Protein AF-0000000070183672 (afdb_homodimer)

Foldseek 3Di:
DAEFEEAEADQVDDLLPRLLLCLVLVGAAYAYECDHCNPLVNDDLVVSLVSNVVSNHAYHYEYDAPQACLDPDPVSNVVSLVSRLSVLLSCLSSPHAEYEYELAHPPDPVVDDLVSSNVSSLVSVQSSLVSNVVSNHAYAYEAAPPGSAHPVNVVVNVVRHVHAHAYEPLRVVLVPQAQQNLQVSCLVCLVRHAHYADAADADSDDQRAAAPPHDHDVLSNCLNHDHHYYHRYHPDNDSVSVSVSRVVVVVSVVVSVDD/DAEFEEAEADQVDDLLPRLLLCLVLVGAAYAYECDHCNPLVNDDLVVSLVSNVVSNHAYHYEYDAPQACLDPDPVSNVVSLVSRLSVLLSCLSSPHAEYEYELAHPPDPVVDDLVSSNVSSLVSVQSSLVSNVVSNHAYAYEAAPPGSAHPVNVVVNVVRHVHAHAYEPLRVVLVPQAQQNLQVSCLVCLVRHAHYADAADAHSDDQRAAAPPHDHDCLSNCLNHDHHYYHRYHPDNDSVSVSVSRVVNVVSVVVSVDD

Sequence (518 aa):
MGLDLGFVTQTPMHYTDAFPAAAAMELDYVELLADGHHERDRLDTDAVRSAAREAGIDLAVHLPFALDIGAPYEHVREGAIRELSDALETAAAFDAEKAVVHASSDAWRPAWDRETIADAILDSLGELQVVAEEVDVELCVENVPDEWFGLDDFDRVFDETDASMTFDTGHAYIEGYDAADQREFLEEHSDRVTHVHVNDTRKQADEHVPVGSGVLDFGRILEPLDDATLSVEVFTPSYEYVGLSANTLRRTVDGLEEPMGLDLGFVTQTPMHYTDAFPAAAAMELDYVELLADGHHERDRLDTDAVRSAAREAGIDLAVHLPFALDIGAPYEHVREGAIRELSDALETAAAFDAEKAVVHASSDAWRPAWDRETIADAILDSLGELQVVAEEVDVELCVENVPDEWFGLDDFDRVFDETDASMTFDTGHAYIEGYDAADQREFLEEHSDRVTHVHVNDTRKQADEHVPVGSGVLDFGRILEPLDDATLSVEVFTPSYEYVGLSANTLRRTVDGLEEP

pLDDT: mean 96.24, std 5.65, range [52.0, 98.94]

Solvent-accessible surface area (backbone atoms only — not comparable to full-atom values): 25993 Å² total; per-residue (Å²): 126,64,61,42,42,30,33,47,50,45,77,87,54,48,69,85,57,47,38,53,50,34,40,75,62,68,32,48,28,41,26,42,42,34,42,46,74,44,20,66,91,64,51,58,41,66,60,52,31,50,51,27,58,75,42,64,36,47,37,29,32,34,46,63,62,76,46,31,37,12,31,86,47,64,42,33,19,50,11,25,48,52,43,52,47,52,44,49,51,47,39,34,66,37,57,18,51,36,35,35,38,60,54,35,49,58,60,59,68,86,43,48,58,60,65,64,34,43,52,34,30,52,53,42,50,43,55,49,42,55,51,24,58,74,56,66,25,46,44,20,43,35,44,40,62,97,40,77,39,35,72,88,47,45,66,57,47,55,73,72,32,90,53,32,25,22,47,29,51,36,34,40,34,50,69,69,36,49,48,69,51,42,20,51,53,38,51,74,37,40,92,43,41,47,31,30,40,48,27,14,26,83,56,76,49,96,56,25,38,44,50,84,74,38,68,69,47,59,56,59,30,50,59,58,60,58,56,31,39,40,25,39,36,47,80,55,87,49,64,66,53,52,45,50,22,49,51,48,48,50,55,38,54,52,55,67,67,57,132,126,64,61,41,42,29,32,47,51,45,73,86,54,47,70,86,56,47,38,55,49,33,42,75,63,69,34,50,27,42,26,42,41,34,43,46,75,44,20,64,92,64,51,58,40,67,57,53,30,50,50,27,59,74,41,64,36,47,36,29,32,34,46,63,62,76,46,31,39,13,31,86,46,66,42,34,19,50,12,26,50,50,44,52,47,53,44,49,52,46,39,34,64,38,56,20,50,36,34,34,40,62,54,34,50,57,61,58,67,87,44,49,57,62,66,63,35,44,52,34,30,52,54,42,50,42,55,48,43,54,52,25,59,74,57,65,24,46,43,20,43,35,45,40,62,97,40,80,40,36,71,88,46,45,65,56,48,56,74,71,32,90,53,32,26,22,48,29,51,36,35,40,35,49,69,68,37,49,47,67,54,42,19,50,52,39,52,75,38,42,93,42,40,48,30,31,40,47,28,14,24,85,56,76,47,97,57,27,37,45,48,85,74,37,70,70,48,59,55,60,30,50,59,58,62,57,55,31,39,38,26,41,37,46,80,56,86,49,64,65,53,50,43,52,20,49,52,48,48,50,54,39,55,52,56,66,66,56,132

Radius of gyration: 25.93 Å; Cα contacts (8 Å, |Δi|>4): 1117; chains: 2; bounding box: 43×80×60 Å

Secondary structure (DSSP, 8-state):
---EEEEEPPTT--HHHHHHHHHHTT-SEEEEE-SGGG-GGG--HHHHHHHHHHHT-EEEEE---S--TT-SSHHHHHHHHHHHHHHHHHHHHTTEEEEEEE------GGGS-HHHHHHHHHHHHHHHHHHHHHTT-EEEEEP-TTSSS-GGGHHHHHHH---EEEEEHHHHHHTT--HHHHHHHHHHTTTTEEEEEE-B-SSSS---BPTTSSS--HHHHHTT-SS-EEEE--SSS-HHHHHHHHHHHHHHHHHHH--/---EEEEEPPTT--HHHHHHHHHHTT-SEEEEE-SGGG-GGG--HHHHHHHHHHHT-EEEEE---S--TT-SSHHHHHHHHHHHHHHHHHHHHTTEEEEEEE------GGGS-HHHHHHHHHHHHHHHHHHHHHTT-EEEEEP-TTSSS-GGGHHHHHHH---EEEEEHHHHHHTT--HHHHHHHHHHTTTTEEEEEE-B-SSSS---BPTTSSS--HHHHHTT-SS-EEEE--SSS-HHHHHHHHHHHHHHHHHHH--

InterPro domains:
  IPR013022 Xylose isomerase-like, TIM barrel domain [PF01261] (20-238)
  IPR036237 Xylose isomerase-like superfamily [SSF51658] (5-253)
  IPR050312 IolE/XylA/MocC-like [PTHR12110] (12-256)

Organism: NCBI:txid2841257

Structure (mmCIF, N/CA/C/O backbone):
data_AF-0000000070183672-model_v1
#
loop_
_entity.id
_entity.type
_entity.pdbx_description
1 polymer 'Sugar phosphate isomerase/epimerase'
#
loop_
_atom_site.group_PDB
_atom_site.id
_atom_site.type_symbol
_atom_site.label_atom_id
_atom_site.label_alt_id
_atom_site.label_comp_id
_atom_site.label_asym_id
_atom_site.label_entity_id
_atom_site.label_seq_id
_atom_site.pdbx_PDB_ins_code
_atom_site.Cartn_x
_atom_site.Cartn_y
_atom_site.Cartn_z
_atom_site.occupancy
_atom_site.B_iso_or_equiv
_atom_site.auth_seq_id
_atom_site.auth_comp_id
_atom_site.auth_asym_id
_atom_site.auth_atom_id
_atom_site.pdbx_PDB_model_num
ATOM 1 N N . MET A 1 1 ? 6.742 -34.219 -21.906 1 55.88 1 MET A N 1
ATOM 2 C CA . MET A 1 1 ? 6.871 -32.906 -21.266 1 55.88 1 MET A CA 1
ATOM 3 C C . MET A 1 1 ? 6.043 -32.812 -19.984 1 55.88 1 MET A C 1
ATOM 5 O O . MET A 1 1 ? 4.918 -33.344 -19.953 1 55.88 1 MET A O 1
ATOM 9 N N . GLY A 1 2 ? 6.809 -32.594 -18.703 1 76.5 2 GLY A N 1
ATOM 10 C CA . GLY A 1 2 ? 6.395 -32.656 -17.312 1 76.5 2 GLY A CA 1
ATOM 11 C C . GLY A 1 2 ? 5.688 -31.375 -16.859 1 76.5 2 GLY A C 1
ATOM 12 O O . GLY A 1 2 ? 5.902 -30.906 -15.742 1 76.5 2 GLY A O 1
ATOM 13 N N . LEU A 1 3 ? 4.906 -30.766 -17.875 1 86.5 3 LEU A N 1
ATOM 14 C CA . LEU A 1 3 ? 4.191 -29.531 -17.547 1 86.5 3 LEU A CA 1
ATOM 15 C C . LEU A 1 3 ? 2.828 -29.844 -16.938 1 86.5 3 LEU A C 1
ATOM 17 O O . LEU A 1 3 ? 2.018 -30.547 -17.547 1 86.5 3 LEU A O 1
ATOM 21 N N . ASP A 1 4 ? 2.639 -29.484 -15.703 1 95.75 4 ASP A N 1
ATOM 22 C CA . ASP A 1 4 ? 1.356 -29.609 -15.016 1 95.75 4 ASP A CA 1
ATOM 23 C C . ASP A 1 4 ? 0.499 -28.359 -15.211 1 95.75 4 ASP A C 1
ATOM 25 O O . ASP A 1 4 ? 1.011 -27.25 -15.18 1 95.75 4 ASP A O 1
ATOM 29 N N . LEU A 1 5 ? -0.76 -28.594 -15.461 1 97.69 5 LEU A N 1
ATOM 30 C CA . LEU A 1 5 ? -1.665 -27.484 -15.773 1 97.69 5 LEU A CA 1
ATOM 31 C C . LEU A 1 5 ? -2.646 -27.25 -14.625 1 97.69 5 LEU A C 1
ATOM 33 O O . LEU A 1 5 ? -3.172 -28.203 -14.047 1 97.69 5 LEU A O 1
ATOM 37 N N . GLY A 1 6 ? -2.83 -26.078 -14.195 1 98.56 6 GLY A N 1
ATOM 38 C CA . GLY A 1 6 ? -3.807 -25.625 -13.219 1 98.56 6 GLY A CA 1
ATOM 39 C C . GLY A 1 6 ? -4.316 -24.219 -13.492 1 98.56 6 GLY A C 1
ATOM 40 O O . GLY A 1 6 ? -4.16 -23.703 -14.594 1 98.56 6 GLY A O 1
ATOM 41 N N . PHE A 1 7 ? -5.055 -23.641 -12.57 1 98.69 7 PHE A N 1
ATOM 42 C CA . PHE A 1 7 ? -5.52 -22.266 -12.711 1 98.69 7 PHE A CA 1
ATOM 43 C C . PHE A 1 7 ? -5.5 -21.562 -11.359 1 98.69 7 PHE A C 1
ATOM 45 O O . PHE A 1 7 ? -5.469 -22.203 -10.312 1 98.69 7 PHE A O 1
ATOM 52 N N . VAL A 1 8 ? -5.426 -20.203 -11.359 1 98.44 8 VAL A N 1
ATOM 53 C CA . VAL A 1 8 ? -5.508 -19.359 -10.172 1 98.44 8 VAL A CA 1
ATOM 54 C C . VAL A 1 8 ? -6.965 -19 -9.891 1 98.44 8 VAL A C 1
ATOM 56 O O . VAL A 1 8 ? -7.688 -18.562 -10.781 1 98.44 8 VAL A O 1
ATOM 59 N N . THR A 1 9 ? -7.387 -19.219 -8.703 1 98.06 9 THR A N 1
ATOM 60 C CA . THR A 1 9 ? -8.75 -18.812 -8.359 1 98.06 9 THR A CA 1
ATOM 61 C C . THR A 1 9 ? -8.875 -17.297 -8.352 1 98.06 9 THR A C 1
ATOM 63 O O . THR A 1 9 ? -7.914 -16.578 -8.031 1 98.06 9 THR A O 1
ATOM 66 N N . GLN A 1 10 ? -10.047 -16.828 -8.75 1 95.94 10 GLN A N 1
ATOM 67 C CA . GLN A 1 10 ? -10.438 -15.43 -8.586 1 95.94 10 GLN A CA 1
ATOM 68 C C . GLN A 1 10 ? -11.227 -15.227 -7.289 1 95.94 10 GLN A C 1
ATOM 70 O O . GLN A 1 10 ? -11.648 -16.203 -6.66 1 95.94 10 GLN A O 1
ATOM 75 N N . THR A 1 11 ? -11.477 -14.008 -6.918 1 93.56 11 THR A N 1
ATOM 76 C CA . THR A 1 11 ? -12.023 -13.672 -5.609 1 93.56 11 THR A CA 1
ATOM 77 C C . THR A 1 11 ? -13.398 -14.297 -5.418 1 93.56 11 THR A C 1
ATOM 79 O O . THR A 1 11 ? -13.742 -14.727 -4.312 1 93.56 11 THR A O 1
ATOM 82 N N . PRO A 1 12 ? -14.219 -14.469 -6.457 1 94.31 12 PRO A N 1
ATOM 83 C CA . PRO A 1 12 ? -15.539 -15.062 -6.215 1 94.31 12 PRO A CA 1
ATOM 84 C C . PRO A 1 12 ? -15.492 -16.594 -6.184 1 94.31 12 PRO A C 1
ATOM 86 O O . PRO A 1 12 ? -16.5 -17.234 -5.848 1 94.31 12 PRO A O 1
ATOM 89 N N . MET A 1 13 ? -14.375 -17.156 -6.535 1 96.62 13 MET A N 1
ATOM 90 C CA . MET A 1 13 ? -14.266 -18.609 -6.609 1 96.62 13 MET A CA 1
ATOM 91 C C . MET A 1 13 ? -13.883 -19.203 -5.254 1 96.62 13 MET A C 1
ATOM 93 O O . MET A 1 13 ? -12.789 -18.938 -4.75 1 96.62 13 MET A O 1
ATOM 97 N N . HIS A 1 14 ? -14.734 -20.016 -4.684 1 97.81 14 HIS A N 1
ATOM 98 C CA . HIS A 1 14 ? -14.453 -20.734 -3.451 1 97.81 14 HIS A CA 1
ATOM 99 C C . HIS A 1 14 ? -13.883 -22.125 -3.742 1 97.81 14 HIS A C 1
ATOM 101 O O . HIS A 1 14 ? -14.234 -22.734 -4.75 1 97.81 14 HIS A O 1
ATOM 107 N N . TYR A 1 15 ? -13.008 -22.641 -2.828 1 98.5 15 TYR A N 1
ATOM 108 C CA . TYR A 1 15 ? -12.328 -23.891 -3.107 1 98.5 15 TYR A CA 1
ATOM 109 C C . TYR A 1 15 ? -13.32 -25.031 -3.281 1 98.5 15 TYR A C 1
ATOM 111 O O . TYR A 1 15 ? -13.07 -25.969 -4.031 1 98.5 15 TYR A O 1
ATOM 119 N N . THR A 1 16 ? -14.492 -24.953 -2.678 1 98.38 16 THR A N 1
ATOM 120 C CA . THR A 1 16 ? -15.484 -26.031 -2.719 1 98.38 16 THR A CA 1
ATOM 121 C C . THR A 1 16 ? -16.016 -26.219 -4.137 1 98.38 16 THR A C 1
ATOM 123 O O . THR A 1 16 ? -16.422 -27.312 -4.508 1 98.38 16 THR A O 1
ATOM 126 N N . ASP A 1 17 ? -15.961 -25.156 -4.938 1 98.19 17 ASP A N 1
ATOM 127 C CA . ASP A 1 17 ? -16.406 -25.25 -6.324 1 98.19 17 ASP A CA 1
ATOM 128 C C . ASP A 1 17 ? -15.211 -25.375 -7.27 1 98.19 17 ASP A C 1
ATOM 130 O O . ASP A 1 17 ? -15.312 -26.016 -8.32 1 98.19 17 ASP A O 1
ATOM 134 N N . ALA A 1 18 ? -14.164 -24.766 -6.879 1 98.62 18 ALA A N 1
ATOM 135 C CA . ALA A 1 18 ? -12.984 -24.719 -7.746 1 98.62 18 ALA A CA 1
ATOM 136 C C . ALA A 1 18 ? -12.367 -26.094 -7.93 1 98.62 18 ALA A C 1
ATOM 138 O O . ALA A 1 18 ? -11.93 -26.453 -9.031 1 98.62 18 ALA A O 1
ATOM 139 N N . PHE A 1 19 ? -12.344 -26.906 -6.887 1 98.81 19 PHE A N 1
ATOM 140 C CA . PHE A 1 19 ? -11.664 -28.203 -6.941 1 98.81 19 PHE A CA 1
ATOM 141 C C . PHE A 1 19 ? -12.422 -29.172 -7.844 1 98.81 19 PHE A C 1
ATOM 143 O O . PHE A 1 19 ? -11.836 -29.75 -8.766 1 98.81 19 PHE A O 1
ATOM 150 N N . PRO A 1 20 ? -13.742 -29.266 -7.652 1 98.62 20 PRO A N 1
ATOM 151 C CA . PRO A 1 20 ? -14.469 -30.125 -8.602 1 98.62 20 PRO A CA 1
ATOM 152 C C . PRO A 1 20 ? -14.398 -29.594 -10.039 1 98.62 20 PRO A C 1
ATOM 154 O O . PRO A 1 20 ? -14.344 -30.391 -10.984 1 98.62 20 PRO A O 1
ATOM 157 N N . ALA A 1 21 ? -14.406 -28.328 -10.203 1 98.62 21 ALA A N 1
ATOM 158 C CA . ALA A 1 21 ? -14.289 -27.734 -11.539 1 98.62 21 ALA A CA 1
ATOM 159 C C . ALA A 1 21 ? -12.953 -28.109 -12.188 1 98.62 21 ALA A C 1
ATOM 161 O O . ALA A 1 21 ? -12.906 -28.469 -13.367 1 98.62 21 ALA A O 1
ATOM 162 N N . ALA A 1 22 ? -11.914 -28.031 -11.422 1 98.75 22 ALA A N 1
ATOM 163 C CA . ALA A 1 22 ? -10.594 -28.391 -11.922 1 98.75 22 ALA A CA 1
ATOM 164 C C . ALA A 1 22 ? -10.547 -29.859 -12.344 1 98.75 22 ALA A C 1
ATOM 166 O O . ALA A 1 22 ? -10 -30.188 -13.398 1 98.75 22 ALA A O 1
ATOM 167 N N . ALA A 1 23 ? -11.117 -30.719 -11.547 1 98.5 23 ALA A N 1
ATOM 168 C CA . ALA A 1 23 ? -11.172 -32.125 -11.859 1 98.5 23 ALA A CA 1
ATOM 169 C C . ALA A 1 23 ? -11.938 -32.375 -13.164 1 98.5 23 ALA A C 1
ATOM 171 O O . ALA A 1 23 ? -11.5 -33.156 -14.008 1 98.5 23 ALA A O 1
ATOM 172 N N . ALA A 1 24 ? -13.023 -31.641 -13.297 1 98.25 24 ALA A N 1
ATOM 173 C CA . ALA A 1 24 ? -13.852 -31.797 -14.492 1 98.25 24 ALA A CA 1
ATOM 174 C C . ALA A 1 24 ? -13.102 -31.344 -15.734 1 98.25 24 ALA A C 1
ATOM 176 O O . ALA A 1 24 ? -13.312 -31.891 -16.828 1 98.25 24 ALA A O 1
ATOM 177 N N . MET A 1 25 ? -12.219 -30.438 -15.555 1 97.81 25 MET A N 1
ATOM 178 C CA . MET A 1 25 ? -11.422 -29.906 -16.656 1 97.81 25 MET A CA 1
ATOM 179 C C . MET A 1 25 ? -10.133 -30.703 -16.828 1 97.81 25 MET A C 1
ATOM 181 O O . MET A 1 25 ? -9.305 -30.375 -17.672 1 97.81 25 MET A O 1
ATOM 185 N N . GLU A 1 26 ? -9.938 -31.703 -16.016 1 97.5 26 GLU A N 1
ATOM 186 C CA . GLU A 1 26 ? -8.773 -32.594 -16.047 1 97.5 26 GLU A CA 1
ATOM 187 C C . GLU A 1 26 ? -7.484 -31.797 -15.82 1 97.5 26 GLU A C 1
ATOM 189 O O . GLU A 1 26 ? -6.5 -32 -16.531 1 97.5 26 GLU A O 1
ATOM 194 N N . LEU A 1 27 ? -7.586 -30.891 -14.898 1 98.31 27 LEU A N 1
ATOM 195 C CA . LEU A 1 27 ? -6.402 -30.141 -14.5 1 98.31 27 LEU A CA 1
ATOM 196 C C . LEU A 1 27 ? -5.668 -30.859 -13.367 1 98.31 27 LEU A C 1
ATOM 198 O O . LEU A 1 27 ? -6.25 -31.688 -12.672 1 98.31 27 LEU A O 1
ATOM 202 N N . ASP A 1 28 ? -4.418 -30.516 -13.25 1 98.19 28 ASP A N 1
ATOM 203 C CA . ASP A 1 28 ? -3.553 -31.203 -12.297 1 98.19 28 ASP A CA 1
ATOM 204 C C . ASP A 1 28 ? -3.641 -30.547 -10.914 1 98.19 28 ASP A C 1
ATOM 206 O O . ASP A 1 28 ? -3.469 -31.219 -9.898 1 98.19 28 ASP A O 1
ATOM 210 N N . TYR A 1 29 ? -3.895 -29.25 -10.82 1 98.75 29 TYR A N 1
ATOM 211 C CA . TYR A 1 29 ? -3.877 -28.547 -9.539 1 98.75 29 TYR A CA 1
ATOM 212 C C . TYR A 1 29 ? -4.699 -27.266 -9.609 1 98.75 29 TYR A C 1
ATOM 214 O O . TYR A 1 29 ? -5.133 -26.859 -10.688 1 98.75 29 TYR A O 1
ATOM 222 N N . VAL A 1 30 ? -4.984 -26.703 -8.43 1 98.88 30 VAL A N 1
ATOM 223 C CA . VAL A 1 30 ? -5.555 -25.375 -8.273 1 98.88 30 VAL A CA 1
ATOM 224 C C . VAL A 1 30 ? -4.613 -24.5 -7.457 1 98.88 30 VAL A C 1
ATOM 226 O O . VAL A 1 30 ? -4.059 -24.938 -6.449 1 98.88 30 VAL A O 1
ATOM 229 N N . GLU A 1 31 ? -4.344 -23.344 -7.961 1 98.88 31 GLU A N 1
ATOM 230 C CA . GLU A 1 31 ? -3.666 -22.312 -7.195 1 98.88 31 GLU A CA 1
ATOM 231 C C . GLU A 1 31 ? -4.668 -21.406 -6.473 1 98.88 31 GLU A C 1
ATOM 233 O O . GLU A 1 31 ? -5.316 -20.562 -7.094 1 98.88 31 GLU A O 1
ATOM 238 N N . LEU A 1 32 ? -4.727 -21.562 -5.168 1 98.62 32 LEU A N 1
ATOM 239 C CA . LEU A 1 32 ? -5.691 -20.812 -4.375 1 98.62 32 LEU A CA 1
ATOM 240 C C . LEU A 1 32 ? -5.168 -19.406 -4.066 1 98.62 32 LEU A C 1
ATOM 242 O O . LEU A 1 32 ? -4.055 -19.266 -3.559 1 98.62 32 LEU A O 1
ATOM 246 N N . LEU A 1 33 ? -5.93 -18.453 -4.477 1 98.06 33 LEU A N 1
ATOM 247 C CA . LEU A 1 33 ? -5.633 -17.094 -4.027 1 98.06 33 LEU A CA 1
ATOM 248 C C . LEU A 1 33 ? -5.898 -16.953 -2.531 1 98.06 33 LEU A C 1
ATOM 250 O O . LEU A 1 33 ? -7.051 -17 -2.092 1 98.06 33 LEU A O 1
ATOM 254 N N . ALA A 1 34 ? -4.879 -16.75 -1.742 1 97.19 34 ALA A N 1
ATOM 255 C CA . ALA A 1 34 ? -4.973 -16.75 -0.285 1 97.19 34 ALA A CA 1
ATOM 256 C C . ALA A 1 34 ? -5.391 -15.367 0.233 1 97.19 34 ALA A C 1
ATOM 258 O O . ALA A 1 34 ? -4.738 -14.812 1.118 1 97.19 34 ALA A O 1
ATOM 259 N N . ASP A 1 35 ? -6.457 -14.828 -0.262 1 96.44 35 ASP A N 1
ATOM 260 C CA . ASP A 1 35 ? -7.066 -13.562 0.123 1 96.44 35 ASP A CA 1
ATOM 261 C C . ASP A 1 35 ? -8.594 -13.656 0.118 1 96.44 35 ASP A C 1
ATOM 263 O O . ASP A 1 35 ? -9.148 -14.68 -0.284 1 96.44 35 ASP A O 1
ATOM 267 N N . GLY A 1 36 ? -9.297 -12.695 0.705 1 94.19 36 GLY A N 1
ATOM 268 C CA . GLY A 1 36 ? -10.75 -12.75 0.757 1 94.19 36 GLY A CA 1
ATOM 269 C C . GLY A 1 36 ? -11.273 -13.961 1.498 1 94.19 36 GLY A C 1
ATOM 270 O O . GLY A 1 36 ? -10.867 -14.227 2.631 1 94.19 36 GLY A O 1
ATOM 271 N N . HIS A 1 37 ? -12.023 -14.766 0.798 1 93.06 37 HIS A N 1
ATOM 272 C CA . HIS A 1 37 ? -12.625 -15.914 1.463 1 93.06 37 HIS A CA 1
ATOM 273 C C . HIS A 1 37 ? -11.586 -16.984 1.75 1 93.06 37 HIS A C 1
ATOM 275 O O . HIS A 1 37 ? -11.836 -17.906 2.531 1 93.06 37 HIS A O 1
ATOM 281 N N . HIS A 1 38 ? -10.398 -16.875 1.082 1 96.75 38 HIS A N 1
ATOM 282 C CA . HIS A 1 38 ? -9.352 -17.875 1.317 1 96.75 38 HIS A CA 1
ATOM 283 C C . HIS A 1 38 ? -8.219 -17.297 2.15 1 96.75 38 HIS A C 1
ATOM 285 O O . HIS A 1 38 ? -7.113 -17.859 2.174 1 96.75 38 HIS A O 1
ATOM 291 N N . GLU A 1 39 ? -8.477 -16.141 2.811 1 96.75 39 GLU A N 1
ATOM 292 C CA . GLU A 1 39 ? -7.527 -15.625 3.795 1 96.75 39 GLU A CA 1
ATOM 293 C C . GLU A 1 39 ? -7.293 -16.625 4.918 1 96.75 39 GLU A C 1
ATOM 295 O O . GLU A 1 39 ? -8.219 -17.328 5.332 1 96.75 39 GLU A O 1
ATOM 300 N N . ARG A 1 40 ? -6.07 -16.703 5.426 1 96.62 40 ARG A N 1
ATOM 301 C CA . ARG A 1 40 ? -5.582 -17.797 6.246 1 96.62 40 ARG A CA 1
ATOM 302 C C . ARG A 1 40 ? -6.477 -18.016 7.461 1 96.62 40 ARG A C 1
ATOM 304 O O . ARG A 1 40 ? -6.699 -19.156 7.875 1 96.62 40 ARG A O 1
ATOM 311 N N . ASP A 1 41 ? -7.02 -16.938 8.055 1 95.69 41 ASP A N 1
ATOM 312 C CA . ASP A 1 41 ? -7.812 -17.062 9.281 1 95.69 41 ASP A CA 1
ATOM 313 C C . ASP A 1 41 ? -9.242 -17.5 8.969 1 95.69 41 ASP A C 1
ATOM 315 O O . ASP A 1 41 ? -10.016 -17.797 9.875 1 95.69 41 ASP A O 1
ATOM 319 N N . ARG A 1 42 ? -9.578 -17.609 7.695 1 94.69 42 ARG A N 1
ATOM 320 C CA . ARG A 1 42 ? -10.938 -17.953 7.281 1 94.69 42 ARG A CA 1
ATOM 321 C C . ARG A 1 42 ? -11 -19.375 6.734 1 94.69 42 ARG A C 1
ATOM 323 O O . ARG A 1 42 ? -12.07 -19.859 6.34 1 94.69 42 ARG A O 1
ATOM 330 N N . LEU A 1 43 ? -9.883 -20.047 6.762 1 96.5 43 LEU A N 1
ATOM 331 C CA . LEU A 1 43 ? -9.805 -21.375 6.16 1 96.5 43 LEU A CA 1
ATOM 332 C C . LEU A 1 43 ? -9.758 -22.453 7.23 1 96.5 43 LEU A C 1
ATOM 334 O O . LEU A 1 43 ? -9.07 -22.297 8.242 1 96.5 43 LEU A O 1
ATOM 338 N N . ASP A 1 44 ? -10.539 -23.469 7.035 1 97.94 44 ASP A N 1
ATOM 339 C CA . ASP A 1 44 ? -10.305 -24.75 7.684 1 97.94 44 ASP A CA 1
ATOM 340 C C . ASP A 1 44 ? -9.375 -25.625 6.852 1 97.94 44 ASP A C 1
ATOM 342 O O . ASP A 1 44 ? -9.797 -26.25 5.875 1 97.94 44 ASP A O 1
ATOM 346 N N . THR A 1 45 ? -8.133 -25.672 7.266 1 98.38 45 THR A N 1
ATOM 347 C CA . THR A 1 45 ? -7.102 -26.297 6.445 1 98.38 45 THR A CA 1
ATOM 348 C C . THR A 1 45 ? -7.387 -27.781 6.246 1 98.38 45 THR A C 1
ATOM 350 O O . THR A 1 45 ? -7.074 -28.344 5.195 1 98.38 45 THR A O 1
ATOM 353 N N . ASP A 1 46 ? -7.957 -28.422 7.238 1 98.56 46 ASP A N 1
ATOM 354 C CA . ASP A 1 46 ? -8.328 -29.828 7.094 1 98.56 46 ASP A CA 1
ATOM 355 C C . ASP A 1 46 ? -9.406 -30 6.023 1 98.56 46 ASP A C 1
ATOM 357 O O . ASP A 1 46 ? -9.359 -30.953 5.238 1 98.56 46 ASP A O 1
ATOM 361 N N . ALA A 1 47 ? -10.336 -29.094 6.059 1 98.62 47 ALA A N 1
ATOM 362 C CA . ALA A 1 47 ? -11.406 -29.141 5.066 1 98.62 47 ALA A CA 1
ATOM 363 C C . ALA A 1 47 ? -10.859 -28.938 3.656 1 98.62 47 ALA A C 1
ATOM 365 O O . ALA A 1 47 ? -11.266 -29.625 2.719 1 98.62 47 ALA A O 1
ATOM 366 N N . VAL A 1 48 ? -9.977 -28.016 3.504 1 98.75 48 VAL A N 1
ATOM 367 C CA . VAL A 1 48 ? -9.367 -27.719 2.209 1 98.75 48 VAL A CA 1
ATOM 368 C C . VAL A 1 48 ? -8.594 -28.953 1.721 1 98.75 48 VAL A C 1
ATOM 370 O O . VAL A 1 48 ? -8.766 -29.375 0.576 1 98.75 48 VAL A O 1
ATOM 373 N N . ARG A 1 49 ? -7.809 -29.5 2.578 1 98.44 49 ARG A N 1
ATOM 374 C CA . ARG A 1 49 ? -6.992 -30.656 2.258 1 98.44 49 ARG A CA 1
ATOM 375 C C . ARG A 1 49 ? -7.863 -31.844 1.838 1 98.44 49 ARG A C 1
ATOM 377 O O . ARG A 1 49 ? -7.586 -32.5 0.834 1 98.44 49 ARG A O 1
ATOM 384 N N . SER A 1 50 ? -8.875 -32.062 2.594 1 98.62 50 SER A N 1
ATOM 385 C CA . SER A 1 50 ? -9.773 -33.188 2.314 1 98.62 50 SER A CA 1
ATOM 386 C C . SER A 1 50 ? -10.484 -33 0.978 1 98.62 50 SER A C 1
ATOM 388 O O . SER A 1 50 ? -10.617 -33.969 0.202 1 98.62 50 SER A O 1
ATOM 390 N N . ALA A 1 51 ? -10.953 -31.812 0.759 1 98.75 51 ALA A N 1
ATOM 391 C CA . ALA A 1 51 ? -11.641 -31.5 -0.492 1 98.75 51 ALA A CA 1
ATOM 392 C C . ALA A 1 51 ? -10.719 -31.719 -1.69 1 98.75 51 ALA A C 1
ATOM 394 O O . ALA A 1 51 ? -11.141 -32.219 -2.729 1 98.75 51 ALA A O 1
ATOM 395 N N . ALA A 1 52 ? -9.484 -31.297 -1.575 1 98.81 52 ALA A N 1
ATOM 396 C CA . ALA A 1 52 ? -8.516 -31.469 -2.652 1 98.81 52 ALA A CA 1
ATOM 397 C C . ALA A 1 52 ? -8.242 -32.938 -2.928 1 98.81 52 ALA A C 1
ATOM 399 O O . ALA A 1 52 ? -8.211 -33.375 -4.086 1 98.81 52 ALA A O 1
ATOM 400 N N . ARG A 1 53 ? -8.117 -33.719 -1.906 1 98.31 53 ARG A N 1
ATOM 401 C CA . ARG A 1 53 ? -7.895 -35.156 -2.031 1 98.31 53 ARG A CA 1
ATOM 402 C C . ARG A 1 53 ? -9.078 -35.844 -2.709 1 98.31 53 ARG A C 1
ATOM 404 O O . ARG A 1 53 ? -8.891 -36.688 -3.578 1 98.31 53 ARG A O 1
ATOM 411 N N . GLU A 1 54 ? -10.172 -35.469 -2.248 1 98.38 54 GLU A N 1
ATOM 412 C CA . GLU A 1 54 ? -11.383 -36.062 -2.812 1 98.38 54 GLU A CA 1
ATOM 413 C C . GLU A 1 54 ? -11.492 -35.75 -4.305 1 98.38 54 GLU A C 1
ATOM 415 O O . GLU A 1 54 ? -11.93 -36.625 -5.078 1 98.38 54 GLU A O 1
ATOM 420 N N . ALA A 1 55 ? -11.117 -34.562 -4.715 1 98.5 55 ALA A N 1
ATOM 421 C CA . ALA A 1 55 ? -11.203 -34.156 -6.113 1 98.5 55 ALA A CA 1
ATOM 422 C C . ALA A 1 55 ? -10.023 -34.688 -6.914 1 98.5 55 ALA A C 1
ATOM 424 O O . ALA A 1 55 ? -10.039 -34.688 -8.148 1 98.5 55 ALA A O 1
ATOM 425 N N . GLY A 1 56 ? -8.984 -35.125 -6.223 1 98.31 56 GLY A N 1
ATOM 426 C CA . GLY A 1 56 ? -7.781 -35.594 -6.887 1 98.31 56 GLY A CA 1
ATOM 427 C C . GLY A 1 56 ? -6.941 -34.5 -7.492 1 98.31 56 GLY A C 1
ATOM 428 O O . GLY A 1 56 ? -6.391 -34.656 -8.586 1 98.31 56 GLY A O 1
ATOM 429 N N . ILE A 1 57 ? -6.883 -33.344 -6.844 1 98 57 ILE A N 1
ATOM 430 C CA . ILE A 1 57 ? -6.133 -32.219 -7.379 1 98 57 ILE A CA 1
ATOM 431 C C . ILE A 1 57 ? -5.02 -31.844 -6.41 1 98 57 ILE A C 1
ATOM 433 O O . ILE A 1 57 ? -5.188 -31.938 -5.191 1 98 57 ILE A O 1
ATOM 437 N N . ASP A 1 58 ? -3.875 -31.438 -6.887 1 98.69 58 ASP A N 1
ATOM 438 C CA . ASP A 1 58 ? -2.807 -30.844 -6.094 1 98.69 58 ASP A CA 1
ATOM 439 C C . ASP A 1 58 ? -3.066 -29.359 -5.852 1 98.69 58 ASP A C 1
ATOM 441 O O . ASP A 1 58 ? -4.008 -28.781 -6.41 1 98.69 58 ASP A O 1
ATOM 445 N N . LEU A 1 59 ? -2.275 -28.781 -4.91 1 98.88 59 LEU A N 1
ATOM 446 C CA . LEU A 1 59 ? -2.566 -27.391 -4.559 1 98.88 59 LEU A CA 1
ATOM 447 C C . LEU A 1 59 ? -1.31 -26.531 -4.648 1 98.88 59 LEU A C 1
ATOM 449 O O . LEU A 1 59 ? -0.214 -26.984 -4.316 1 98.88 59 LEU A O 1
ATOM 453 N N . ALA A 1 60 ? -1.403 -25.344 -5.137 1 98.88 60 ALA A N 1
ATOM 454 C CA . ALA A 1 60 ? -0.521 -24.188 -4.949 1 98.88 60 ALA A CA 1
ATOM 455 C C . ALA A 1 60 ? -1.272 -23.016 -4.32 1 98.88 60 ALA A C 1
ATOM 457 O O . ALA A 1 60 ? -2.5 -23.047 -4.211 1 98.88 60 ALA A O 1
ATOM 458 N N . VAL A 1 61 ? -0.54 -22.047 -3.832 1 98.88 61 VAL A N 1
ATOM 459 C CA . VAL A 1 61 ? -1.2 -20.875 -3.25 1 98.88 61 VAL A CA 1
ATOM 460 C C . VAL A 1 61 ? -0.58 -19.594 -3.809 1 98.88 61 VAL A C 1
ATOM 462 O O . VAL A 1 61 ? 0.638 -19.516 -3.982 1 98.88 61 VAL A O 1
ATOM 465 N N . HIS A 1 62 ? -1.412 -18.703 -4.238 1 98.81 62 HIS A N 1
ATOM 466 C CA . HIS A 1 62 ? -0.983 -17.328 -4.379 1 98.81 62 HIS A CA 1
ATOM 467 C C . HIS A 1 62 ? -1.111 -16.562 -3.061 1 98.81 62 HIS A C 1
ATOM 469 O O . HIS A 1 62 ? -2.223 -16.281 -2.613 1 98.81 62 HIS A O 1
ATOM 475 N N . LEU A 1 63 ? -0.013 -16.234 -2.479 1 98.62 63 LEU A N 1
ATOM 476 C CA . LEU A 1 63 ? -0.034 -15.562 -1.189 1 98.62 63 LEU A CA 1
ATOM 477 C C . LEU A 1 63 ? -0.663 -14.18 -1.316 1 98.62 63 LEU A C 1
ATOM 479 O O . LEU A 1 63 ? -0.751 -13.633 -2.418 1 98.62 63 LEU A O 1
ATOM 483 N N . PRO A 1 64 ? -1.131 -13.664 -0.156 1 96.38 64 PRO A N 1
ATOM 484 C CA . PRO A 1 64 ? -1.601 -12.281 -0.246 1 96.38 64 PRO A CA 1
ATOM 485 C C . PRO A 1 64 ? -0.548 -11.336 -0.824 1 96.38 64 PRO A C 1
ATOM 487 O O . PRO A 1 64 ? 0.641 -11.477 -0.526 1 96.38 64 PRO A O 1
ATOM 490 N N . PHE A 1 65 ? -0.999 -10.383 -1.72 1 92.38 65 PHE A N 1
ATOM 491 C CA . PHE A 1 65 ? 0.046 -9.68 -2.459 1 92.38 65 PHE A CA 1
ATOM 492 C C . PHE A 1 65 ? 0.003 -8.188 -2.172 1 92.38 65 PHE A C 1
ATOM 494 O O . PHE A 1 65 ? 0.873 -7.438 -2.623 1 92.38 65 PHE A O 1
ATOM 501 N N . ALA A 1 66 ? -0.907 -7.668 -1.423 1 88.94 66 ALA A N 1
ATOM 502 C CA . ALA A 1 66 ? -0.899 -6.258 -1.047 1 88.94 66 ALA A CA 1
ATOM 503 C C . ALA A 1 66 ? -0.112 -6.035 0.242 1 88.94 66 ALA A C 1
ATOM 505 O O . ALA A 1 66 ? -0.544 -5.285 1.119 1 88.94 66 ALA A O 1
ATOM 506 N N . LEU A 1 67 ? 0.946 -6.805 0.415 1 95 67 LEU A N 1
ATOM 507 C CA . LEU A 1 67 ? 1.8 -6.68 1.591 1 95 67 LEU A CA 1
ATOM 508 C C . LEU A 1 67 ? 3.158 -6.098 1.218 1 95 67 LEU A C 1
ATOM 510 O O . LEU A 1 67 ? 3.723 -6.441 0.176 1 95 67 LEU A O 1
ATOM 514 N N . ASP A 1 68 ? 3.693 -5.281 2.053 1 96.94 68 ASP A N 1
ATOM 515 C CA . ASP A 1 68 ? 4.863 -4.469 1.733 1 96.94 68 ASP A CA 1
ATOM 516 C C . ASP A 1 68 ? 6.137 -5.098 2.291 1 96.94 68 ASP A C 1
ATOM 518 O O . ASP A 1 68 ? 6.652 -4.66 3.32 1 96.94 68 ASP A O 1
ATOM 522 N N . ILE A 1 69 ? 6.754 -5.969 1.505 1 97.81 69 ILE A N 1
ATOM 523 C CA . ILE A 1 69 ? 7.941 -6.656 1.995 1 97.81 69 ILE A CA 1
ATOM 524 C C . ILE A 1 69 ? 9.18 -5.801 1.725 1 97.81 69 ILE A C 1
ATOM 526 O O . ILE A 1 69 ? 10.281 -6.133 2.172 1 97.81 69 ILE A O 1
ATOM 530 N N . GLY A 1 70 ? 9.047 -4.738 0.987 1 97.44 70 GLY A N 1
ATOM 531 C CA . GLY A 1 70 ? 10.156 -3.83 0.729 1 97.44 70 GLY A CA 1
ATOM 532 C C . GLY A 1 70 ? 10.078 -2.551 1.54 1 97.44 70 GLY A C 1
ATOM 533 O O . GLY A 1 70 ? 10.844 -1.616 1.312 1 97.44 70 GLY A O 1
ATOM 534 N N . ALA A 1 71 ? 9.109 -2.457 2.477 1 97.31 71 ALA A N 1
ATOM 535 C CA . ALA A 1 71 ? 8.922 -1.23 3.244 1 97.31 71 ALA A CA 1
ATOM 536 C C . ALA A 1 71 ? 10.227 -0.774 3.885 1 97.31 71 ALA A C 1
ATOM 538 O O . ALA A 1 71 ? 10.953 -1.58 4.469 1 97.31 71 ALA A O 1
ATOM 539 N N . PRO A 1 72 ? 10.523 0.511 3.748 1 96.62 72 PRO A N 1
ATOM 540 C CA . PRO A 1 72 ? 11.719 1.013 4.438 1 96.62 72 PRO A CA 1
ATOM 541 C C . PRO A 1 72 ? 11.508 1.157 5.945 1 96.62 72 PRO A C 1
ATOM 543 O O . PRO A 1 72 ? 12.469 1.401 6.684 1 96.62 72 PRO A O 1
ATOM 546 N N . TYR A 1 73 ? 10.32 0.997 6.391 1 96.81 73 TYR A N 1
ATOM 547 C CA . TYR A 1 73 ? 9.961 1.018 7.805 1 96.81 73 TYR A CA 1
ATOM 548 C C . TYR A 1 73 ? 10.016 -0.383 8.406 1 96.81 73 TYR A C 1
ATOM 550 O O . TYR A 1 73 ? 9.203 -1.246 8.062 1 96.81 73 TYR A O 1
ATOM 558 N N . GLU A 1 74 ? 10.867 -0.573 9.344 1 95.5 74 GLU A N 1
ATOM 559 C CA . GLU A 1 74 ? 11.211 -1.903 9.844 1 95.5 74 GLU A CA 1
ATOM 560 C C . GLU A 1 74 ? 9.977 -2.621 10.383 1 95.5 74 GLU A C 1
ATOM 562 O O . GLU A 1 74 ? 9.773 -3.807 10.117 1 95.5 74 GLU A O 1
ATOM 567 N N . HIS A 1 75 ? 9.148 -1.914 11.156 1 98 75 HIS A N 1
ATOM 568 C CA . HIS A 1 75 ? 7.988 -2.549 11.773 1 98 75 HIS A CA 1
ATOM 569 C C . HIS A 1 75 ? 6.98 -2.994 10.719 1 98 75 HIS A C 1
ATOM 571 O O . HIS A 1 75 ? 6.34 -4.039 10.867 1 98 75 HIS A O 1
ATOM 577 N N . VAL A 1 76 ? 6.836 -2.211 9.688 1 98.06 76 VAL A N 1
ATOM 578 C CA . VAL A 1 76 ? 5.922 -2.533 8.594 1 98.06 76 VAL A CA 1
ATOM 579 C C . VAL A 1 76 ? 6.422 -3.771 7.855 1 98.06 76 VAL A C 1
ATOM 581 O O . VAL A 1 76 ? 5.656 -4.707 7.609 1 98.06 76 VAL A O 1
ATOM 584 N N . ARG A 1 77 ? 7.688 -3.756 7.566 1 98.06 77 ARG A N 1
ATOM 585 C CA . ARG A 1 77 ? 8.289 -4.887 6.871 1 98.06 77 ARG A CA 1
ATOM 586 C C . ARG A 1 77 ? 8.195 -6.16 7.707 1 98.06 77 ARG A C 1
ATOM 588 O O . ARG A 1 77 ? 7.863 -7.227 7.184 1 98.06 77 ARG A O 1
ATOM 595 N N . GLU A 1 78 ? 8.461 -6.035 9 1 98.25 78 GLU A N 1
ATOM 596 C CA . GLU A 1 78 ? 8.359 -7.172 9.914 1 98.25 78 GLU A CA 1
ATOM 597 C C . GLU A 1 78 ? 6.938 -7.73 9.938 1 98.25 78 GLU A C 1
ATOM 599 O O . GLU A 1 78 ? 6.742 -8.945 9.953 1 98.25 78 GLU A O 1
ATOM 604 N N . GLY A 1 79 ? 5.953 -6.82 9.961 1 98.44 79 GLY A N 1
ATOM 605 C CA . GLY A 1 79 ? 4.566 -7.25 9.93 1 98.44 79 GLY A CA 1
ATOM 606 C C . GLY A 1 79 ? 4.203 -8.008 8.672 1 98.44 79 GLY A C 1
ATOM 607 O O . GLY A 1 79 ? 3.492 -9.016 8.727 1 98.44 79 GLY A O 1
ATOM 608 N N . ALA A 1 80 ? 4.703 -7.527 7.547 1 98.5 80 ALA A N 1
ATOM 609 C CA . ALA A 1 80 ? 4.449 -8.188 6.27 1 98.5 80 ALA A CA 1
ATOM 610 C C . ALA A 1 80 ? 5.062 -9.578 6.238 1 98.5 80 ALA A C 1
ATOM 612 O O . ALA A 1 80 ? 4.41 -10.547 5.832 1 98.5 80 ALA A O 1
ATOM 613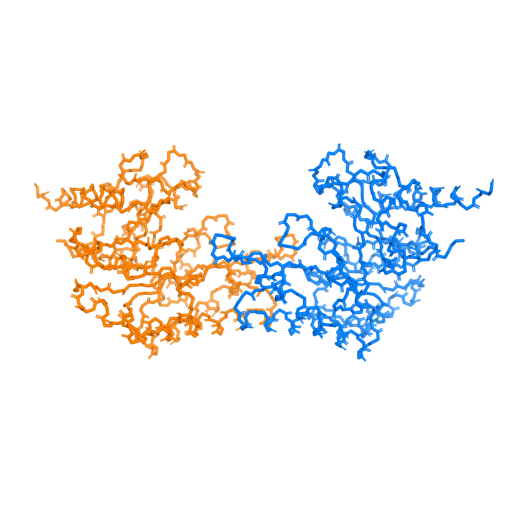 N N . ILE A 1 81 ? 6.324 -9.703 6.754 1 98.69 81 ILE A N 1
ATOM 614 C CA . ILE A 1 81 ? 7.035 -10.977 6.758 1 98.69 81 ILE A CA 1
ATOM 615 C C . ILE A 1 81 ? 6.324 -11.969 7.68 1 98.69 81 ILE A C 1
ATOM 617 O O . ILE A 1 81 ? 6.133 -13.133 7.32 1 98.69 81 ILE A O 1
ATOM 621 N N . ARG A 1 82 ? 5.918 -11.484 8.805 1 98.69 82 ARG A N 1
ATOM 622 C CA . ARG A 1 82 ? 5.219 -12.352 9.742 1 98.69 82 ARG A CA 1
ATOM 623 C C . ARG A 1 82 ? 3.914 -12.867 9.141 1 98.69 82 ARG A C 1
ATOM 625 O O . ARG A 1 82 ? 3.586 -14.047 9.281 1 98.69 82 ARG A O 1
ATOM 632 N N . GLU A 1 83 ? 3.168 -12 8.516 1 98.62 83 GLU A N 1
ATOM 633 C CA . GLU A 1 83 ? 1.898 -12.391 7.91 1 98.62 83 GLU A CA 1
ATOM 634 C C . GLU A 1 83 ? 2.107 -13.414 6.805 1 98.62 83 GLU A C 1
ATOM 636 O O . GLU A 1 83 ? 1.393 -14.422 6.734 1 98.62 83 GLU A O 1
ATOM 641 N N . LEU A 1 84 ? 3.064 -13.164 5.988 1 98.81 84 LEU A N 1
ATOM 642 C CA . LEU A 1 84 ? 3.344 -14.078 4.887 1 98.81 84 LEU A CA 1
ATOM 643 C C . LEU A 1 84 ? 3.879 -15.406 5.406 1 98.81 84 LEU A C 1
ATOM 645 O O . LEU A 1 84 ? 3.609 -16.453 4.82 1 98.81 84 LEU A O 1
ATOM 649 N N . SER A 1 85 ? 4.648 -15.359 6.5 1 98.88 85 SER A N 1
ATOM 650 C CA . SER A 1 85 ? 5.121 -16.594 7.133 1 98.88 85 SER A CA 1
ATOM 651 C C . SER A 1 85 ? 3.957 -17.438 7.621 1 98.88 85 SER A C 1
ATOM 653 O O . SER A 1 85 ? 3.908 -18.641 7.359 1 98.88 85 SER A O 1
ATOM 655 N N . ASP A 1 86 ? 3.025 -16.797 8.281 1 98.75 86 ASP A N 1
ATOM 656 C CA . ASP A 1 86 ? 1.844 -17.516 8.742 1 98.75 86 ASP A CA 1
ATOM 657 C C . ASP A 1 86 ? 1.04 -18.062 7.566 1 98.75 86 ASP A C 1
ATOM 659 O O . ASP A 1 86 ? 0.485 -19.156 7.648 1 98.75 86 ASP A O 1
ATOM 663 N N . ALA A 1 87 ? 0.943 -17.297 6.496 1 98.69 87 ALA A N 1
ATOM 664 C CA . ALA A 1 87 ? 0.238 -17.766 5.301 1 98.69 87 ALA A CA 1
ATOM 665 C C . ALA A 1 87 ? 0.936 -18.969 4.684 1 98.69 87 ALA A C 1
ATOM 667 O O . ALA A 1 87 ? 0.277 -19.891 4.195 1 98.69 87 ALA A O 1
ATOM 668 N N . LEU A 1 88 ? 2.275 -18.969 4.707 1 98.75 88 LEU A N 1
ATOM 669 C CA . LEU A 1 88 ? 3.055 -20.109 4.234 1 98.75 88 LEU A CA 1
ATOM 670 C C . LEU A 1 88 ? 2.77 -21.344 5.074 1 98.75 88 LEU A C 1
ATOM 672 O O . LEU A 1 88 ? 2.58 -22.438 4.535 1 98.75 88 LEU A O 1
ATOM 676 N N . GLU A 1 89 ? 2.736 -21.156 6.34 1 98.81 89 GLU A N 1
ATOM 677 C CA . GLU A 1 89 ? 2.432 -22.266 7.238 1 98.81 89 GLU A CA 1
ATOM 678 C C . GLU A 1 89 ? 1.03 -22.812 6.984 1 98.81 89 GLU A C 1
ATOM 680 O O . GLU A 1 89 ? 0.819 -24.031 7.004 1 98.81 89 GLU A O 1
ATOM 685 N N . THR A 1 90 ? 0.113 -21.891 6.734 1 98.75 90 THR A N 1
ATOM 686 C CA . THR A 1 90 ? -1.25 -22.281 6.406 1 98.75 90 THR A CA 1
ATOM 687 C C . THR A 1 90 ? -1.281 -23.078 5.098 1 98.75 90 THR A C 1
ATOM 689 O O . THR A 1 90 ? -1.96 -24.094 5 1 98.75 90 THR A O 1
ATOM 692 N N . ALA A 1 91 ? -0.571 -22.594 4.105 1 98.75 91 ALA A N 1
ATOM 693 C CA . ALA A 1 91 ? -0.474 -23.297 2.822 1 98.75 91 ALA A CA 1
ATOM 694 C C . ALA A 1 91 ? 0.069 -24.703 3 1 98.75 91 ALA A C 1
ATOM 696 O O . ALA A 1 91 ? -0.461 -25.656 2.424 1 98.75 91 ALA A O 1
ATOM 697 N N . ALA A 1 92 ? 1.102 -24.859 3.807 1 98.81 92 ALA A N 1
ATOM 698 C CA . ALA A 1 92 ? 1.693 -26.156 4.098 1 98.81 92 ALA A CA 1
ATOM 699 C C . ALA A 1 92 ? 0.678 -27.078 4.758 1 98.81 92 ALA A C 1
ATOM 701 O O . ALA A 1 92 ? 0.646 -28.281 4.473 1 98.81 92 ALA A O 1
ATOM 702 N N . ALA A 1 93 ? -0.124 -26.516 5.598 1 98.69 93 ALA A N 1
ATOM 703 C CA . ALA A 1 93 ? -1.085 -27.297 6.379 1 98.69 93 ALA A CA 1
ATOM 704 C C . ALA A 1 93 ? -2.115 -27.969 5.473 1 98.69 93 ALA A C 1
ATOM 706 O O . ALA A 1 93 ? -2.674 -29 5.824 1 98.69 93 ALA A O 1
ATOM 707 N N . PHE A 1 94 ? -2.406 -27.391 4.281 1 98 94 PHE A N 1
ATOM 708 C CA . PHE A 1 94 ? -3.338 -28.062 3.385 1 98 94 PHE A CA 1
ATOM 709 C C . PHE A 1 94 ? -2.607 -28.641 2.172 1 98 94 PHE A C 1
ATOM 711 O O . PHE A 1 94 ? -3.213 -28.844 1.119 1 98 94 PHE A O 1
ATOM 718 N N . ASP A 1 95 ? -1.279 -28.766 2.279 1 98.56 95 ASP A N 1
ATOM 719 C CA . ASP A 1 95 ? -0.418 -29.562 1.4 1 98.56 95 ASP A CA 1
ATOM 720 C C . ASP A 1 95 ? -0.19 -28.844 0.072 1 98.56 95 ASP A C 1
ATOM 722 O O . ASP A 1 95 ? -0.101 -29.484 -0.979 1 98.56 95 ASP A O 1
ATOM 726 N N . ALA A 1 96 ? -0.205 -27.516 0.104 1 98.81 96 ALA A N 1
ATOM 727 C CA . ALA A 1 96 ? 0.228 -26.781 -1.09 1 98.81 96 ALA A CA 1
ATOM 728 C C . ALA A 1 96 ? 1.707 -27.031 -1.373 1 98.81 96 ALA A C 1
ATOM 730 O O . ALA A 1 96 ? 2.523 -27.078 -0.45 1 98.81 96 ALA A O 1
ATOM 731 N N . GLU A 1 97 ? 2.023 -27.156 -2.621 1 98.69 97 GLU A N 1
ATOM 732 C CA . GLU A 1 97 ? 3.395 -27.484 -3.01 1 98.69 97 GLU A CA 1
ATOM 733 C C . GLU A 1 97 ? 4.184 -26.203 -3.328 1 98.69 97 GLU A C 1
ATOM 735 O O . GLU A 1 97 ? 5.402 -26.172 -3.141 1 98.69 97 GLU A O 1
ATOM 740 N N . LYS A 1 98 ? 3.535 -25.188 -3.809 1 98.88 98 LYS A N 1
ATOM 741 C CA . LYS A 1 98 ? 4.145 -23.922 -4.211 1 98.88 98 LYS A CA 1
ATOM 742 C C . LYS A 1 98 ? 3.379 -22.734 -3.637 1 98.88 98 LYS A C 1
ATOM 744 O O . LYS A 1 98 ? 2.162 -22.797 -3.457 1 98.88 98 LYS A O 1
ATOM 749 N N . ALA A 1 99 ? 4.086 -21.734 -3.309 1 98.94 99 ALA A N 1
ATOM 750 C CA . ALA A 1 99 ? 3.506 -20.469 -2.877 1 98.94 99 ALA A CA 1
ATOM 751 C C . ALA A 1 99 ? 4.098 -19.297 -3.66 1 98.94 99 ALA A C 1
ATOM 753 O O . ALA A 1 99 ? 5.32 -19.141 -3.727 1 98.94 99 ALA A O 1
ATOM 754 N N . VAL A 1 100 ? 3.217 -18.516 -4.25 1 98.94 100 VAL A N 1
ATOM 755 C CA . VAL A 1 100 ? 3.621 -17.375 -5.066 1 98.94 100 VAL A CA 1
ATOM 756 C C . VAL A 1 100 ? 3.645 -16.109 -4.207 1 98.94 100 VAL A C 1
ATOM 758 O O . VAL A 1 100 ? 2.707 -15.852 -3.451 1 98.94 100 VAL A O 1
ATOM 761 N N . VAL A 1 101 ? 4.711 -15.383 -4.332 1 98.69 101 VAL A N 1
ATOM 762 C CA . VAL A 1 101 ? 4.844 -14.148 -3.564 1 98.69 101 VAL A CA 1
ATOM 763 C C . VAL A 1 101 ? 5.227 -13 -4.496 1 98.69 101 VAL A C 1
ATOM 765 O O . VAL A 1 101 ? 6.004 -13.188 -5.434 1 98.69 101 VAL A O 1
ATOM 768 N N . HIS A 1 102 ? 4.684 -11.781 -4.238 1 97.81 102 HIS A N 1
ATOM 769 C CA . HIS A 1 102 ? 5.07 -10.578 -4.965 1 97.81 102 HIS A CA 1
ATOM 770 C C . HIS A 1 102 ? 6.273 -9.906 -4.312 1 97.81 102 HIS A C 1
ATOM 772 O O . HIS A 1 102 ? 6.324 -9.758 -3.092 1 97.81 102 HIS A O 1
ATOM 778 N N . ALA A 1 103 ? 7.199 -9.516 -5.105 1 94.62 103 ALA A N 1
ATOM 779 C CA . ALA A 1 103 ? 8.312 -8.672 -4.672 1 94.62 103 ALA A CA 1
ATOM 780 C C . ALA A 1 103 ? 7.973 -7.191 -4.824 1 94.62 103 ALA A C 1
ATOM 782 O O . ALA A 1 103 ? 8.391 -6.547 -5.793 1 94.62 103 ALA A O 1
ATOM 783 N N . SER A 1 104 ? 7.227 -6.66 -3.848 1 93.62 104 SER A N 1
ATOM 784 C CA . SER A 1 104 ? 6.652 -5.332 -4.043 1 93.62 104 SER A CA 1
ATOM 785 C C . SER A 1 104 ? 6.836 -4.465 -2.801 1 93.62 104 SER A C 1
ATOM 787 O O . SER A 1 104 ? 7.195 -4.965 -1.733 1 93.62 104 SER A O 1
ATOM 789 N N . SER A 1 105 ? 6.668 -3.16 -3.051 1 96.44 105 SER A N 1
ATOM 790 C CA . SER A 1 105 ? 6.695 -2.189 -1.963 1 96.44 105 SER A CA 1
ATOM 791 C C . SER A 1 105 ? 5.785 -1.002 -2.258 1 96.44 105 SER A C 1
ATOM 793 O O . SER A 1 105 ? 5.656 -0.584 -3.41 1 96.44 105 SER A O 1
ATOM 795 N N . ASP A 1 106 ? 5.223 -0.529 -1.167 1 94.25 106 ASP A N 1
ATOM 796 C CA . ASP A 1 106 ? 4.379 0.657 -1.27 1 94.25 106 ASP A CA 1
ATOM 797 C C . ASP A 1 106 ? 5.156 1.919 -0.904 1 94.25 106 ASP A C 1
ATOM 799 O O . ASP A 1 106 ? 4.57 2.994 -0.755 1 94.25 106 ASP A O 1
ATOM 803 N N . ALA A 1 107 ? 6.441 1.776 -0.738 1 95.19 107 ALA A N 1
ATOM 804 C CA . ALA A 1 107 ? 7.266 2.934 -0.394 1 95.19 107 ALA A CA 1
ATOM 805 C C . ALA A 1 107 ? 7.039 4.078 -1.375 1 95.19 107 ALA A C 1
ATOM 807 O O . ALA A 1 107 ? 6.914 3.857 -2.582 1 95.19 107 ALA A O 1
ATOM 808 N N . TRP A 1 108 ? 6.965 5.312 -0.798 1 94.62 108 TRP A N 1
ATOM 809 C CA . TRP A 1 108 ? 6.727 6.508 -1.602 1 94.62 108 TRP A CA 1
ATOM 810 C C . TRP A 1 108 ? 7.938 6.832 -2.469 1 94.62 108 TRP A C 1
ATOM 812 O O . TRP A 1 108 ? 9 7.18 -1.953 1 94.62 108 TRP A O 1
ATOM 822 N N . ARG A 1 109 ? 7.812 6.781 -3.785 1 93.94 109 ARG A N 1
ATOM 823 C CA . ARG A 1 109 ? 8.93 6.805 -4.727 1 93.94 109 ARG A CA 1
ATOM 824 C C . ARG A 1 109 ? 9.734 8.094 -4.586 1 93.94 109 ARG A C 1
ATOM 826 O O . ARG A 1 109 ? 10.969 8.07 -4.672 1 93.94 109 ARG A O 1
ATOM 833 N N . PRO A 1 110 ? 9.094 9.266 -4.297 1 93.62 110 PRO A N 1
ATOM 834 C CA . PRO A 1 110 ? 9.898 10.477 -4.164 1 93.62 110 PRO A CA 1
ATOM 835 C C . PRO A 1 110 ? 10.758 10.484 -2.902 1 93.62 110 PRO A C 1
ATOM 837 O O . PRO A 1 110 ? 11.727 11.242 -2.816 1 93.62 110 PRO A O 1
ATOM 840 N N . ALA A 1 111 ? 10.438 9.602 -1.985 1 95.5 111 ALA A N 1
ATOM 841 C CA . ALA A 1 111 ? 11.094 9.672 -0.682 1 95.5 111 ALA A CA 1
ATOM 842 C C . ALA A 1 111 ? 12.211 8.648 -0.573 1 95.5 111 ALA A C 1
ATOM 844 O O . ALA A 1 111 ? 13.055 8.727 0.323 1 95.5 111 ALA A O 1
ATOM 845 N N . TRP A 1 112 ? 12.227 7.688 -1.459 1 95.88 112 TRP A N 1
ATOM 846 C CA . TRP A 1 112 ? 13.164 6.582 -1.312 1 95.88 112 TRP A CA 1
ATOM 847 C C . TRP A 1 112 ? 13.797 6.227 -2.65 1 95.88 112 TRP A C 1
ATOM 849 O O . TRP A 1 112 ? 13.18 6.387 -3.703 1 95.88 112 TRP A O 1
ATOM 859 N N . ASP A 1 113 ? 15.008 5.699 -2.531 1 95.31 113 ASP A N 1
ATOM 860 C CA . ASP A 1 113 ? 15.688 5.285 -3.756 1 95.31 113 ASP A CA 1
ATOM 861 C C . ASP A 1 113 ? 15.461 3.803 -4.039 1 95.31 113 ASP A C 1
ATOM 863 O O . ASP A 1 113 ? 15.227 3.02 -3.115 1 95.31 113 ASP A O 1
ATOM 867 N N . ARG A 1 114 ? 15.625 3.455 -5.27 1 94.88 114 ARG A N 1
ATOM 868 C CA . ARG A 1 114 ? 15.328 2.117 -5.77 1 94.88 114 ARG A CA 1
ATOM 869 C C . ARG A 1 114 ? 16.203 1.069 -5.094 1 94.88 114 ARG A C 1
ATOM 871 O O . ARG A 1 114 ? 15.727 -0.009 -4.73 1 94.88 114 ARG A O 1
ATOM 878 N N . GLU A 1 115 ? 17.438 1.313 -4.918 1 95.25 115 GLU A N 1
ATOM 879 C CA . GLU A 1 115 ? 18.375 0.336 -4.375 1 95.25 115 GLU A CA 1
ATOM 880 C C . GLU A 1 115 ? 18.031 -0.01 -2.928 1 95.25 115 GLU A C 1
ATOM 882 O O . GLU A 1 115 ? 18.078 -1.179 -2.537 1 95.25 115 GLU A O 1
ATOM 887 N N . THR A 1 116 ? 17.625 1.014 -2.15 1 96 116 THR A N 1
ATOM 888 C CA . THR A 1 116 ? 17.234 0.794 -0.76 1 96 116 THR A CA 1
ATOM 889 C C . THR A 1 116 ? 16.031 -0.147 -0.672 1 96 116 THR A C 1
ATOM 891 O O . THR A 1 116 ? 16.047 -1.097 0.114 1 96 116 THR A O 1
ATOM 894 N N . ILE A 1 117 ? 15.094 0.079 -1.516 1 97.12 117 ILE A N 1
ATOM 895 C CA . ILE A 1 117 ? 13.859 -0.705 -1.488 1 97.12 117 ILE A CA 1
ATOM 896 C C . ILE A 1 117 ? 14.125 -2.105 -2.037 1 97.12 117 ILE A C 1
ATOM 898 O O . ILE A 1 117 ? 13.641 -3.096 -1.485 1 97.12 117 ILE A O 1
ATOM 902 N N . ALA A 1 118 ? 14.969 -2.207 -3.07 1 96.06 118 ALA A N 1
ATOM 903 C CA . ALA A 1 118 ? 15.32 -3.502 -3.648 1 96.06 118 ALA A CA 1
ATOM 904 C C . ALA A 1 118 ? 16.062 -4.375 -2.633 1 96.06 118 ALA A C 1
ATOM 906 O O . ALA A 1 118 ? 15.773 -5.566 -2.512 1 96.06 118 ALA A O 1
ATOM 907 N N . ASP A 1 119 ? 16.969 -3.768 -1.913 1 96.62 119 ASP A N 1
ATOM 908 C CA . ASP A 1 119 ? 17.703 -4.504 -0.891 1 96.62 119 ASP A CA 1
ATOM 909 C C . ASP A 1 119 ? 16.766 -5.027 0.195 1 96.62 119 ASP A C 1
ATOM 911 O O . ASP A 1 119 ? 16.922 -6.16 0.657 1 96.62 119 ASP A O 1
ATOM 915 N N . ALA A 1 120 ? 15.805 -4.191 0.567 1 97.69 120 ALA A N 1
ATOM 916 C CA . ALA A 1 120 ? 14.82 -4.602 1.569 1 97.69 120 ALA A CA 1
ATOM 917 C C . ALA A 1 120 ? 13.977 -5.766 1.063 1 97.69 120 ALA A C 1
ATOM 919 O O . ALA A 1 120 ? 13.695 -6.707 1.81 1 97.69 120 ALA A O 1
ATOM 920 N N . ILE A 1 121 ? 13.602 -5.711 -0.194 1 97.69 121 ILE A N 1
ATOM 921 C CA . ILE A 1 121 ? 12.82 -6.781 -0.804 1 97.69 121 ILE A CA 1
ATOM 922 C C . ILE A 1 121 ? 13.617 -8.086 -0.767 1 97.69 121 ILE A C 1
ATOM 924 O O . ILE A 1 121 ? 13.094 -9.125 -0.352 1 97.69 121 ILE A O 1
ATOM 928 N N . LEU A 1 122 ? 14.898 -8.016 -1.136 1 97.94 122 LEU A N 1
ATOM 929 C CA . LEU A 1 122 ? 15.734 -9.211 -1.19 1 97.94 122 LEU A CA 1
ATOM 930 C C . LEU A 1 122 ? 15.945 -9.797 0.203 1 97.94 122 LEU A C 1
ATOM 932 O O . LEU A 1 122 ? 15.898 -11.016 0.383 1 97.94 122 LEU A O 1
ATOM 936 N N . ASP A 1 123 ? 16.125 -8.914 1.185 1 98.06 123 ASP A N 1
ATOM 937 C CA . ASP A 1 123 ? 16.25 -9.375 2.566 1 98.06 123 ASP A CA 1
ATOM 938 C C . ASP A 1 123 ? 14.984 -10.102 3.018 1 98.06 123 ASP A C 1
ATOM 940 O O . ASP A 1 123 ? 15.062 -11.172 3.623 1 98.06 123 ASP A O 1
ATOM 944 N N . SER A 1 124 ? 13.852 -9.547 2.713 1 98.62 124 SER A N 1
ATOM 945 C CA . SER A 1 124 ? 12.57 -10.141 3.086 1 98.62 124 SER A CA 1
ATOM 946 C C . SER A 1 124 ? 12.352 -11.477 2.387 1 98.62 124 SER A C 1
ATOM 948 O O . SER A 1 124 ? 11.852 -12.422 2.996 1 98.62 124 SER A O 1
ATOM 950 N N . LEU A 1 125 ? 12.727 -11.539 1.104 1 98.38 125 LEU A N 1
ATOM 951 C CA . LEU A 1 125 ? 12.602 -12.797 0.371 1 98.38 125 LEU A CA 1
ATOM 952 C C . LEU A 1 125 ? 13.492 -13.875 0.989 1 98.38 125 LEU A C 1
ATOM 954 O O . LEU A 1 125 ? 13.102 -15.039 1.055 1 98.38 125 LEU A O 1
ATOM 958 N N . GLY A 1 126 ? 14.68 -13.461 1.401 1 98.19 126 GLY A N 1
ATOM 959 C CA . GLY A 1 126 ? 15.547 -14.398 2.096 1 98.19 126 GLY A CA 1
ATOM 960 C C . GLY A 1 126 ? 14.914 -14.977 3.348 1 98.19 126 GLY A C 1
ATOM 961 O O . GLY A 1 126 ? 14.969 -16.188 3.576 1 98.19 126 GLY A O 1
ATOM 962 N N . GLU A 1 127 ? 14.273 -14.117 4.117 1 98.38 127 GLU A N 1
ATOM 963 C CA . GLU A 1 127 ? 13.602 -14.562 5.336 1 98.38 127 GLU A CA 1
ATOM 964 C C . GLU A 1 127 ? 12.438 -15.492 5.02 1 98.38 127 GLU A C 1
ATOM 966 O O . GLU A 1 127 ? 12.25 -16.516 5.68 1 98.38 127 GLU A O 1
ATOM 971 N N . LEU A 1 128 ? 11.664 -15.148 4.031 1 98.75 128 LEU A N 1
ATOM 972 C CA . LEU A 1 128 ? 10.508 -15.961 3.654 1 98.75 128 LEU A CA 1
ATOM 973 C C . LEU A 1 128 ? 10.953 -17.312 3.09 1 98.75 128 LEU A C 1
ATOM 975 O O . LEU A 1 128 ? 10.266 -18.312 3.279 1 98.75 128 LEU A O 1
ATOM 979 N N . GLN A 1 129 ? 12.078 -17.266 2.395 1 98.25 129 GLN A N 1
ATOM 980 C CA . GLN A 1 129 ? 12.617 -18.516 1.854 1 98.25 129 GLN A CA 1
ATOM 981 C C . GLN A 1 129 ? 12.961 -19.5 2.971 1 98.25 129 GLN A C 1
ATOM 983 O O . GLN A 1 129 ? 12.727 -20.703 2.834 1 98.25 129 GLN A O 1
ATOM 988 N N . VAL A 1 130 ? 13.523 -19.016 4.059 1 98.38 130 VAL A N 1
ATOM 989 C CA . VAL A 1 130 ? 13.852 -19.859 5.207 1 98.38 130 VAL A CA 1
ATOM 990 C C . VAL A 1 130 ? 12.578 -20.5 5.75 1 98.38 130 VAL A C 1
ATOM 992 O O . VAL A 1 130 ? 12.539 -21.703 6 1 98.38 130 VAL A O 1
ATOM 995 N N . VAL A 1 131 ? 11.516 -19.75 5.891 1 98.69 131 VAL A N 1
ATOM 996 C CA . VAL A 1 131 ? 10.234 -20.25 6.379 1 98.69 131 VAL A CA 1
ATOM 997 C C . VAL A 1 131 ? 9.68 -21.281 5.406 1 98.69 131 VAL A C 1
ATOM 999 O O . VAL A 1 131 ? 9.227 -22.359 5.824 1 98.69 131 VAL A O 1
ATOM 1002 N N . ALA A 1 132 ? 9.695 -20.953 4.137 1 98.81 132 ALA A N 1
ATOM 1003 C CA . ALA A 1 132 ? 9.18 -21.844 3.105 1 98.81 132 ALA A CA 1
ATOM 1004 C C . ALA A 1 132 ? 9.891 -23.203 3.148 1 98.81 132 ALA A C 1
ATOM 1006 O O . ALA A 1 132 ? 9.25 -24.25 3.037 1 98.81 132 ALA A O 1
ATOM 1007 N N . GLU A 1 133 ? 11.203 -23.203 3.326 1 98.31 133 GLU A N 1
ATOM 1008 C CA . GLU A 1 133 ? 11.992 -24.422 3.424 1 98.31 133 GLU A CA 1
ATOM 1009 C C . GLU A 1 133 ? 11.602 -25.234 4.656 1 98.31 133 GLU A C 1
ATOM 1011 O O . GLU A 1 133 ? 11.484 -26.453 4.586 1 98.31 133 GLU A O 1
ATOM 1016 N N . GLU A 1 134 ? 11.414 -24.562 5.707 1 98.56 134 GLU A N 1
ATOM 1017 C CA . GLU A 1 134 ? 11.07 -25.219 6.961 1 98.56 134 GLU A CA 1
ATOM 1018 C C . GLU A 1 134 ? 9.742 -25.969 6.844 1 98.56 134 GLU A C 1
ATOM 1020 O O . GLU A 1 134 ? 9.57 -27.031 7.441 1 98.56 134 GLU A O 1
ATOM 1025 N N . VAL A 1 135 ? 8.82 -25.438 6.051 1 98.62 135 VAL A N 1
ATOM 1026 C CA . VAL A 1 135 ? 7.496 -26.047 5.992 1 98.62 135 VAL A CA 1
ATOM 1027 C C . VAL A 1 135 ? 7.34 -26.812 4.684 1 98.62 135 VAL A C 1
ATOM 1029 O O . VAL A 1 135 ? 6.246 -27.281 4.352 1 98.62 135 VAL A O 1
ATOM 1032 N N . ASP A 1 136 ? 8.367 -26.891 3.9 1 98.5 136 ASP A N 1
ATOM 1033 C CA . ASP A 1 136 ? 8.453 -27.688 2.68 1 98.5 136 ASP A CA 1
ATOM 1034 C C . ASP A 1 136 ? 7.469 -27.188 1.626 1 98.5 136 ASP A C 1
ATOM 1036 O O . ASP A 1 136 ? 6.699 -27.984 1.068 1 98.5 136 ASP A O 1
ATOM 1040 N N . VAL A 1 137 ? 7.355 -25.922 1.432 1 98.81 137 VAL A N 1
ATOM 1041 C CA . VAL A 1 137 ? 6.633 -25.266 0.345 1 98.81 137 VAL A CA 1
ATOM 1042 C C . VAL A 1 137 ? 7.613 -24.5 -0.545 1 98.81 137 VAL A C 1
ATOM 1044 O O . VAL A 1 137 ? 8.492 -23.797 -0.047 1 98.81 137 VAL A O 1
ATOM 1047 N N . GLU A 1 138 ? 7.586 -24.688 -1.826 1 98.81 138 GLU A N 1
ATOM 1048 C CA . GLU A 1 138 ? 8.461 -23.969 -2.738 1 98.81 138 GLU A CA 1
ATOM 1049 C C . GLU A 1 138 ? 8.016 -22.516 -2.9 1 98.81 138 GLU A C 1
ATOM 1051 O O . GLU A 1 138 ? 6.883 -22.25 -3.311 1 98.81 138 GLU A O 1
ATOM 1056 N N . LEU A 1 139 ? 8.875 -21.609 -2.531 1 98.88 139 LEU A N 1
ATOM 1057 C CA . LEU A 1 139 ? 8.578 -20.188 -2.697 1 98.88 139 LEU A CA 1
ATOM 1058 C C . LEU A 1 139 ? 8.891 -19.734 -4.117 1 98.88 139 LEU A C 1
ATOM 1060 O O . LEU A 1 139 ? 10.008 -19.938 -4.609 1 98.88 139 LEU A O 1
ATOM 1064 N N . CYS A 1 140 ? 7.926 -19.125 -4.805 1 98.88 140 CYS A N 1
ATOM 1065 C CA . CYS A 1 140 ? 8.07 -18.656 -6.18 1 98.88 140 CYS A CA 1
ATOM 1066 C C . CYS A 1 140 ? 7.812 -17.156 -6.273 1 98.88 140 CYS A C 1
ATOM 1068 O O . CYS A 1 140 ? 6.688 -16.703 -6.055 1 98.88 140 CYS A O 1
ATOM 1070 N N . VAL A 1 141 ? 8.82 -16.391 -6.648 1 98.69 141 VAL A N 1
ATOM 1071 C CA . VAL A 1 141 ? 8.711 -14.938 -6.727 1 98.69 141 VAL A CA 1
ATOM 1072 C C . VAL A 1 141 ? 8.18 -14.531 -8.094 1 98.69 141 VAL A C 1
ATOM 1074 O O . VAL A 1 141 ? 8.734 -14.922 -9.125 1 98.69 141 VAL A O 1
ATOM 1077 N N . GLU A 1 142 ? 7.184 -13.703 -8.094 1 98.62 142 GLU A N 1
ATOM 1078 C CA . GLU A 1 142 ? 6.52 -13.32 -9.336 1 98.62 142 GLU A CA 1
ATOM 1079 C C . GLU A 1 142 ? 7.043 -11.984 -9.852 1 98.62 142 GLU A C 1
ATOM 1081 O O . GLU A 1 142 ? 7.238 -11.047 -9.078 1 98.62 142 GLU A O 1
ATOM 1086 N N . ASN A 1 143 ? 7.238 -11.898 -11.18 1 97.75 143 ASN A N 1
ATOM 1087 C CA . ASN A 1 143 ? 7.496 -10.594 -11.781 1 97.75 143 ASN A CA 1
ATOM 1088 C C . ASN A 1 143 ? 6.227 -9.75 -11.867 1 97.75 143 ASN A C 1
ATOM 1090 O O . ASN A 1 143 ? 5.23 -10.188 -12.445 1 97.75 143 ASN A O 1
ATOM 1094 N N . VAL A 1 144 ? 6.25 -8.602 -11.273 1 96.31 144 VAL A N 1
ATOM 1095 C CA . VAL A 1 144 ? 5.113 -7.688 -11.234 1 96.31 144 VAL A CA 1
ATOM 1096 C C . VAL A 1 144 ? 5.496 -6.355 -11.875 1 96.31 144 VAL A C 1
ATOM 1098 O O . VAL A 1 144 ? 6.477 -5.727 -11.477 1 96.31 144 VAL A O 1
ATOM 1101 N N . PRO A 1 145 ? 4.734 -5.93 -12.875 1 94.62 145 PRO A N 1
ATOM 1102 C CA . PRO A 1 145 ? 5.086 -4.68 -13.555 1 94.62 145 PRO A CA 1
ATOM 1103 C C . PRO A 1 145 ? 4.895 -3.455 -12.656 1 94.62 145 PRO A C 1
ATOM 1105 O O . PRO A 1 145 ? 4.137 -3.508 -11.688 1 94.62 145 PRO A O 1
ATOM 1108 N N . ASP A 1 146 ? 5.598 -2.365 -12.945 1 89.25 146 ASP A N 1
ATOM 1109 C CA . ASP A 1 146 ? 5.484 -1.048 -12.328 1 89.25 146 ASP A CA 1
ATOM 1110 C C . ASP A 1 146 ? 5.824 -1.107 -10.844 1 89.25 146 ASP A C 1
ATOM 1112 O O . ASP A 1 146 ? 5.316 -0.31 -10.047 1 89.25 146 ASP A O 1
ATOM 1116 N N . GLU A 1 147 ? 6.57 -2.062 -10.461 1 89 147 GLU A N 1
ATOM 1117 C CA . GLU A 1 147 ? 7.047 -2.207 -9.086 1 89 147 GLU A CA 1
ATOM 1118 C C . GLU A 1 147 ? 8.5 -1.756 -8.961 1 89 147 GLU A C 1
ATOM 1120 O O . GLU A 1 147 ? 9.156 -1.468 -9.961 1 89 147 GLU A O 1
ATOM 1125 N N . TRP A 1 148 ? 8.914 -1.583 -7.703 1 91.69 148 TRP A N 1
ATOM 1126 C CA . TRP A 1 148 ? 10.305 -1.254 -7.41 1 91.69 148 TRP A CA 1
ATOM 1127 C C . TRP A 1 148 ? 11.242 -2.338 -7.93 1 91.69 148 TRP A C 1
ATOM 1129 O O . TRP A 1 148 ? 12.406 -2.068 -8.227 1 91.69 148 TRP A O 1
ATOM 1139 N N . PHE A 1 149 ? 10.727 -3.486 -8.078 1 88.31 149 PHE A N 1
ATOM 1140 C CA . PHE A 1 149 ? 11.445 -4.711 -8.438 1 88.31 149 PHE A CA 1
ATOM 1141 C C . PHE A 1 149 ? 10.75 -5.422 -9.586 1 88.31 149 PHE A C 1
ATOM 1143 O O . PHE A 1 149 ? 9.727 -6.078 -9.398 1 88.31 149 PHE A O 1
ATOM 1150 N N . GLY A 1 150 ? 11.328 -5.242 -10.875 1 90.56 150 GLY A N 1
ATOM 1151 C CA . GLY A 1 150 ? 10.719 -5.828 -12.062 1 90.56 150 GLY A CA 1
ATOM 1152 C C . GLY A 1 150 ? 11.516 -6.992 -12.625 1 90.56 150 GLY A C 1
ATOM 1153 O O . GLY A 1 150 ? 12.367 -7.555 -11.938 1 90.56 150 GLY A O 1
ATOM 1154 N N . LEU A 1 151 ? 11.164 -7.387 -13.844 1 95.62 151 LEU A N 1
ATOM 1155 C CA . LEU A 1 151 ? 11.75 -8.562 -14.484 1 95.62 151 LEU A CA 1
ATOM 1156 C C . LEU A 1 151 ? 13.266 -8.398 -14.633 1 95.62 151 LEU A C 1
ATOM 1158 O O . LEU A 1 151 ? 14.016 -9.352 -14.445 1 95.62 151 LEU A O 1
ATOM 1162 N N . ASP A 1 152 ? 13.719 -7.215 -14.781 1 93.69 152 ASP A N 1
ATOM 1163 C CA . ASP A 1 152 ? 15.141 -6.926 -14.984 1 93.69 152 ASP A CA 1
ATOM 1164 C C . ASP A 1 152 ? 15.938 -7.164 -13.703 1 93.69 152 ASP A C 1
ATOM 1166 O O . ASP A 1 152 ? 17.156 -7.258 -13.734 1 93.69 152 ASP A O 1
ATOM 1170 N N . ASP A 1 153 ? 15.234 -7.254 -12.609 1 94.75 153 ASP A N 1
ATOM 1171 C CA . ASP A 1 153 ? 15.914 -7.367 -11.328 1 94.75 153 ASP A CA 1
ATOM 1172 C C . ASP A 1 153 ? 16.016 -8.828 -10.883 1 94.75 153 ASP A C 1
ATOM 1174 O O . ASP A 1 153 ? 16.625 -9.125 -9.859 1 94.75 153 ASP A O 1
ATOM 1178 N N . PHE A 1 154 ? 15.539 -9.781 -11.648 1 96.62 154 PHE A N 1
ATOM 1179 C CA . PHE A 1 154 ? 15.375 -11.148 -11.172 1 96.62 154 PHE A CA 1
ATOM 1180 C C . PHE A 1 154 ? 16.719 -11.859 -11.086 1 96.62 154 PHE A C 1
ATOM 1182 O O . PHE A 1 154 ? 16.875 -12.828 -10.344 1 96.62 154 PHE A O 1
ATOM 1189 N N . ASP A 1 155 ? 17.766 -11.391 -11.82 1 96.25 155 ASP A N 1
ATOM 1190 C CA . ASP A 1 155 ? 19.094 -11.938 -11.625 1 96.25 155 ASP A CA 1
ATOM 1191 C C . ASP A 1 155 ? 19.547 -11.789 -10.172 1 96.25 155 ASP A C 1
ATOM 1193 O O . ASP A 1 155 ? 20.219 -12.664 -9.625 1 96.25 155 ASP A O 1
ATOM 1197 N N . ARG A 1 156 ? 19.156 -10.672 -9.547 1 96 156 ARG A N 1
ATOM 1198 C CA . ARG A 1 156 ? 19.516 -10.453 -8.148 1 96 156 ARG A CA 1
ATOM 1199 C C . ARG A 1 156 ? 18.781 -11.438 -7.238 1 96 156 ARG A C 1
ATOM 1201 O O . ARG A 1 156 ? 19.328 -11.906 -6.242 1 96 156 ARG A O 1
ATOM 1208 N N . VAL A 1 157 ? 17.516 -11.727 -7.566 1 95.5 157 VAL A N 1
ATOM 1209 C CA . VAL A 1 157 ? 16.75 -12.703 -6.805 1 95.5 157 VAL A CA 1
ATOM 1210 C C . VAL A 1 157 ? 17.469 -14.055 -6.844 1 95.5 157 VAL A C 1
ATOM 1212 O O . VAL A 1 157 ? 17.688 -14.68 -5.805 1 95.5 157 VAL A O 1
ATOM 1215 N N . PHE A 1 158 ? 17.906 -14.461 -8.086 1 97 158 PHE A N 1
ATOM 1216 C CA . PHE A 1 158 ? 18.516 -15.773 -8.289 1 97 158 PHE A CA 1
ATOM 1217 C C . PHE A 1 158 ? 19.875 -15.844 -7.609 1 97 158 PHE A C 1
ATOM 1219 O O . PHE A 1 158 ? 20.25 -16.891 -7.078 1 97 158 PHE A O 1
ATOM 1226 N N . ASP A 1 159 ? 20.594 -14.703 -7.559 1 96.62 159 ASP A N 1
ATOM 1227 C CA . ASP A 1 159 ? 21.922 -14.664 -6.977 1 96.62 159 ASP A CA 1
ATOM 1228 C C . ASP A 1 159 ? 21.859 -14.648 -5.449 1 96.62 159 ASP A C 1
ATOM 1230 O O . ASP A 1 159 ? 22.719 -15.227 -4.781 1 96.62 159 ASP A O 1
ATOM 1234 N N . GLU A 1 160 ? 20.812 -14.023 -4.941 1 95.88 160 GLU A N 1
ATOM 1235 C CA . GLU A 1 160 ? 20.844 -13.703 -3.518 1 95.88 160 GLU A CA 1
ATOM 1236 C C . GLU A 1 160 ? 19.891 -14.602 -2.73 1 95.88 160 GLU A C 1
ATOM 1238 O O . GLU A 1 160 ? 19.922 -14.609 -1.499 1 95.88 160 GLU A O 1
ATOM 1243 N N . THR A 1 161 ? 19.031 -15.328 -3.443 1 95.25 161 THR A N 1
ATOM 1244 C CA . THR A 1 161 ? 18.109 -16.234 -2.773 1 95.25 161 THR A CA 1
ATOM 1245 C C . THR A 1 161 ? 18.031 -17.562 -3.504 1 95.25 161 THR A C 1
ATOM 1247 O O . THR A 1 161 ? 18.484 -17.688 -4.641 1 95.25 161 THR A O 1
ATOM 1250 N N . ASP A 1 162 ? 17.453 -18.547 -2.852 1 95.69 162 ASP A N 1
ATOM 1251 C CA . ASP A 1 162 ? 17.219 -19.844 -3.475 1 95.69 162 ASP A CA 1
ATOM 1252 C C . ASP A 1 162 ? 15.773 -19.953 -3.967 1 95.69 162 ASP A C 1
ATOM 1254 O O . ASP A 1 162 ? 15.32 -21.031 -4.34 1 95.69 162 ASP A O 1
ATOM 1258 N N . ALA A 1 163 ? 15.047 -18.828 -3.928 1 97.25 163 ALA A N 1
ATOM 1259 C CA . ALA A 1 163 ? 13.648 -18.844 -4.344 1 97.25 163 ALA A CA 1
ATOM 1260 C C . ALA A 1 163 ? 13.523 -19.109 -5.844 1 97.25 163 ALA A C 1
ATOM 1262 O O . ALA A 1 163 ? 14.367 -18.656 -6.629 1 97.25 163 ALA A O 1
ATOM 1263 N N . SER A 1 164 ? 12.523 -19.844 -6.195 1 98.31 164 SER A N 1
ATOM 1264 C CA . SER A 1 164 ? 12.172 -20 -7.602 1 98.31 164 SER A CA 1
ATOM 1265 C C . SER A 1 164 ? 11.375 -18.812 -8.109 1 98.31 164 SER A C 1
ATOM 1267 O O . SER A 1 164 ? 11.125 -17.859 -7.355 1 98.31 164 SER A O 1
ATOM 1269 N N . MET A 1 165 ? 11.117 -18.859 -9.383 1 98.44 165 MET A N 1
ATOM 1270 C CA . MET A 1 165 ? 10.367 -17.766 -9.992 1 98.44 165 MET A CA 1
ATOM 1271 C C . MET A 1 165 ? 9.008 -18.25 -10.484 1 98.44 165 MET A C 1
ATOM 1273 O O . MET A 1 165 ? 8.883 -19.359 -11.008 1 98.44 165 MET A O 1
ATOM 1277 N N . THR A 1 166 ? 7.996 -17.453 -10.188 1 98.75 166 THR A N 1
ATOM 1278 C CA . THR A 1 166 ? 6.793 -17.438 -11.016 1 98.75 166 THR A CA 1
ATOM 1279 C C . THR A 1 166 ? 6.922 -16.422 -12.148 1 98.75 166 THR A C 1
ATOM 1281 O O . THR A 1 166 ? 6.934 -15.219 -11.906 1 98.75 166 THR A O 1
ATOM 1284 N N . PHE A 1 167 ? 7.059 -16.953 -13.328 1 98.75 167 PHE A N 1
ATOM 1285 C CA . PHE A 1 167 ? 7.094 -16.062 -14.492 1 98.75 167 PHE A CA 1
ATOM 1286 C C . PHE A 1 167 ? 5.68 -15.773 -14.984 1 98.75 167 PHE A C 1
ATOM 1288 O O . PHE A 1 167 ? 4.93 -16.688 -15.328 1 98.75 167 PHE A O 1
ATOM 1295 N N . ASP A 1 168 ? 5.293 -14.547 -14.977 1 98.75 168 ASP A N 1
ATOM 1296 C CA . ASP A 1 168 ? 3.988 -14.117 -15.477 1 98.75 168 ASP A CA 1
ATOM 1297 C C . ASP A 1 168 ? 4.102 -13.539 -16.875 1 98.75 168 ASP A C 1
ATOM 1299 O O . ASP A 1 168 ? 4.707 -12.484 -17.078 1 98.75 168 ASP A O 1
ATOM 1303 N N . THR A 1 169 ? 3.457 -14.094 -17.812 1 98.69 169 THR A N 1
ATOM 1304 C CA . THR A 1 169 ? 3.625 -13.766 -19.219 1 98.69 169 THR A CA 1
ATOM 1305 C C . THR A 1 169 ? 3.045 -12.391 -19.531 1 98.69 169 THR A C 1
ATOM 1307 O O . THR A 1 169 ? 3.648 -11.609 -20.266 1 98.69 169 THR A O 1
ATOM 1310 N N . GLY A 1 170 ? 1.874 -12.125 -19.016 1 98.25 170 GLY A N 1
ATOM 1311 C CA . GLY A 1 170 ? 1.28 -10.812 -19.25 1 98.25 170 GLY A CA 1
ATOM 1312 C C . GLY A 1 170 ? 2.072 -9.688 -18.609 1 98.25 170 GLY A C 1
ATOM 1313 O O . GLY A 1 170 ? 2.248 -8.625 -19.219 1 98.25 170 GLY A O 1
ATOM 1314 N N . HIS A 1 171 ? 2.523 -9.938 -17.406 1 98.25 171 HIS A N 1
ATOM 1315 C CA . HIS A 1 171 ? 3.336 -8.945 -16.719 1 98.25 171 HIS A CA 1
ATOM 1316 C C . HIS A 1 171 ? 4.625 -8.656 -17.484 1 98.25 171 HIS A C 1
ATOM 1318 O O . HIS A 1 171 ? 5.035 -7.5 -17.609 1 98.25 171 HIS A O 1
ATOM 1324 N N . ALA A 1 172 ? 5.23 -9.672 -17.984 1 98.5 172 ALA A N 1
ATOM 1325 C CA . ALA A 1 172 ? 6.438 -9.492 -18.781 1 98.5 172 ALA A CA 1
ATOM 1326 C C . ALA A 1 172 ? 6.156 -8.641 -20.016 1 98.5 172 ALA A C 1
ATOM 1328 O O . ALA A 1 172 ? 6.953 -7.77 -20.359 1 98.5 172 ALA A O 1
ATOM 1329 N N . TYR A 1 173 ? 5.012 -8.859 -20.625 1 98.5 173 TYR A N 1
ATOM 1330 C CA . TYR A 1 173 ? 4.641 -8.094 -21.812 1 98.5 173 TYR A CA 1
ATOM 1331 C C . TYR A 1 173 ? 4.441 -6.625 -21.469 1 98.5 173 TYR A C 1
ATOM 1333 O O . TYR A 1 173 ? 4.855 -5.746 -22.234 1 98.5 173 TYR A O 1
ATOM 1341 N N . ILE A 1 174 ? 3.869 -6.355 -20.359 1 97.69 174 ILE A N 1
ATOM 1342 C CA . ILE A 1 174 ? 3.682 -4.988 -19.891 1 97.69 174 ILE A CA 1
ATOM 1343 C C . ILE A 1 174 ? 5.039 -4.309 -19.734 1 97.69 174 ILE A C 1
ATOM 1345 O O . ILE A 1 174 ? 5.184 -3.115 -20.016 1 97.69 174 ILE A O 1
ATOM 1349 N N . GLU A 1 175 ? 6.035 -5.082 -19.359 1 97.19 175 GLU A N 1
ATOM 1350 C CA . GLU A 1 175 ? 7.363 -4.535 -19.109 1 97.19 175 GLU A CA 1
ATOM 1351 C C . GLU A 1 175 ? 8.18 -4.441 -20.391 1 97.19 175 GLU A C 1
ATOM 1353 O O . GLU A 1 175 ? 9.352 -4.078 -20.359 1 97.19 175 GLU A O 1
ATOM 1358 N N . GLY A 1 176 ? 7.609 -4.824 -21.5 1 97.25 176 GLY A N 1
ATOM 1359 C CA . GLY A 1 176 ? 8.227 -4.59 -22.797 1 97.25 176 GLY A CA 1
ATOM 1360 C C . GLY A 1 176 ? 8.859 -5.832 -23.391 1 97.25 176 GLY A C 1
ATOM 1361 O O . GLY A 1 176 ? 9.539 -5.762 -24.422 1 97.25 176 GLY A O 1
ATOM 1362 N N . TYR A 1 177 ? 8.656 -6.98 -22.797 1 98.19 177 TYR A N 1
ATOM 1363 C CA . TYR A 1 177 ? 9.203 -8.234 -23.312 1 98.19 177 TYR A CA 1
ATOM 1364 C C . TYR A 1 177 ? 8.234 -8.883 -24.297 1 98.19 177 TYR A C 1
ATOM 1366 O O . TYR A 1 177 ? 7.176 -9.375 -23.906 1 98.19 177 TYR A O 1
ATOM 1374 N N . ASP A 1 178 ? 8.594 -8.922 -25.516 1 97.75 178 ASP A N 1
ATOM 1375 C CA . ASP A 1 178 ? 7.77 -9.633 -26.484 1 97.75 178 ASP A CA 1
ATOM 1376 C C . ASP A 1 178 ? 8.023 -11.141 -26.422 1 97.75 178 ASP A C 1
ATOM 1378 O O . ASP A 1 178 ? 8.734 -11.617 -25.547 1 97.75 178 ASP A O 1
ATOM 1382 N N . ALA A 1 179 ? 7.414 -11.898 -27.359 1 97.62 179 ALA A N 1
ATOM 1383 C CA . ALA A 1 179 ? 7.477 -13.352 -27.281 1 97.62 179 ALA A CA 1
ATOM 1384 C C . ALA A 1 179 ? 8.914 -13.852 -27.375 1 97.62 179 ALA A C 1
ATOM 1386 O O . ALA A 1 179 ? 9.305 -14.773 -26.656 1 97.62 179 ALA A O 1
ATOM 1387 N N . ALA A 1 180 ? 9.664 -13.25 -28.234 1 98.19 180 ALA A N 1
ATOM 1388 C CA . ALA A 1 180 ? 11.062 -13.648 -28.391 1 98.19 180 ALA A CA 1
ATOM 1389 C C . ALA A 1 180 ? 11.859 -13.344 -27.125 1 98.19 180 ALA A C 1
ATOM 1391 O O . ALA A 1 180 ? 12.688 -14.156 -26.703 1 98.19 180 ALA A O 1
ATOM 1392 N N . ASP A 1 181 ? 11.641 -12.148 -26.531 1 98.62 181 ASP A N 1
ATOM 1393 C CA . ASP A 1 181 ? 12.312 -11.758 -25.312 1 98.62 181 ASP A CA 1
ATOM 1394 C C . ASP A 1 181 ? 11.961 -12.711 -24.156 1 98.62 181 ASP A C 1
ATOM 1396 O O . ASP A 1 181 ? 12.836 -13.109 -23.391 1 98.62 181 ASP A O 1
ATOM 1400 N N . GLN A 1 182 ? 10.703 -13.047 -24.062 1 98.69 182 GLN A N 1
ATOM 1401 C CA . GLN A 1 182 ? 10.25 -13.938 -23 1 98.69 182 GLN A CA 1
ATOM 1402 C C . GLN A 1 182 ? 10.852 -15.336 -23.156 1 98.69 182 GLN A C 1
ATOM 1404 O O . GLN A 1 182 ? 11.297 -15.945 -22.188 1 98.69 182 GLN A O 1
ATOM 1409 N N . ARG A 1 183 ? 10.852 -15.797 -24.422 1 98.44 183 ARG A N 1
ATOM 1410 C CA . ARG A 1 183 ? 11.469 -17.094 -24.703 1 98.44 183 ARG A CA 1
ATOM 1411 C C . ARG A 1 183 ? 12.93 -17.109 -24.25 1 98.44 183 ARG A C 1
ATOM 1413 O O . ARG A 1 183 ? 13.383 -18.047 -23.609 1 98.44 183 ARG A O 1
ATOM 1420 N N . GLU A 1 184 ? 13.633 -16.094 -24.625 1 98.56 184 GLU A N 1
ATOM 1421 C CA . GLU A 1 184 ? 15.055 -15.992 -24.281 1 98.56 184 GLU A CA 1
ATOM 1422 C C . GLU A 1 184 ? 15.25 -15.969 -22.766 1 98.56 184 GLU A C 1
ATOM 1424 O O . GLU A 1 184 ? 16.141 -16.641 -22.234 1 98.56 184 GLU A O 1
ATOM 1429 N N . PHE A 1 185 ? 14.484 -15.211 -22.031 1 98.56 185 PHE A N 1
ATOM 1430 C CA . PHE A 1 185 ? 14.562 -15.148 -20.578 1 98.56 185 PHE A CA 1
ATOM 1431 C C . PHE A 1 185 ? 14.352 -16.531 -19.969 1 98.56 185 PHE A C 1
ATOM 1433 O O . PHE A 1 185 ? 15.125 -16.953 -19.109 1 98.56 185 PHE A O 1
ATOM 1440 N N . LEU A 1 186 ? 13.266 -17.219 -20.469 1 98.25 186 LEU A N 1
ATOM 1441 C CA . LEU A 1 186 ? 12.945 -18.547 -19.953 1 98.25 186 LEU A CA 1
ATOM 1442 C C . LEU A 1 186 ? 14.047 -19.547 -20.297 1 98.25 186 LEU A C 1
ATOM 1444 O O . LEU A 1 186 ? 14.352 -20.438 -19.5 1 98.25 186 LEU A O 1
ATOM 1448 N N . GLU A 1 187 ? 14.586 -19.406 -21.5 1 97.88 187 GLU A N 1
ATOM 1449 C CA . GLU A 1 187 ? 15.695 -20.281 -21.875 1 97.88 187 GLU A CA 1
ATOM 1450 C C . GLU A 1 187 ? 16.891 -20.094 -20.938 1 97.88 187 GLU A C 1
ATOM 1452 O O . GLU A 1 187 ? 17.484 -21.078 -20.484 1 97.88 187 GLU A O 1
ATOM 1457 N N . GLU A 1 188 ? 17.188 -18.906 -20.609 1 97.56 188 GLU A N 1
ATOM 1458 C CA . GLU A 1 188 ? 18.359 -18.562 -19.797 1 97.56 188 GLU A CA 1
ATOM 1459 C C . GLU A 1 188 ? 18.141 -19 -18.344 1 97.56 188 GLU A C 1
ATOM 1461 O O . GLU A 1 188 ? 19.109 -19.297 -17.641 1 97.56 188 GLU A O 1
ATOM 1466 N N . HIS A 1 189 ? 16.891 -19.047 -17.875 1 97.38 189 HIS A N 1
ATOM 1467 C CA . HIS A 1 189 ? 16.641 -19.234 -16.453 1 97.38 189 HIS A CA 1
ATOM 1468 C C . HIS A 1 189 ? 15.727 -20.438 -16.219 1 97.38 189 HIS A C 1
ATOM 1470 O O . HIS A 1 189 ? 15.031 -20.5 -15.195 1 97.38 189 HIS A O 1
ATOM 1476 N N . SER A 1 190 ? 15.703 -21.359 -17.125 1 96.19 190 SER A N 1
ATOM 1477 C CA . SER A 1 190 ? 14.766 -22.469 -17.094 1 96.19 190 SER A CA 1
ATOM 1478 C C . SER A 1 190 ? 14.922 -23.281 -15.797 1 96.19 190 SER A C 1
ATOM 1480 O O . SER A 1 190 ? 13.953 -23.859 -15.305 1 96.19 190 SER A O 1
ATOM 1482 N N . ASP A 1 191 ? 16.078 -23.266 -15.203 1 96 191 ASP A N 1
ATOM 1483 C CA . ASP A 1 191 ? 16.359 -24.047 -14 1 96 191 ASP A CA 1
ATOM 1484 C C . ASP A 1 191 ? 15.742 -23.375 -12.766 1 96 191 ASP A C 1
ATOM 1486 O O . ASP A 1 191 ? 15.57 -24.016 -11.727 1 96 191 ASP A O 1
ATOM 1490 N N . ARG A 1 192 ? 15.375 -22.062 -12.883 1 97.75 192 ARG A N 1
ATOM 1491 C CA . ARG A 1 192 ? 14.859 -21.312 -11.742 1 97.75 192 ARG A CA 1
ATOM 1492 C C . ARG A 1 192 ? 13.391 -20.953 -11.945 1 97.75 192 ARG A C 1
ATOM 1494 O O . ARG A 1 192 ? 12.695 -20.594 -10.984 1 97.75 192 ARG A O 1
ATOM 1501 N N . VAL A 1 193 ? 12.906 -21.062 -13.141 1 98.25 193 VAL A N 1
ATOM 1502 C CA . VAL A 1 193 ? 11.5 -20.812 -13.414 1 98.25 193 VAL A CA 1
ATOM 1503 C C . VAL A 1 193 ? 10.711 -22.125 -13.305 1 98.25 193 VAL A C 1
ATOM 1505 O O . VAL A 1 193 ? 10.703 -22.938 -14.234 1 98.25 193 VAL A O 1
ATOM 1508 N N . THR A 1 194 ? 10.055 -22.312 -12.18 1 98.31 194 THR A N 1
ATOM 1509 C CA . THR A 1 194 ? 9.383 -23.578 -11.93 1 98.31 194 THR A CA 1
ATOM 1510 C C . THR A 1 194 ? 7.867 -23.406 -11.992 1 98.31 194 THR A C 1
ATOM 1512 O O . THR A 1 194 ? 7.125 -24.391 -11.953 1 98.31 194 THR A O 1
ATOM 1515 N N . HIS A 1 195 ? 7.383 -22.188 -12.07 1 98.81 195 HIS A N 1
ATOM 1516 C CA . HIS A 1 195 ? 5.965 -21.844 -12.117 1 98.81 195 HIS A CA 1
ATOM 1517 C C . HIS A 1 195 ? 5.707 -20.703 -13.102 1 98.81 195 HIS A C 1
ATOM 1519 O O . HIS A 1 195 ? 6.504 -19.766 -13.203 1 98.81 195 HIS A O 1
ATOM 1525 N N . VAL A 1 196 ? 4.625 -20.797 -13.883 1 98.81 196 VAL A N 1
ATOM 1526 C CA . VAL A 1 196 ? 4.293 -19.75 -14.844 1 98.81 196 VAL A CA 1
ATOM 1527 C C . VAL A 1 196 ? 2.826 -19.359 -14.688 1 98.81 196 VAL A C 1
ATOM 1529 O O . VAL A 1 196 ? 1.944 -20.219 -14.648 1 98.81 196 VAL A O 1
ATOM 1532 N N . HIS A 1 197 ? 2.586 -18.094 -14.438 1 98.88 197 HIS A N 1
ATOM 1533 C CA . HIS A 1 197 ? 1.253 -17.547 -14.648 1 98.88 197 HIS A CA 1
ATOM 1534 C C . HIS A 1 197 ? 1.009 -17.219 -16.125 1 98.88 197 HIS A C 1
ATOM 1536 O O . HIS A 1 197 ? 1.588 -16.281 -16.656 1 98.88 197 HIS A O 1
ATOM 1542 N N . VAL A 1 198 ? 0.123 -18.016 -16.719 1 98.56 198 VAL A N 1
ATOM 1543 C CA . VAL A 1 198 ? -0.167 -17.844 -18.141 1 98.56 198 VAL A CA 1
ATOM 1544 C C . VAL A 1 198 ? -1.426 -17 -18.312 1 98.56 198 VAL A C 1
ATOM 1546 O O . VAL A 1 198 ? -2.535 -17.453 -18.031 1 98.56 198 VAL A O 1
ATOM 1549 N N . ASN A 1 199 ? -1.219 -15.797 -18.672 1 97.25 199 ASN A N 1
ATOM 1550 C CA . ASN A 1 199 ? -2.328 -14.938 -19.062 1 97.25 199 ASN A CA 1
ATOM 1551 C C . ASN A 1 199 ? -2.02 -14.164 -20.328 1 97.25 199 ASN A C 1
ATOM 1553 O O . ASN A 1 199 ? -0.853 -13.93 -20.656 1 97.25 199 ASN A O 1
ATOM 1557 N N . ASP A 1 200 ? -3.066 -13.906 -21.141 1 97.94 200 ASP A N 1
ATOM 1558 C CA . ASP A 1 200 ? -2.959 -13.219 -22.422 1 97.94 200 ASP A CA 1
ATOM 1559 C C . ASP A 1 200 ? -3.412 -11.766 -22.312 1 97.94 200 ASP A C 1
ATOM 1561 O O . ASP A 1 200 ? -4.004 -11.375 -21.312 1 97.94 200 ASP A O 1
ATOM 1565 N N . THR A 1 201 ? -2.936 -11.016 -23.141 1 98.12 201 THR A N 1
ATOM 1566 C CA . THR A 1 201 ? -3.289 -9.602 -23.172 1 98.12 201 THR A CA 1
ATOM 1567 C C . THR A 1 201 ? -3.307 -9.078 -24.594 1 98.12 201 THR A C 1
ATOM 1569 O O . THR A 1 201 ? -2.641 -9.633 -25.469 1 98.12 201 THR A O 1
ATOM 1572 N N . ARG A 1 202 ? -4.121 -8.031 -24.953 1 96.12 202 ARG A N 1
ATOM 1573 C CA . ARG A 1 202 ? -4.25 -7.445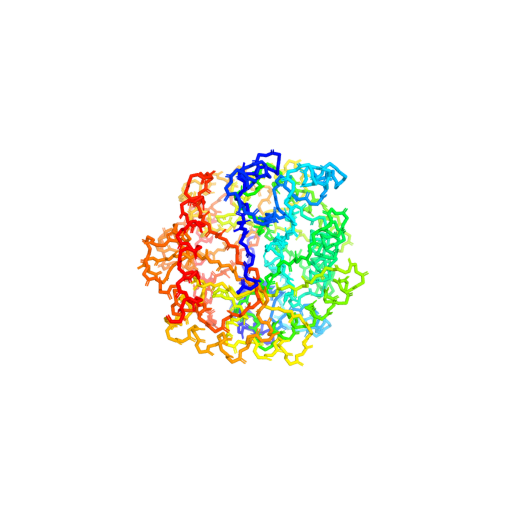 -26.281 1 96.12 202 ARG A CA 1
ATOM 1574 C C . ARG A 1 202 ? -3.395 -6.191 -26.406 1 96.12 202 ARG A C 1
ATOM 1576 O O . ARG A 1 202 ? -3.129 -5.727 -27.516 1 96.12 202 ARG A O 1
ATOM 1583 N N . LYS A 1 203 ? -2.994 -5.637 -25.344 1 96.56 203 LYS A N 1
ATOM 1584 C CA . LYS A 1 203 ? -2.129 -4.465 -25.234 1 96.56 203 LYS A CA 1
ATOM 1585 C C . LYS A 1 203 ? -1.252 -4.535 -23.984 1 96.56 203 LYS A C 1
ATOM 1587 O O . LYS A 1 203 ? -1.356 -5.48 -23.203 1 96.56 203 LYS A O 1
ATOM 1592 N N . GLN A 1 204 ? -0.307 -3.635 -23.844 1 95.69 204 GLN A N 1
ATOM 1593 C CA . GLN A 1 204 ? 0.557 -3.588 -22.672 1 95.69 204 GLN A CA 1
ATOM 1594 C C . GLN A 1 204 ? -0.205 -3.084 -21.438 1 95.69 204 GLN A C 1
ATOM 1596 O O . GLN A 1 204 ? 0.095 -2.01 -20.922 1 95.69 204 GLN A O 1
ATOM 1601 N N . ALA A 1 205 ? -1.142 -3.91 -21.062 1 96.44 205 ALA A N 1
ATOM 1602 C CA . ALA A 1 205 ? -2.002 -3.66 -19.906 1 96.44 205 ALA A CA 1
ATOM 1603 C C . ALA A 1 205 ? -2.359 -4.965 -19.188 1 96.44 205 ALA A C 1
ATOM 1605 O O . ALA A 1 205 ? -2.283 -6.043 -19.781 1 96.44 205 ALA A O 1
ATOM 1606 N N . ASP A 1 206 ? -2.736 -4.836 -17.969 1 96.69 206 ASP A N 1
ATOM 1607 C CA . ASP A 1 206 ? -3.018 -5.996 -17.125 1 96.69 206 ASP A CA 1
ATOM 1608 C C . ASP A 1 206 ? -4.43 -6.527 -17.375 1 96.69 206 ASP A C 1
ATOM 1610 O O . ASP A 1 206 ? -5.281 -6.48 -16.484 1 96.69 206 ASP A O 1
ATOM 1614 N N . GLU A 1 207 ? -4.629 -7.227 -18.484 1 96.94 207 GLU A N 1
ATOM 1615 C CA . GLU A 1 207 ? -5.973 -7.578 -18.938 1 96.94 207 GLU A CA 1
ATOM 1616 C C . GLU A 1 207 ? -6.336 -9 -18.516 1 96.94 207 GLU A C 1
ATOM 1618 O O . GLU A 1 207 ? -7.508 -9.312 -18.297 1 96.94 207 GLU A O 1
ATOM 1623 N N . HIS A 1 208 ? -5.441 -9.891 -18.469 1 98.12 208 HIS A N 1
ATOM 1624 C CA . HIS A 1 208 ? -5.656 -11.289 -18.141 1 98.12 208 HIS A CA 1
ATOM 1625 C C . HIS A 1 208 ? -6.832 -11.867 -18.922 1 98.12 208 HIS A C 1
ATOM 1627 O O . HIS A 1 208 ? -7.688 -12.547 -18.359 1 98.12 208 HIS A O 1
ATOM 1633 N N . VAL A 1 209 ? -6.863 -11.617 -20.281 1 97.62 209 VAL A N 1
ATOM 1634 C CA . VAL A 1 209 ? -7.898 -12.203 -21.125 1 97.62 209 VAL A CA 1
ATOM 1635 C C . VAL A 1 209 ? -7.621 -13.695 -21.312 1 97.62 209 VAL A C 1
ATOM 1637 O O . VAL A 1 209 ? -6.516 -14.164 -21.047 1 97.62 209 VAL A O 1
ATOM 1640 N N . PRO A 1 210 ? -8.602 -14.469 -21.703 1 97.44 210 PRO A N 1
ATOM 1641 C CA . PRO A 1 210 ? -8.406 -15.906 -21.906 1 97.44 210 PRO A CA 1
ATOM 1642 C C . PRO A 1 210 ? -7.27 -16.219 -22.875 1 97.44 210 PRO A C 1
ATOM 1644 O O . PRO A 1 210 ? -7.09 -15.5 -23.859 1 97.44 210 PRO A O 1
ATOM 1647 N N . VAL A 1 211 ? -6.555 -17.312 -22.594 1 97.25 211 VAL A N 1
ATOM 1648 C CA . VAL A 1 211 ? -5.426 -17.75 -23.406 1 97.25 211 VAL A CA 1
ATOM 1649 C C . VAL A 1 211 ? -5.887 -17.969 -24.844 1 97.25 211 VAL A C 1
ATOM 1651 O O . VAL A 1 211 ? -6.879 -18.656 -25.094 1 97.25 211 VAL A O 1
ATOM 1654 N N . GLY A 1 212 ? -5.227 -17.344 -25.766 1 95.81 212 GLY A N 1
ATOM 1655 C CA . GLY A 1 212 ? -5.562 -17.484 -27.188 1 95.81 212 GLY A CA 1
ATOM 1656 C C . GLY A 1 212 ? -6.383 -16.312 -27.703 1 95.81 212 GLY A C 1
ATOM 1657 O O . GLY A 1 212 ? -6.578 -16.188 -28.922 1 95.81 212 GLY A O 1
ATOM 1658 N N . SER A 1 213 ? -6.82 -15.453 -26.812 1 96.75 213 SER A N 1
ATOM 1659 C CA . SER A 1 213 ? -7.676 -14.344 -27.219 1 96.75 213 SER A CA 1
ATOM 1660 C C . SER A 1 213 ? -6.895 -13.031 -27.281 1 96.75 213 SER A C 1
ATOM 1662 O O . SER A 1 213 ? -7.473 -11.969 -27.5 1 96.75 213 SER A O 1
ATOM 1664 N N . GLY A 1 214 ? -5.617 -13.07 -26.953 1 97.44 214 GLY A N 1
ATOM 1665 C CA . GLY A 1 214 ? -4.754 -11.906 -27.016 1 97.44 214 GLY A CA 1
ATOM 1666 C C . GLY A 1 214 ? -3.65 -12.039 -28.047 1 97.44 214 GLY A C 1
ATOM 1667 O O . GLY A 1 214 ? -3.867 -12.586 -29.141 1 97.44 214 GLY A O 1
ATOM 1668 N N . VAL A 1 215 ? -2.477 -11.461 -27.828 1 97.56 215 VAL A N 1
ATOM 1669 C CA . VAL A 1 215 ? -1.466 -11.336 -28.859 1 97.56 215 VAL A CA 1
ATOM 1670 C C . VAL A 1 215 ? -0.248 -12.188 -28.516 1 97.56 215 VAL A C 1
ATOM 1672 O O . VAL A 1 215 ? 0.69 -12.305 -29.297 1 97.56 215 VAL A O 1
ATOM 1675 N N . LEU A 1 216 ? -0.196 -12.82 -27.359 1 97.81 216 LEU A N 1
ATOM 1676 C CA . LEU A 1 216 ? 1.008 -13.516 -26.922 1 97.81 216 LEU A CA 1
ATOM 1677 C C . LEU A 1 216 ? 1.135 -14.875 -27.594 1 97.81 216 LEU A C 1
ATOM 1679 O O . LEU A 1 216 ? 0.154 -15.609 -27.703 1 97.81 216 LEU A O 1
ATOM 1683 N N . ASP A 1 217 ? 2.328 -15.203 -28.078 1 97.12 217 ASP A N 1
ATOM 1684 C CA . ASP A 1 217 ? 2.652 -16.484 -28.688 1 97.12 217 ASP A CA 1
ATOM 1685 C C . ASP A 1 217 ? 3.176 -17.469 -27.656 1 97.12 217 ASP A C 1
ATOM 1687 O O . ASP A 1 217 ? 4.387 -17.656 -27.516 1 97.12 217 ASP A O 1
ATOM 1691 N N . PHE A 1 218 ? 2.266 -18.188 -27.031 1 97.69 218 PHE A N 1
ATOM 1692 C CA . PHE A 1 218 ? 2.609 -19.047 -25.906 1 97.69 218 PHE A CA 1
ATOM 1693 C C . PHE A 1 218 ? 3.445 -20.234 -26.391 1 97.69 218 PHE A C 1
ATOM 1695 O O . PHE A 1 218 ? 4.254 -20.781 -25.625 1 97.69 218 PHE A O 1
ATOM 1702 N N . GLY A 1 219 ? 3.207 -20.75 -27.625 1 96 219 GLY A N 1
ATOM 1703 C CA . GLY A 1 219 ? 4.059 -21.797 -28.156 1 96 219 GLY A CA 1
ATOM 1704 C C . GLY A 1 219 ? 5.527 -21.422 -28.172 1 96 219 GLY A C 1
ATOM 1705 O O . GLY A 1 219 ? 6.383 -22.219 -27.766 1 96 219 GLY A O 1
ATOM 1706 N N . ARG A 1 220 ? 5.77 -20.234 -28.594 1 96.5 220 ARG A N 1
ATOM 1707 C CA . ARG A 1 220 ? 7.141 -19.734 -28.625 1 96.5 220 ARG A CA 1
ATOM 1708 C C . ARG A 1 220 ? 7.66 -19.453 -27.219 1 96.5 220 ARG A C 1
ATOM 1710 O O . ARG A 1 220 ? 8.781 -19.828 -26.891 1 96.5 220 ARG A O 1
ATOM 1717 N N . ILE A 1 221 ? 6.91 -18.797 -26.375 1 98.12 221 ILE A N 1
ATOM 1718 C CA . ILE A 1 221 ? 7.316 -18.359 -25.047 1 98.12 221 ILE A CA 1
ATOM 1719 C C . ILE A 1 221 ? 7.684 -19.562 -24.188 1 98.12 221 ILE A C 1
ATOM 1721 O O . ILE A 1 221 ? 8.711 -19.547 -23.5 1 98.12 221 ILE A O 1
ATOM 1725 N N . LEU A 1 222 ? 6.906 -20.625 -24.266 1 97.38 222 LEU A N 1
ATOM 1726 C CA . LEU A 1 222 ? 7.02 -21.703 -23.297 1 97.38 222 LEU A CA 1
ATOM 1727 C C . LEU A 1 222 ? 7.93 -22.812 -23.828 1 97.38 222 LEU A C 1
ATOM 1729 O O . LEU A 1 222 ? 8.227 -23.766 -23.125 1 97.38 222 LEU A O 1
ATOM 1733 N N . GLU A 1 223 ? 8.422 -22.656 -25.031 1 95.62 223 GLU A N 1
ATOM 1734 C CA . GLU A 1 223 ? 9.195 -23.688 -25.734 1 95.62 223 GLU A CA 1
ATOM 1735 C C . GLU A 1 223 ? 10.383 -24.156 -24.906 1 95.62 223 GLU A C 1
ATOM 1737 O O . GLU A 1 223 ? 10.695 -25.344 -24.875 1 95.62 223 GLU A O 1
ATOM 1742 N N . PRO A 1 224 ? 11.016 -23.25 -24.172 1 95.81 224 PRO A N 1
ATOM 1743 C CA . PRO A 1 224 ? 12.234 -23.672 -23.469 1 95.81 224 PRO A CA 1
ATOM 1744 C C . PRO A 1 224 ? 11.945 -24.438 -22.188 1 95.81 224 PRO A C 1
ATOM 1746 O O . PRO A 1 224 ? 12.867 -24.984 -21.578 1 95.81 224 PRO A O 1
ATOM 1749 N N . LEU A 1 225 ? 10.734 -24.5 -21.75 1 95 225 LEU A N 1
ATOM 1750 C CA . LEU A 1 225 ? 10.414 -25.094 -20.453 1 95 225 LEU A CA 1
ATOM 1751 C C . LEU A 1 225 ? 10.133 -26.594 -20.594 1 95 225 LEU A C 1
ATOM 1753 O O . LEU A 1 225 ? 9.359 -27 -21.453 1 95 225 LEU A O 1
ATOM 1757 N N . ASP A 1 226 ? 10.797 -27.406 -19.734 1 90.06 226 ASP A N 1
ATOM 1758 C CA . ASP A 1 226 ? 10.602 -28.859 -19.781 1 90.06 226 ASP A CA 1
ATOM 1759 C C . ASP A 1 226 ? 9.805 -29.328 -18.562 1 90.06 226 ASP A C 1
ATOM 1761 O O . ASP A 1 226 ? 9.141 -30.375 -18.625 1 90.06 226 ASP A O 1
ATOM 1765 N N . ASP A 1 227 ? 10 -28.656 -17.5 1 93.25 227 ASP A N 1
ATOM 1766 C CA . ASP A 1 227 ? 9.344 -29.031 -16.25 1 93.25 227 ASP A CA 1
ATOM 1767 C C . ASP A 1 227 ? 8.906 -27.797 -15.461 1 93.25 227 ASP A C 1
ATOM 1769 O O . ASP A 1 227 ? 9.734 -27.109 -14.852 1 93.25 227 ASP A O 1
ATOM 1773 N N . ALA A 1 228 ? 7.633 -27.5 -15.453 1 97 228 ALA A N 1
ATOM 1774 C CA . ALA A 1 228 ? 7.062 -26.359 -14.75 1 97 228 ALA A CA 1
ATOM 1775 C C . ALA A 1 228 ? 5.562 -26.547 -14.539 1 97 228 ALA A C 1
ATOM 1777 O O . ALA A 1 228 ? 4.926 -27.359 -15.211 1 97 228 ALA A O 1
ATOM 1778 N N . THR A 1 229 ? 5.066 -25.906 -13.562 1 98.31 229 THR A N 1
ATOM 1779 C CA . THR A 1 229 ? 3.623 -25.781 -13.406 1 98.31 229 THR A CA 1
ATOM 1780 C C . THR A 1 229 ? 3.113 -24.531 -14.117 1 98.31 229 THR A C 1
ATOM 1782 O O . THR A 1 229 ? 3.732 -23.469 -14.039 1 98.31 229 THR A O 1
ATOM 1785 N N . LEU A 1 230 ? 2.061 -24.672 -14.922 1 98.38 230 LEU A N 1
ATOM 1786 C CA . LEU A 1 230 ? 1.438 -23.578 -15.664 1 98.38 230 LEU A CA 1
ATOM 1787 C C . LEU A 1 230 ? 0.058 -23.266 -15.102 1 98.38 230 LEU A C 1
ATOM 1789 O O . LEU A 1 230 ? -0.863 -24.078 -15.195 1 98.38 230 LEU A O 1
ATOM 1793 N N . SER A 1 231 ? -0.108 -22.141 -14.484 1 98.75 231 SER A N 1
ATOM 1794 C CA . SER A 1 231 ? -1.409 -21.688 -14 1 98.75 231 SER A CA 1
ATOM 1795 C C . SER A 1 231 ? -2.07 -20.734 -14.992 1 98.75 231 SER A C 1
ATOM 1797 O O . SER A 1 231 ? -1.578 -19.625 -15.211 1 98.75 231 SER A O 1
ATOM 1799 N N . VAL A 1 232 ? -3.166 -21.188 -15.492 1 98.31 232 VAL A N 1
ATOM 1800 C CA . VAL A 1 232 ? -4.012 -20.281 -16.25 1 98.31 232 VAL A CA 1
ATOM 1801 C C . VAL A 1 232 ? -4.57 -19.203 -15.328 1 98.31 232 VAL A C 1
ATOM 1803 O O . VAL A 1 232 ? -5.125 -19.516 -14.266 1 98.31 232 VAL A O 1
ATOM 1806 N N . GLU A 1 233 ? -4.387 -17.938 -15.711 1 98.19 233 GLU A N 1
ATOM 1807 C CA . GLU A 1 233 ? -4.898 -16.828 -14.914 1 98.19 233 GLU A CA 1
ATOM 1808 C C . GLU A 1 233 ? -5.734 -15.867 -15.758 1 98.19 233 GLU A C 1
ATOM 1810 O O . GLU A 1 233 ? -5.188 -15.039 -16.484 1 98.19 233 GLU A O 1
ATOM 1815 N N . VAL A 1 234 ? -7.012 -16.016 -15.641 1 97.31 234 VAL A N 1
ATOM 1816 C CA . VAL A 1 234 ? -7.969 -15.234 -16.422 1 97.31 234 VAL A CA 1
ATOM 1817 C C . VAL A 1 234 ? -8.867 -14.438 -15.477 1 97.31 234 VAL A C 1
ATOM 1819 O O . VAL A 1 234 ? -9.383 -14.977 -14.492 1 97.31 234 VAL A O 1
ATOM 1822 N N . PHE A 1 235 ? -9.031 -13.133 -15.781 1 96.19 235 PHE A N 1
ATOM 1823 C CA . PHE A 1 235 ? -9.875 -12.297 -14.945 1 96.19 235 PHE A CA 1
ATOM 1824 C C . PHE A 1 235 ? -11.352 -12.531 -15.25 1 96.19 235 PHE A C 1
ATOM 1826 O O . PHE A 1 235 ? -12 -11.695 -15.883 1 96.19 235 PHE A O 1
ATOM 1833 N N . THR A 1 236 ? -11.875 -13.617 -14.828 1 94.69 236 THR A N 1
ATOM 1834 C CA . THR A 1 236 ? -13.273 -14.008 -14.945 1 94.69 236 THR A CA 1
ATOM 1835 C C . THR A 1 236 ? -13.625 -15.078 -13.914 1 94.69 236 THR A C 1
ATOM 1837 O O . THR A 1 236 ? -12.789 -15.914 -13.562 1 94.69 236 THR A O 1
ATOM 1840 N N . PRO A 1 237 ? -14.82 -15.031 -13.438 1 93.69 237 PRO A N 1
ATOM 1841 C CA . PRO A 1 237 ? -15.25 -16.109 -12.547 1 93.69 237 PRO A CA 1
ATOM 1842 C C . PRO A 1 237 ? -15.781 -17.328 -13.305 1 93.69 237 PRO A C 1
ATOM 1844 O O . PRO A 1 237 ? -16.172 -18.328 -12.688 1 93.69 237 PRO A O 1
ATOM 1847 N N . SER A 1 238 ? -15.734 -17.266 -14.648 1 96.75 238 SER A N 1
ATOM 1848 C CA . SER A 1 238 ? -16.312 -18.328 -15.461 1 96.75 238 SER A CA 1
ATOM 1849 C C . SER A 1 238 ? -15.336 -19.5 -15.633 1 96.75 238 SER A C 1
ATOM 1851 O O . SER A 1 238 ? -14.297 -19.344 -16.281 1 96.75 238 SER A O 1
ATOM 1853 N N . TYR A 1 239 ? -15.758 -20.641 -15.164 1 97.81 239 TYR A N 1
ATOM 1854 C CA . TYR A 1 239 ? -14.938 -21.844 -15.344 1 97.81 239 TYR A CA 1
ATOM 1855 C C . TYR A 1 239 ? -14.883 -22.25 -16.812 1 97.81 239 TYR A C 1
ATOM 1857 O O . TYR A 1 239 ? -13.953 -22.938 -17.234 1 97.81 239 TYR A O 1
ATOM 1865 N N . GLU A 1 240 ? -15.82 -21.812 -17.578 1 97.44 240 GLU A N 1
ATOM 1866 C CA . GLU A 1 240 ? -15.812 -22.125 -19.016 1 97.44 240 GLU A CA 1
ATOM 1867 C C . GLU A 1 240 ? -14.617 -21.484 -19.703 1 97.44 240 GLU A C 1
ATOM 1869 O O . GLU A 1 240 ? -13.938 -22.125 -20.5 1 97.44 240 GLU A O 1
ATOM 1874 N N . TYR A 1 241 ? -14.391 -20.266 -19.359 1 97.62 241 TYR A N 1
ATOM 1875 C CA . TYR A 1 241 ? -13.266 -19.562 -19.969 1 97.62 241 TYR A CA 1
ATOM 1876 C C . TYR A 1 241 ? -11.945 -20.094 -19.422 1 97.62 241 TYR A C 1
ATOM 1878 O O . TYR A 1 241 ? -10.945 -20.141 -20.156 1 97.62 241 TYR A O 1
ATOM 1886 N N . VAL A 1 242 ? -11.945 -20.531 -18.188 1 98.06 242 VAL A N 1
ATOM 1887 C CA . VAL A 1 242 ? -10.766 -21.172 -17.609 1 98.06 242 VAL A CA 1
ATOM 1888 C C . VAL A 1 242 ? -10.477 -22.469 -18.359 1 98.06 242 VAL A C 1
ATOM 1890 O O . VAL A 1 242 ? -9.344 -22.719 -18.781 1 98.06 242 VAL A O 1
ATOM 1893 N N . GLY A 1 243 ? -11.5 -23.25 -18.562 1 98.12 243 GLY A N 1
ATOM 1894 C CA . GLY A 1 243 ? -11.352 -24.5 -19.281 1 98.12 243 GLY A CA 1
ATOM 1895 C C . GLY A 1 243 ? -10.891 -24.328 -20.719 1 98.12 243 GLY A C 1
ATOM 1896 O O . GLY A 1 243 ? -10.016 -25.047 -21.188 1 98.12 243 GLY A O 1
ATOM 1897 N N . LEU A 1 244 ? -11.492 -23.359 -21.375 1 97.81 244 LEU A N 1
ATOM 1898 C CA . LEU A 1 244 ? -11.094 -23.047 -22.75 1 97.81 244 LEU A CA 1
ATOM 1899 C C . LEU A 1 244 ? -9.625 -22.656 -22.812 1 97.81 244 LEU A C 1
ATOM 1901 O O . LEU A 1 244 ? -8.898 -23.062 -23.719 1 97.81 244 LEU A O 1
ATOM 1905 N N . SER A 1 245 ? -9.25 -21.844 -21.875 1 98.31 245 SER A N 1
ATOM 1906 C CA . SER A 1 245 ? -7.855 -21.406 -21.812 1 98.31 245 SER A CA 1
ATOM 1907 C C . SER A 1 245 ? -6.918 -22.578 -21.547 1 98.31 245 SER A C 1
ATOM 1909 O O . SER A 1 245 ? -5.875 -22.703 -22.203 1 98.31 245 SER A O 1
ATOM 1911 N N . ALA A 1 246 ? -7.273 -23.453 -20.656 1 97.75 246 ALA A N 1
ATOM 1912 C CA . ALA A 1 246 ? -6.469 -24.625 -20.328 1 97.75 246 ALA A CA 1
ATOM 1913 C C . ALA A 1 246 ? -6.332 -25.547 -21.531 1 97.75 246 ALA A C 1
ATOM 1915 O O . ALA A 1 246 ? -5.246 -26.062 -21.797 1 97.75 246 ALA A O 1
ATOM 1916 N N . ASN A 1 247 ? -7.422 -25.734 -22.234 1 96.88 247 ASN A N 1
ATOM 1917 C CA . ASN A 1 247 ? -7.398 -26.578 -23.422 1 96.88 247 ASN A CA 1
ATOM 1918 C C . ASN A 1 247 ? -6.512 -26 -24.516 1 96.88 247 ASN A C 1
ATOM 1920 O O . ASN A 1 247 ? -5.777 -26.734 -25.188 1 96.88 247 ASN A O 1
ATOM 1924 N N . THR A 1 248 ? -6.641 -24.75 -24.672 1 96.69 248 THR A N 1
ATOM 1925 C CA . THR A 1 248 ? -5.801 -24.062 -25.656 1 96.69 248 THR A CA 1
ATOM 1926 C C . THR A 1 248 ? -4.324 -24.219 -25.297 1 96.69 248 THR A C 1
ATOM 1928 O O . THR A 1 248 ? -3.494 -24.5 -26.156 1 96.69 248 THR A O 1
ATOM 1931 N N . LEU A 1 249 ? -4.023 -24.047 -24.062 1 96.38 249 LEU A N 1
ATOM 1932 C CA . LEU A 1 249 ? -2.652 -24.156 -23.578 1 96.38 249 LEU A CA 1
ATOM 1933 C C . LEU A 1 249 ? -2.141 -25.578 -23.734 1 96.38 249 LEU A C 1
ATOM 1935 O O . LEU A 1 249 ? -0.987 -25.797 -24.109 1 96.38 249 LEU A O 1
ATOM 1939 N N . ARG A 1 250 ? -2.953 -26.578 -23.438 1 94.94 250 ARG A N 1
ATOM 1940 C CA . ARG A 1 250 ? -2.592 -27.984 -23.594 1 94.94 250 ARG A CA 1
ATOM 1941 C C . ARG A 1 250 ? -2.213 -28.297 -25.031 1 94.94 250 ARG A C 1
ATOM 1943 O O . ARG A 1 250 ? -1.2 -28.953 -25.281 1 94.94 250 ARG A O 1
ATOM 1950 N N . ARG A 1 251 ? -3.018 -27.797 -25.953 1 94 251 ARG A N 1
ATOM 1951 C CA . ARG A 1 251 ? -2.738 -28.016 -27.375 1 94 251 ARG A CA 1
ATOM 1952 C C . ARG A 1 251 ? -1.422 -27.359 -27.781 1 94 251 ARG A C 1
ATOM 1954 O O . ARG A 1 251 ? -0.659 -27.922 -28.562 1 94 251 ARG A O 1
ATOM 1961 N N . THR A 1 252 ? -1.261 -26.203 -27.219 1 91.75 252 THR A N 1
ATOM 1962 C CA . THR A 1 252 ? -0.044 -25.453 -27.516 1 91.75 252 THR A CA 1
ATOM 1963 C C . THR A 1 252 ? 1.188 -26.203 -27.016 1 91.75 252 THR A C 1
ATOM 1965 O O . THR A 1 252 ? 2.162 -26.375 -27.766 1 91.75 252 THR A O 1
ATOM 1968 N N . VAL A 1 253 ? 1.16 -26.703 -25.812 1 88.5 253 VAL A N 1
ATOM 1969 C CA . VAL A 1 253 ? 2.297 -27.359 -25.188 1 88.5 253 VAL A CA 1
ATOM 1970 C C . VAL A 1 253 ? 2.523 -28.719 -25.844 1 88.5 253 VAL A C 1
ATOM 1972 O O . VAL A 1 253 ? 3.668 -29.156 -26 1 88.5 253 VAL A O 1
ATOM 1975 N N . ASP A 1 254 ? 1.461 -29.438 -26.172 1 86.38 254 ASP A N 1
ATOM 1976 C CA . ASP A 1 254 ? 1.57 -30.734 -26.859 1 86.38 254 ASP A CA 1
ATOM 1977 C C . ASP A 1 254 ? 2.248 -30.578 -28.219 1 86.38 254 ASP A C 1
ATOM 1979 O O . ASP A 1 254 ? 2.984 -31.469 -28.641 1 86.38 254 ASP A O 1
ATOM 1983 N N . GLY A 1 255 ? 1.937 -29.531 -28.797 1 81.56 255 GLY A N 1
ATOM 1984 C CA . GLY A 1 255 ? 2.555 -29.266 -30.078 1 81.56 255 GLY A CA 1
ATOM 1985 C C . GLY A 1 255 ? 4.051 -29.031 -30 1 81.56 255 GLY A C 1
ATOM 1986 O O . GLY A 1 255 ? 4.773 -29.203 -30.969 1 81.56 255 GLY A O 1
ATOM 1987 N N . LEU A 1 256 ? 4.438 -28.609 -28.875 1 75.81 256 LEU A N 1
ATOM 1988 C CA . LEU A 1 256 ? 5.867 -28.391 -28.641 1 75.81 256 LEU A CA 1
ATOM 1989 C C . LEU A 1 256 ? 6.598 -29.734 -28.516 1 75.81 256 LEU A C 1
ATOM 1991 O O . LEU A 1 256 ? 7.801 -29.812 -28.781 1 75.81 256 LEU A O 1
ATOM 1995 N N . GLU A 1 257 ? 5.875 -30.719 -28.047 1 66.81 257 GLU A N 1
ATOM 1996 C CA . GLU A 1 257 ? 6.465 -32.031 -27.828 1 66.81 257 GLU A CA 1
ATOM 1997 C C . GLU A 1 257 ? 6.574 -32.812 -29.125 1 66.81 257 GLU A C 1
ATOM 1999 O O . GLU A 1 257 ? 7.387 -33.75 -29.234 1 66.81 257 GLU A O 1
ATOM 2004 N N . GLU A 1 258 ? 5.695 -32.562 -30.062 1 60 258 GLU A N 1
ATOM 2005 C CA . GLU A 1 258 ? 5.754 -33.312 -31.312 1 60 258 GLU A CA 1
ATOM 2006 C C . GLU A 1 258 ? 6.973 -32.906 -32.156 1 60 258 GLU A C 1
ATOM 2008 O O . GLU A 1 258 ? 7.246 -31.719 -32.312 1 60 258 GLU A O 1
ATOM 2013 N N . PRO A 1 259 ? 7.961 -34.125 -32.469 1 52.31 259 PRO A N 1
ATOM 2014 C CA . PRO A 1 259 ? 9.094 -33.844 -33.375 1 52.31 259 PRO A CA 1
ATOM 2015 C C . PRO A 1 259 ? 8.656 -33.375 -34.75 1 52.31 259 PRO A C 1
ATOM 2017 O O . PRO A 1 259 ? 7.543 -33.656 -35.188 1 52.31 259 PRO A O 1
ATOM 2020 N N . MET B 1 1 ? -8.391 36.688 15.062 1 55.5 1 MET B N 1
ATOM 2021 C CA . MET B 1 1 ? -8.477 35.312 14.539 1 55.5 1 MET B CA 1
ATOM 2022 C C . MET B 1 1 ? -7.152 34.594 14.719 1 55.5 1 MET B C 1
ATOM 2024 O O . MET B 1 1 ? -6.086 35.156 14.516 1 55.5 1 MET B O 1
ATOM 2028 N N . GLY B 1 2 ? -7.184 33.375 15.617 1 77.44 2 GLY B N 1
ATOM 2029 C CA . GLY B 1 2 ? -6.102 32.562 16.141 1 77.44 2 GLY B CA 1
ATOM 2030 C C . GLY B 1 2 ? -5.582 31.531 15.156 1 77.44 2 GLY B C 1
ATOM 2031 O O . GLY B 1 2 ? -5.297 30.391 15.523 1 77.44 2 GLY B O 1
ATOM 2032 N N . LEU B 1 3 ? -5.586 31.969 13.805 1 86.31 3 LEU B N 1
ATOM 2033 C CA . LEU B 1 3 ? -5.105 31.062 12.773 1 86.31 3 LEU B CA 1
ATOM 2034 C C . LEU B 1 3 ? -3.592 31.172 12.617 1 86.31 3 LEU B C 1
ATOM 2036 O O . LEU B 1 3 ? -3.064 32.25 12.367 1 86.31 3 LEU B O 1
ATOM 2040 N N . ASP B 1 4 ? -2.895 30.125 12.906 1 95.75 4 ASP B N 1
ATOM 2041 C CA . ASP B 1 4 ? -1.451 30.047 12.703 1 95.75 4 ASP B CA 1
ATOM 2042 C C . ASP B 1 4 ? -1.123 29.516 11.305 1 95.75 4 ASP B C 1
ATOM 2044 O O . ASP B 1 4 ? -1.791 28.594 10.812 1 95.75 4 ASP B O 1
ATOM 2048 N N . LEU B 1 5 ? -0.143 30.109 10.703 1 97.62 5 LEU B N 1
ATOM 2049 C CA . LEU B 1 5 ? 0.203 29.781 9.32 1 97.62 5 LEU B CA 1
ATOM 2050 C C . LEU B 1 5 ? 1.542 29.047 9.266 1 97.62 5 LEU B C 1
ATOM 2052 O O . LEU B 1 5 ? 2.492 29.438 9.953 1 97.62 5 LEU B O 1
ATOM 2056 N N . GLY B 1 6 ? 1.635 27.969 8.586 1 98.56 6 GLY B N 1
ATOM 2057 C CA . GLY B 1 6 ? 2.838 27.219 8.297 1 98.56 6 GLY B CA 1
ATOM 2058 C C . GLY B 1 6 ? 2.805 26.547 6.938 1 98.56 6 GLY B C 1
ATOM 2059 O O . GLY B 1 6 ? 1.998 26.906 6.078 1 98.56 6 GLY B O 1
ATOM 2060 N N . PHE B 1 7 ? 3.748 25.688 6.648 1 98.69 7 PHE B N 1
ATOM 2061 C CA . PHE B 1 7 ? 3.754 24.938 5.398 1 98.69 7 PHE B CA 1
ATOM 2062 C C . PHE B 1 7 ? 4.258 23.516 5.625 1 98.69 7 PHE B C 1
ATOM 2064 O O . PHE B 1 7 ? 4.914 23.234 6.633 1 98.69 7 PHE B O 1
ATOM 2071 N N . VAL B 1 8 ? 3.881 22.562 4.734 1 98.44 8 VAL B N 1
ATOM 2072 C CA . VAL B 1 8 ? 4.355 21.188 4.742 1 98.44 8 VAL B CA 1
ATOM 2073 C C . VAL B 1 8 ? 5.629 21.078 3.908 1 98.44 8 VAL B C 1
ATOM 2075 O O . VAL B 1 8 ? 5.676 21.547 2.768 1 98.44 8 VAL B O 1
ATOM 2078 N N . THR B 1 9 ? 6.633 20.5 4.453 1 98.06 9 THR B N 1
ATOM 2079 C CA . THR B 1 9 ? 7.844 20.297 3.67 1 98.06 9 THR B CA 1
ATOM 2080 C C . THR B 1 9 ? 7.605 19.266 2.57 1 98.06 9 THR B C 1
ATOM 2082 O O . THR B 1 9 ? 6.809 18.344 2.74 1 98.06 9 THR B O 1
ATOM 2085 N N . GLN B 1 10 ? 8.281 19.469 1.445 1 95.94 10 GLN B N 1
ATOM 2086 C CA . GLN B 1 10 ? 8.367 18.484 0.383 1 95.94 10 GLN B CA 1
ATOM 2087 C C . GLN B 1 10 ? 9.633 17.625 0.533 1 95.94 10 GLN B C 1
ATOM 2089 O O . GLN B 1 10 ? 10.523 17.969 1.316 1 95.94 10 GLN B O 1
ATOM 2094 N N . THR B 1 11 ? 9.75 16.594 -0.23 1 93.56 11 THR B N 1
ATOM 2095 C CA . THR B 1 11 ? 10.781 15.586 -0.055 1 93.56 11 THR B CA 1
ATOM 2096 C C . THR B 1 11 ? 12.172 16.203 -0.217 1 93.56 11 THR B C 1
ATOM 2098 O O . THR B 1 11 ? 13.109 15.812 0.48 1 93.56 11 THR B O 1
ATOM 2101 N N . PRO B 1 12 ? 12.367 17.203 -1.062 1 94.31 12 PRO B N 1
ATOM 2102 C CA . PRO B 1 12 ? 13.727 17.75 -1.19 1 94.31 12 PRO B CA 1
ATOM 2103 C C . PRO B 1 12 ? 14.055 18.781 -0.111 1 94.31 12 PRO B C 1
ATOM 2105 O O . PRO B 1 12 ? 15.195 19.219 -0.005 1 94.31 12 PRO B O 1
ATOM 2108 N N . MET B 1 13 ? 13.078 19.172 0.657 1 96.69 13 MET B N 1
ATOM 2109 C CA . MET B 1 13 ? 13.281 20.203 1.666 1 96.69 13 MET B CA 1
ATOM 2110 C C . MET B 1 13 ? 13.781 19.594 2.975 1 96.69 13 MET B C 1
ATOM 2112 O O . MET B 1 13 ? 13.062 18.828 3.619 1 96.69 13 MET B O 1
ATOM 2116 N N . HIS B 1 14 ? 14.961 19.953 3.383 1 97.81 14 HIS B N 1
ATOM 2117 C CA . HIS B 1 14 ? 15.516 19.562 4.668 1 97.81 14 HIS B CA 1
ATOM 2118 C C . HIS B 1 14 ? 15.219 20.594 5.75 1 97.81 14 HIS B C 1
ATOM 2120 O O . HIS B 1 14 ? 15.133 21.781 5.465 1 97.81 14 HIS B O 1
ATOM 2126 N N . TYR B 1 15 ? 15.07 20.125 7.023 1 98.5 15 TYR B N 1
ATOM 2127 C CA . TYR B 1 15 ? 14.641 21.031 8.086 1 98.5 15 TYR B CA 1
ATOM 2128 C C . TYR B 1 15 ? 15.641 22.172 8.266 1 98.5 15 TYR B C 1
ATOM 2130 O O . TYR B 1 15 ? 15.266 23.281 8.648 1 98.5 15 TYR B O 1
ATOM 2138 N N . THR B 1 16 ? 16.906 21.953 7.934 1 98.38 16 THR B N 1
ATOM 2139 C CA . THR B 1 16 ? 17.953 22.953 8.141 1 98.38 16 THR B CA 1
ATOM 2140 C C . THR B 1 16 ? 17.734 24.172 7.258 1 98.38 16 THR B C 1
ATOM 2142 O O . THR B 1 16 ? 18.125 25.281 7.613 1 98.38 16 THR B O 1
ATOM 2145 N N . ASP B 1 17 ? 17.031 23.984 6.145 1 98.19 17 ASP B N 1
ATOM 2146 C CA . ASP B 1 17 ? 16.719 25.094 5.25 1 98.19 17 ASP B CA 1
ATOM 2147 C C . ASP B 1 17 ? 15.273 25.547 5.449 1 98.19 17 ASP B C 1
ATOM 2149 O O . ASP B 1 17 ? 14.969 26.734 5.285 1 98.19 17 ASP B O 1
ATOM 2153 N N . ALA B 1 18 ? 14.461 24.641 5.781 1 98.62 18 ALA B N 1
ATOM 2154 C CA . ALA B 1 18 ? 13.031 24.922 5.887 1 98.62 18 ALA B CA 1
ATOM 2155 C C . ALA B 1 18 ? 12.75 25.859 7.051 1 98.62 18 ALA B C 1
ATOM 2157 O O . ALA B 1 18 ? 11.906 26.766 6.938 1 98.62 18 ALA B O 1
ATOM 2158 N N . PHE B 1 19 ? 13.438 25.719 8.164 1 98.81 19 PHE B N 1
ATOM 2159 C CA . PHE B 1 19 ? 13.148 26.5 9.359 1 98.81 19 PHE B CA 1
ATOM 2160 C C . PHE B 1 19 ? 13.531 27.953 9.164 1 98.81 19 PHE B C 1
ATOM 2162 O O . PHE B 1 19 ? 12.719 28.859 9.375 1 98.81 19 PHE B O 1
ATOM 2169 N N . PRO B 1 20 ? 14.758 28.188 8.664 1 98.62 20 PRO B N 1
ATOM 2170 C CA . PRO B 1 20 ? 15.07 29.594 8.375 1 98.62 20 PRO B CA 1
ATOM 2171 C C . PRO B 1 20 ? 14.164 30.188 7.305 1 98.62 20 PRO B C 1
ATOM 2173 O O . PRO B 1 20 ? 13.82 31.375 7.371 1 98.62 20 PRO B O 1
ATOM 2176 N N . ALA B 1 21 ? 13.789 29.422 6.348 1 98.62 21 ALA B N 1
ATOM 2177 C CA . ALA B 1 21 ? 12.883 29.906 5.309 1 98.62 21 ALA B CA 1
ATOM 2178 C C . ALA B 1 21 ? 11.531 30.312 5.902 1 98.62 21 ALA B C 1
ATOM 2180 O O . ALA B 1 21 ? 10.969 31.344 5.543 1 98.62 21 ALA B O 1
ATOM 2181 N N . ALA B 1 22 ? 11.039 29.5 6.773 1 98.75 22 ALA B N 1
ATOM 2182 C CA . ALA B 1 22 ? 9.766 29.797 7.438 1 98.75 22 ALA B CA 1
ATOM 2183 C C . ALA B 1 22 ? 9.852 31.094 8.242 1 98.75 22 ALA B C 1
ATOM 2185 O O . ALA B 1 22 ? 8.938 31.906 8.203 1 98.75 22 ALA B O 1
ATOM 2186 N N . ALA B 1 23 ? 10.938 31.25 8.945 1 98.5 23 ALA B N 1
ATOM 2187 C CA . ALA B 1 23 ? 11.148 32.469 9.727 1 98.5 23 ALA B CA 1
ATOM 2188 C C . ALA B 1 23 ? 11.18 33.688 8.828 1 98.5 23 ALA B C 1
ATOM 2190 O O . ALA B 1 23 ? 10.57 34.719 9.148 1 98.5 23 ALA B O 1
ATOM 2191 N N . ALA B 1 24 ? 11.844 33.531 7.695 1 98.25 24 ALA B N 1
ATOM 2192 C CA . ALA B 1 24 ? 11.961 34.656 6.75 1 98.25 24 ALA B CA 1
ATOM 2193 C C . ALA B 1 24 ? 10.594 35.031 6.18 1 98.25 24 ALA B C 1
ATOM 2195 O O . ALA B 1 24 ? 10.352 36.188 5.871 1 98.25 24 ALA B O 1
ATOM 2196 N N . MET B 1 25 ? 9.742 34.062 6.105 1 97.75 25 MET B N 1
ATOM 2197 C CA . MET B 1 25 ? 8.398 34.281 5.57 1 97.75 25 MET B CA 1
ATOM 2198 C C . MET B 1 25 ? 7.426 34.656 6.68 1 97.75 25 MET B C 1
ATOM 2200 O O . MET B 1 25 ? 6.23 34.812 6.426 1 97.75 25 MET B O 1
ATOM 2204 N N . GLU B 1 26 ? 7.914 34.75 7.891 1 97.5 26 GLU B N 1
ATOM 2205 C CA . GLU B 1 26 ? 7.129 35.094 9.07 1 97.5 26 GLU B CA 1
ATOM 2206 C C . GLU B 1 26 ? 5.992 34.125 9.305 1 97.5 26 GLU B C 1
ATOM 2208 O O . GLU B 1 26 ? 4.855 34.531 9.562 1 97.5 26 GLU B O 1
ATOM 2213 N N . LEU B 1 27 ? 6.332 32.875 9.102 1 98.31 27 LEU B N 1
ATOM 2214 C CA . LEU B 1 27 ? 5.375 31.812 9.398 1 98.31 27 LEU B CA 1
ATOM 2215 C C . LEU B 1 27 ? 5.504 31.359 10.852 1 98.31 27 LEU B C 1
ATOM 2217 O O . LEU B 1 27 ? 6.527 31.594 11.492 1 98.31 27 LEU B O 1
ATOM 2221 N N . ASP B 1 28 ? 4.445 30.766 11.312 1 98.19 28 ASP B N 1
ATOM 2222 C CA . ASP B 1 28 ? 4.367 30.391 12.719 1 98.19 28 ASP B CA 1
ATOM 2223 C C . ASP B 1 28 ? 4.992 29.016 12.953 1 98.19 28 ASP B C 1
ATOM 2225 O O . ASP B 1 28 ? 5.52 28.734 14.031 1 98.19 28 ASP B O 1
ATOM 2229 N N . TYR B 1 29 ? 4.949 28.109 11.984 1 98.75 29 TYR B N 1
ATOM 2230 C CA . TYR B 1 29 ? 5.426 26.75 12.188 1 98.75 29 TYR B CA 1
ATOM 2231 C C . TYR B 1 29 ? 5.781 26.094 10.859 1 98.75 29 TYR B C 1
ATOM 2233 O O . TYR B 1 29 ? 5.504 26.641 9.789 1 98.75 29 TYR B O 1
ATOM 2241 N N . VAL B 1 30 ? 6.492 24.953 10.953 1 98.88 30 VAL B N 1
ATOM 2242 C CA . VAL B 1 30 ? 6.738 24.062 9.828 1 98.88 30 VAL B CA 1
ATOM 2243 C C . VAL B 1 30 ? 6.164 22.672 10.133 1 98.88 30 VAL B C 1
ATOM 2245 O O . VAL B 1 30 ? 6.312 22.172 11.25 1 98.88 30 VAL B O 1
ATOM 2248 N N . GLU B 1 31 ? 5.426 22.172 9.219 1 98.88 31 GLU B N 1
ATOM 2249 C CA . GLU B 1 31 ? 5.012 20.766 9.25 1 98.88 31 GLU B CA 1
ATOM 2250 C C . GLU B 1 31 ? 6.008 19.875 8.516 1 98.88 31 GLU B C 1
ATOM 2252 O O . GLU B 1 31 ? 6.039 19.875 7.281 1 98.88 31 GLU B O 1
ATOM 2257 N N . LEU B 1 32 ? 6.746 19.109 9.266 1 98.62 32 LEU B N 1
ATOM 2258 C CA . LEU B 1 32 ? 7.777 18.25 8.68 1 98.62 32 LEU B CA 1
ATOM 2259 C C . LEU B 1 32 ? 7.18 16.953 8.148 1 98.62 32 LEU B C 1
ATOM 2261 O O . LEU B 1 32 ? 6.477 16.25 8.875 1 98.62 32 LEU B O 1
ATOM 2265 N N . LEU B 1 33 ? 7.391 16.734 6.883 1 98.12 33 LEU B N 1
ATOM 2266 C CA . LEU B 1 33 ? 7.062 15.43 6.344 1 98.12 33 LEU B CA 1
ATOM 2267 C C . LEU B 1 33 ? 8.008 14.359 6.895 1 98.12 33 LEU B C 1
ATOM 2269 O O . LEU B 1 33 ? 9.195 14.359 6.574 1 98.12 33 LEU B O 1
ATOM 2273 N N . ALA B 1 34 ? 7.508 13.461 7.691 1 97.25 34 ALA B N 1
ATOM 2274 C CA . ALA B 1 34 ? 8.32 12.477 8.406 1 97.25 34 ALA B CA 1
ATOM 2275 C C . ALA B 1 34 ? 8.617 11.266 7.527 1 97.25 34 ALA B C 1
ATOM 2277 O O . ALA B 1 34 ? 8.391 10.125 7.941 1 97.25 34 ALA B O 1
ATOM 2278 N N . ASP B 1 35 ? 9.133 11.469 6.355 1 96.5 35 ASP B N 1
ATOM 2279 C CA . ASP B 1 35 ? 9.547 10.461 5.383 1 96.5 35 ASP B CA 1
ATOM 2280 C C . ASP B 1 35 ? 10.836 10.875 4.676 1 96.5 35 ASP B C 1
ATOM 2282 O O . ASP B 1 35 ? 11.336 11.984 4.879 1 96.5 35 ASP B O 1
ATOM 2286 N N . GLY B 1 36 ? 11.492 9.969 3.965 1 94.31 36 GLY B N 1
ATOM 2287 C CA . GLY B 1 36 ? 12.734 10.297 3.289 1 94.31 36 GLY B CA 1
ATOM 2288 C C . GLY B 1 36 ? 13.828 10.75 4.238 1 94.31 36 GLY B C 1
ATOM 2289 O O . GLY B 1 36 ? 14.133 10.07 5.219 1 94.31 36 GLY B O 1
ATOM 2290 N N . HIS B 1 37 ? 14.281 11.961 4.043 1 93.19 37 HIS B N 1
ATOM 2291 C CA . HIS B 1 37 ? 15.375 12.445 4.867 1 93.19 37 HIS B CA 1
ATOM 2292 C C . HIS B 1 37 ? 14.906 12.758 6.285 1 93.19 37 HIS B C 1
ATOM 2294 O O . HIS B 1 37 ? 15.727 12.914 7.195 1 93.19 37 HIS B O 1
ATOM 2300 N N . HIS B 1 38 ? 13.555 12.875 6.473 1 96.75 38 HIS B N 1
ATOM 2301 C CA . HIS B 1 38 ? 13.039 13.164 7.805 1 96.75 38 HIS B CA 1
ATOM 2302 C C . HIS B 1 38 ? 12.383 11.938 8.422 1 96.75 38 HIS B C 1
ATOM 2304 O O . HIS B 1 38 ? 11.609 12.047 9.375 1 96.75 38 HIS B O 1
ATOM 2310 N N . GLU B 1 39 ? 12.68 10.734 7.848 1 96.69 39 GLU B N 1
ATOM 2311 C CA . GLU B 1 39 ? 12.273 9.492 8.492 1 96.69 39 GLU B CA 1
ATOM 2312 C C . GLU B 1 39 ? 12.875 9.375 9.891 1 96.69 39 GLU B C 1
ATOM 2314 O O . GLU B 1 39 ? 14.008 9.789 10.117 1 96.69 39 GLU B O 1
ATOM 2319 N N . ARG B 1 40 ? 12.125 8.797 10.82 1 96.62 40 ARG B N 1
ATOM 2320 C CA . ARG B 1 40 ? 12.383 8.883 12.25 1 96.62 40 ARG B CA 1
ATOM 2321 C C . ARG B 1 40 ? 13.797 8.398 12.578 1 96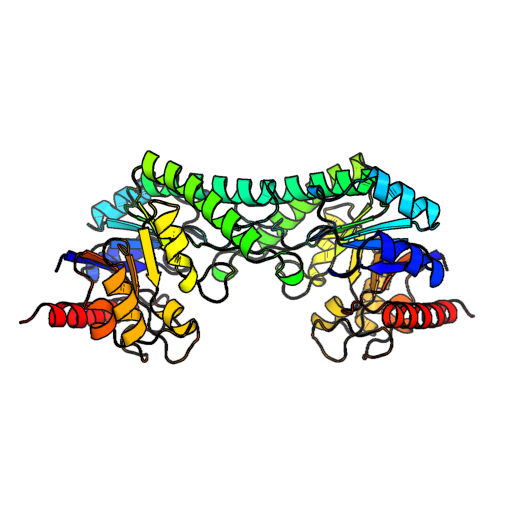.62 40 ARG B C 1
ATOM 2323 O O . ARG B 1 40 ? 14.453 8.953 13.461 1 96.62 40 ARG B O 1
ATOM 2330 N N . ASP B 1 41 ? 14.297 7.375 11.867 1 95.69 41 ASP B N 1
ATOM 2331 C CA . ASP B 1 41 ? 15.602 6.801 12.188 1 95.69 41 ASP B CA 1
ATOM 2332 C C . ASP B 1 41 ? 16.734 7.645 11.602 1 95.69 41 ASP B C 1
ATOM 2334 O O . ASP B 1 41 ? 17.906 7.41 11.891 1 95.69 41 ASP B O 1
ATOM 2338 N N . ARG B 1 42 ? 16.391 8.672 10.836 1 94.75 42 ARG B N 1
ATOM 2339 C CA . ARG B 1 42 ? 17.391 9.508 10.164 1 94.75 42 ARG B CA 1
ATOM 2340 C C . ARG B 1 42 ? 17.5 10.875 10.82 1 94.75 42 ARG B C 1
ATOM 2342 O O . ARG B 1 42 ? 18.297 11.719 10.398 1 94.75 42 ARG B O 1
ATOM 2349 N N . LEU B 1 43 ? 16.734 11.062 11.867 1 96.56 43 LEU B N 1
ATOM 2350 C CA . LEU B 1 43 ? 16.656 12.375 12.5 1 96.56 43 LEU B CA 1
ATOM 2351 C C . LEU B 1 43 ? 17.406 12.375 13.828 1 96.56 43 LEU B C 1
ATOM 2353 O O . LEU B 1 43 ? 17.312 11.422 14.602 1 96.56 43 LEU B O 1
ATOM 2357 N N . ASP B 1 44 ? 18.203 13.383 14.023 1 97.94 44 ASP B N 1
ATOM 2358 C CA . ASP B 1 44 ? 18.625 13.781 15.359 1 97.94 44 ASP B CA 1
ATOM 2359 C C . ASP B 1 44 ? 17.625 14.742 16 1 97.94 44 ASP B C 1
ATOM 2361 O O . ASP B 1 44 ? 17.625 15.938 15.695 1 97.94 44 ASP B O 1
ATOM 2365 N N . THR B 1 45 ? 16.812 14.211 16.875 1 98.38 45 THR B N 1
ATOM 2366 C CA . THR B 1 45 ? 15.68 14.969 17.391 1 98.38 45 THR B CA 1
ATOM 2367 C C . THR B 1 45 ? 16.156 16.203 18.156 1 98.38 45 THR B C 1
ATOM 2369 O O . THR B 1 45 ? 15.492 17.234 18.156 1 98.38 45 THR B O 1
ATOM 2372 N N . ASP B 1 46 ? 17.281 16.094 18.828 1 98.56 46 ASP B N 1
ATOM 2373 C CA . ASP B 1 46 ? 17.844 17.25 19.516 1 98.56 46 ASP B CA 1
ATOM 2374 C C . ASP B 1 46 ? 18.234 18.359 18.531 1 98.56 46 ASP B C 1
ATOM 2376 O O . ASP B 1 46 ? 18.016 19.531 18.797 1 98.56 46 ASP B O 1
ATOM 2380 N N . ALA B 1 47 ? 18.812 17.906 17.453 1 98.62 47 ALA B N 1
ATOM 2381 C CA . ALA B 1 47 ? 19.219 18.875 16.438 1 98.62 47 ALA B CA 1
ATOM 2382 C C . ALA B 1 47 ? 18 19.562 15.828 1 98.62 47 ALA B C 1
ATOM 2384 O O . ALA B 1 47 ? 18.016 20.781 15.594 1 98.62 47 ALA B O 1
ATOM 2385 N N . VAL B 1 48 ? 16.984 18.828 15.562 1 98.75 48 VAL B N 1
ATOM 2386 C CA . VAL B 1 48 ? 15.75 19.375 15 1 98.75 48 VAL B CA 1
ATOM 2387 C C . VAL B 1 48 ? 15.141 20.375 15.969 1 98.75 48 VAL B C 1
ATOM 2389 O O . VAL B 1 48 ? 14.789 21.5 15.578 1 98.75 48 VAL B O 1
ATOM 2392 N N . ARG B 1 49 ? 15.055 20 17.203 1 98.5 49 ARG B N 1
ATOM 2393 C CA . ARG B 1 49 ? 14.477 20.828 18.234 1 98.5 49 ARG B CA 1
ATOM 2394 C C . ARG B 1 49 ? 15.258 22.141 18.391 1 98.5 49 ARG B C 1
ATOM 2396 O O . ARG B 1 49 ? 14.672 23.219 18.453 1 98.5 49 ARG B O 1
ATOM 2403 N N . SER B 1 50 ? 16.531 22.016 18.422 1 98.62 50 SER B N 1
ATOM 2404 C CA . SER B 1 50 ? 17.391 23.188 18.578 1 98.62 50 SER B CA 1
ATOM 2405 C C . SER B 1 50 ? 17.266 24.125 17.391 1 98.62 50 SER B C 1
ATOM 2407 O O . SER B 1 50 ? 17.203 25.344 17.562 1 98.62 50 SER B O 1
ATOM 2409 N N . ALA B 1 51 ? 17.266 23.562 16.234 1 98.75 51 ALA B N 1
ATOM 2410 C CA . ALA B 1 51 ? 17.141 24.359 15.016 1 98.75 51 ALA B CA 1
ATOM 2411 C C . ALA B 1 51 ? 15.812 25.109 15 1 98.75 51 ALA B C 1
ATOM 2413 O O . ALA B 1 51 ? 15.758 26.281 14.586 1 98.75 51 ALA B O 1
ATOM 2414 N N . ALA B 1 52 ? 14.758 24.469 15.398 1 98.81 52 ALA B N 1
ATOM 2415 C CA . ALA B 1 52 ? 13.438 25.109 15.445 1 98.81 52 ALA B CA 1
ATOM 2416 C C . ALA B 1 52 ? 13.414 26.25 16.453 1 98.81 52 ALA B C 1
ATOM 2418 O O . ALA B 1 52 ? 12.891 27.328 16.156 1 98.81 52 ALA B O 1
ATOM 2419 N N . ARG B 1 53 ? 14 26.062 17.578 1 98.31 53 ARG B N 1
ATOM 2420 C CA . ARG B 1 53 ? 14.078 27.094 18.609 1 98.31 53 ARG B CA 1
ATOM 2421 C C . ARG B 1 53 ? 14.867 28.297 18.125 1 98.31 53 ARG B C 1
ATOM 2423 O O . ARG B 1 53 ? 14.469 29.453 18.344 1 98.31 53 ARG B O 1
ATOM 2430 N N . GLU B 1 54 ? 15.93 27.984 17.547 1 98.38 54 GLU B N 1
ATOM 2431 C CA . GLU B 1 54 ? 16.781 29.047 17.031 1 98.38 54 GLU B CA 1
ATOM 2432 C C . GLU B 1 54 ? 16.047 29.891 16 1 98.38 54 GLU B C 1
ATOM 2434 O O . GLU B 1 54 ? 16.219 31.109 15.961 1 98.38 54 GLU B O 1
ATOM 2439 N N . ALA B 1 55 ? 15.266 29.266 15.164 1 98.5 55 ALA B N 1
ATOM 2440 C CA . ALA B 1 55 ? 14.531 29.953 14.102 1 98.5 55 ALA B CA 1
ATOM 2441 C C . ALA B 1 55 ? 13.266 30.609 14.648 1 98.5 55 ALA B C 1
ATOM 2443 O O . ALA B 1 55 ? 12.656 31.453 13.984 1 98.5 55 ALA B O 1
ATOM 2444 N N . GLY B 1 56 ? 12.844 30.203 15.828 1 98.31 56 GLY B N 1
ATOM 2445 C CA . GLY B 1 56 ? 11.625 30.719 16.422 1 98.31 56 GLY B CA 1
ATOM 2446 C C . GLY B 1 56 ? 10.359 30.172 15.773 1 98.31 56 GLY B C 1
ATOM 2447 O O . GLY B 1 56 ? 9.391 30.906 15.578 1 98.31 56 GLY B O 1
ATOM 2448 N N . ILE B 1 57 ? 10.375 28.906 15.375 1 98 57 ILE B N 1
ATOM 2449 C CA . ILE B 1 57 ? 9.219 28.328 14.703 1 98 57 ILE B CA 1
ATOM 2450 C C . ILE B 1 57 ? 8.703 27.141 15.508 1 98 57 ILE B C 1
ATOM 2452 O O . ILE B 1 57 ? 9.477 26.422 16.141 1 98 57 ILE B O 1
ATOM 2456 N N . ASP B 1 58 ? 7.418 26.922 15.562 1 98.69 58 ASP B N 1
ATOM 2457 C CA . ASP B 1 58 ? 6.793 25.719 16.109 1 98.69 58 ASP B CA 1
ATOM 2458 C C . ASP B 1 58 ? 6.793 24.594 15.086 1 98.69 58 ASP B C 1
ATOM 2460 O O . ASP B 1 58 ? 7.164 24.797 13.93 1 98.69 58 ASP B O 1
ATOM 2464 N N . LEU B 1 59 ? 6.48 23.359 15.594 1 98.88 59 LEU B N 1
ATOM 2465 C CA . LEU B 1 59 ? 6.582 22.234 14.68 1 98.88 59 LEU B CA 1
ATOM 2466 C C . LEU B 1 59 ? 5.297 21.406 14.688 1 98.88 59 LEU B C 1
ATOM 2468 O O . LEU B 1 59 ? 4.664 21.25 15.727 1 98.88 59 LEU B O 1
ATOM 2472 N N . ALA B 1 60 ? 4.867 20.953 13.562 1 98.88 60 ALA B N 1
ATOM 2473 C CA . ALA B 1 60 ? 3.969 19.828 13.32 1 98.88 60 ALA B CA 1
ATOM 2474 C C . ALA B 1 60 ? 4.645 18.75 12.469 1 98.88 60 ALA B C 1
ATOM 2476 O O . ALA B 1 60 ? 5.727 18.969 11.922 1 98.88 60 ALA B O 1
ATOM 2477 N N . VAL B 1 61 ? 4.059 17.562 12.422 1 98.88 61 VAL B N 1
ATOM 2478 C CA . VAL B 1 61 ? 4.633 16.516 11.586 1 98.88 61 VAL B CA 1
ATOM 2479 C C . VAL B 1 61 ? 3.539 15.875 10.734 1 98.88 61 VAL B C 1
ATOM 2481 O O . VAL B 1 61 ? 2.42 15.664 11.211 1 98.88 61 VAL B O 1
ATOM 2484 N N . HIS B 1 62 ? 3.812 15.742 9.484 1 98.81 62 HIS B N 1
ATOM 2485 C CA . HIS B 1 62 ? 3.068 14.781 8.68 1 98.81 62 HIS B CA 1
ATOM 2486 C C . HIS B 1 62 ? 3.674 13.383 8.797 1 98.81 62 HIS B C 1
ATOM 2488 O O . HIS B 1 62 ? 4.762 13.133 8.273 1 98.81 62 HIS B O 1
ATOM 2494 N N . LEU B 1 63 ? 2.975 12.508 9.438 1 98.62 63 LEU B N 1
A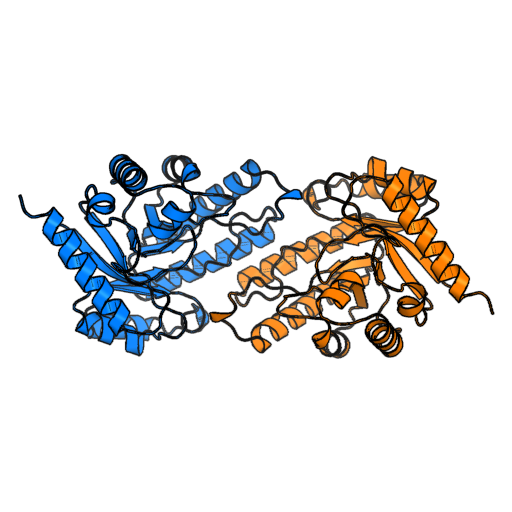TOM 2495 C CA . LEU B 1 63 ? 3.488 11.156 9.633 1 98.62 63 LEU B CA 1
ATOM 2496 C C . LEU B 1 63 ? 3.629 10.43 8.297 1 98.62 63 LEU B C 1
ATOM 2498 O O . LEU B 1 63 ? 3.018 10.828 7.301 1 98.62 63 LEU B O 1
ATOM 2502 N N . PRO B 1 64 ? 4.496 9.391 8.32 1 96.38 64 PRO B N 1
ATOM 2503 C CA . PRO B 1 64 ? 4.527 8.609 7.082 1 96.38 64 PRO B CA 1
ATOM 2504 C C . PRO B 1 64 ? 3.146 8.109 6.668 1 96.38 64 PRO B C 1
ATOM 2506 O O . PRO B 1 64 ? 2.338 7.727 7.52 1 96.38 64 PRO B O 1
ATOM 2509 N N . PHE B 1 65 ? 2.84 8.156 5.312 1 92.38 65 PHE B N 1
ATOM 2510 C CA . PHE B 1 65 ? 1.44 7.926 4.969 1 92.38 65 PHE B CA 1
ATOM 2511 C C . PHE B 1 65 ? 1.298 6.707 4.066 1 92.38 65 PHE B C 1
ATOM 2513 O O . PHE B 1 65 ? 0.182 6.297 3.74 1 92.38 65 PHE B O 1
ATOM 2520 N N . ALA B 1 66 ? 2.307 6.027 3.652 1 88.69 66 ALA B N 1
ATOM 2521 C CA . ALA B 1 66 ? 2.18 4.785 2.895 1 88.69 66 ALA B CA 1
ATOM 2522 C C . ALA B 1 66 ? 2.133 3.578 3.828 1 88.69 66 ALA B C 1
ATOM 2524 O O . ALA B 1 66 ? 2.785 2.564 3.57 1 88.69 66 ALA B O 1
ATOM 2525 N N . LEU B 1 67 ? 1.487 3.752 4.969 1 94.94 67 LEU B N 1
ATOM 2526 C CA . LEU B 1 67 ? 1.343 2.672 5.938 1 94.94 67 LEU B CA 1
ATOM 2527 C C . LEU B 1 67 ? -0.109 2.215 6.031 1 94.94 67 LEU B C 1
ATOM 2529 O O . LEU B 1 67 ? -1.026 3.039 5.996 1 94.94 67 LEU B O 1
ATOM 2533 N N . ASP B 1 68 ? -0.314 0.96 6.199 1 97 68 ASP B N 1
ATOM 2534 C CA . ASP B 1 68 ? -1.633 0.347 6.074 1 97 68 ASP B CA 1
ATOM 2535 C C . ASP B 1 68 ? -2.264 0.115 7.445 1 97 68 ASP B C 1
ATOM 2537 O O . ASP B 1 68 ? -2.264 -1.009 7.953 1 97 68 ASP B O 1
ATOM 2541 N N . ILE B 1 69 ? -2.975 1.12 7.938 1 97.81 69 ILE B N 1
ATOM 2542 C CA . ILE B 1 69 ? -3.557 0.99 9.273 1 97.81 69 ILE B CA 1
ATOM 2543 C C . ILE B 1 69 ? -4.918 0.303 9.172 1 97.81 69 ILE B C 1
ATOM 2545 O O . ILE B 1 69 ? -5.531 -0.019 10.195 1 97.81 69 ILE B O 1
ATOM 2549 N N . GLY B 1 70 ? -5.426 0.101 7.996 1 97.44 70 GLY B N 1
ATOM 2550 C CA . GLY B 1 70 ? -6.68 -0.605 7.801 1 97.44 70 GLY B CA 1
ATOM 2551 C C . GLY B 1 70 ? -6.492 -2.029 7.312 1 97.44 70 GLY B C 1
ATOM 2552 O O . GLY B 1 70 ? -7.461 -2.695 6.941 1 97.44 70 GLY B O 1
ATOM 2553 N N . ALA B 1 71 ? -5.242 -2.516 7.254 1 97.38 71 ALA B N 1
ATOM 2554 C CA . ALA B 1 71 ? -4.973 -3.846 6.715 1 97.38 71 ALA B CA 1
ATOM 2555 C C . ALA B 1 71 ? -5.836 -4.898 7.402 1 97.38 71 ALA B C 1
ATOM 2557 O O . ALA B 1 71 ? -5.961 -4.91 8.633 1 97.38 71 ALA B O 1
ATOM 2558 N N . PRO B 1 72 ? -6.445 -5.766 6.602 1 96.69 72 PRO B N 1
ATOM 2559 C CA . PRO B 1 72 ? -7.199 -6.855 7.223 1 96.69 72 PRO B CA 1
ATOM 2560 C C . PRO B 1 72 ? -6.293 -7.941 7.801 1 96.69 72 PRO B C 1
ATOM 2562 O O . PRO B 1 72 ? -6.77 -8.836 8.5 1 96.69 72 PRO B O 1
ATOM 2565 N N . TYR B 1 73 ? -5.043 -7.859 7.539 1 96.88 73 TYR B N 1
ATOM 2566 C CA . TYR B 1 73 ? -4.031 -8.758 8.086 1 96.88 73 TYR B CA 1
ATOM 2567 C C . TYR B 1 73 ? -3.459 -8.211 9.383 1 96.88 73 TYR B C 1
ATOM 2569 O O . TYR B 1 73 ? -2.762 -7.195 9.383 1 96.88 73 TYR B O 1
ATOM 2577 N N . GLU B 1 74 ? -3.637 -8.922 10.438 1 95.56 74 GLU B N 1
ATOM 2578 C CA . GLU B 1 74 ? -3.361 -8.414 11.781 1 95.56 74 GLU B CA 1
ATOM 2579 C C . GLU B 1 74 ? -1.898 -8.008 11.93 1 95.56 74 GLU B C 1
ATOM 2581 O O . GLU B 1 74 ? -1.597 -6.957 12.5 1 95.56 74 GLU B O 1
ATOM 2586 N N . HIS B 1 75 ? -0.985 -8.828 11.43 1 98.06 75 HIS B N 1
ATOM 2587 C CA . HIS B 1 75 ? 0.436 -8.547 11.602 1 98.06 75 HIS B CA 1
ATOM 2588 C C . HIS B 1 75 ? 0.84 -7.289 10.844 1 98.06 75 HIS B C 1
ATOM 2590 O O . HIS B 1 75 ? 1.683 -6.52 11.312 1 98.06 75 HIS B O 1
ATOM 2596 N N . VAL B 1 76 ? 0.257 -7.094 9.688 1 98.06 76 VAL B N 1
ATOM 2597 C CA . VAL B 1 76 ? 0.537 -5.918 8.867 1 98.06 76 VAL B CA 1
ATOM 2598 C C . VAL B 1 76 ? 0.027 -4.664 9.578 1 98.06 76 VAL B C 1
ATOM 2600 O O . VAL B 1 76 ? 0.75 -3.674 9.695 1 98.06 76 VAL B O 1
ATOM 2603 N N . ARG B 1 77 ? -1.176 -4.766 10.07 1 98.12 77 ARG B N 1
ATOM 2604 C CA . ARG B 1 77 ? -1.775 -3.645 10.781 1 98.12 77 ARG B CA 1
ATOM 2605 C C . ARG B 1 77 ? -0.983 -3.311 12.047 1 98.12 77 ARG B C 1
ATOM 2607 O O . ARG B 1 77 ? -0.726 -2.139 12.328 1 98.12 77 ARG B O 1
ATOM 2614 N N . GLU B 1 78 ? -0.571 -4.34 12.773 1 98.25 78 GLU B N 1
ATOM 2615 C CA . GLU B 1 78 ? 0.234 -4.148 13.977 1 98.25 78 GLU B CA 1
ATOM 2616 C C . GLU B 1 78 ? 1.556 -3.459 13.648 1 98.25 78 GLU B C 1
ATOM 2618 O O . GLU B 1 78 ? 2.004 -2.584 14.398 1 98.25 78 GLU B O 1
ATOM 2623 N N . GLY B 1 79 ? 2.178 -3.883 12.539 1 98.44 79 GLY B N 1
ATOM 2624 C CA . GLY B 1 79 ? 3.416 -3.25 12.117 1 98.44 79 GLY B CA 1
ATOM 2625 C C . GLY B 1 79 ? 3.252 -1.778 11.789 1 98.44 79 GLY B C 1
ATOM 2626 O O . GLY B 1 79 ? 4.102 -0.959 12.141 1 98.44 79 GLY B O 1
ATOM 2627 N N . ALA B 1 80 ? 2.156 -1.466 11.125 1 98.5 80 ALA B N 1
ATOM 2628 C CA . ALA B 1 80 ? 1.869 -0.077 10.781 1 98.5 80 ALA B CA 1
ATOM 2629 C C . ALA B 1 80 ? 1.661 0.772 12.031 1 98.5 80 ALA B C 1
ATOM 2631 O O . ALA B 1 80 ? 2.219 1.866 12.141 1 98.5 80 ALA B O 1
ATOM 2632 N N . ILE B 1 81 ? 0.904 0.224 13.016 1 98.75 81 ILE B N 1
ATOM 2633 C CA . ILE B 1 81 ? 0.603 0.945 14.25 1 98.75 81 ILE B CA 1
ATOM 2634 C C . ILE B 1 81 ? 1.886 1.16 15.047 1 98.75 81 ILE B C 1
ATOM 2636 O O . ILE B 1 81 ? 2.127 2.254 15.562 1 98.75 81 ILE B O 1
ATOM 2640 N N . ARG B 1 82 ? 2.682 0.151 15.102 1 98.69 82 ARG B N 1
ATOM 2641 C CA . ARG B 1 82 ? 3.938 0.27 15.836 1 98.69 82 ARG B CA 1
ATOM 2642 C C . ARG B 1 82 ? 4.836 1.33 15.211 1 98.69 82 ARG B C 1
ATOM 2644 O O . ARG B 1 82 ? 5.453 2.127 15.922 1 98.69 82 ARG B O 1
ATOM 2651 N N . GLU B 1 83 ? 4.941 1.317 13.906 1 98.62 83 GLU B N 1
ATOM 2652 C CA . GLU B 1 83 ? 5.777 2.289 13.211 1 98.62 83 GLU B CA 1
ATOM 2653 C C . GLU B 1 83 ? 5.281 3.713 13.438 1 98.62 83 GLU B C 1
ATOM 2655 O O . GLU B 1 83 ? 6.07 4.613 13.727 1 98.62 83 GLU B O 1
ATOM 2660 N N . LEU B 1 84 ? 4.016 3.877 13.328 1 98.81 84 LEU B N 1
ATOM 2661 C CA . LEU B 1 84 ? 3.434 5.199 13.523 1 98.81 84 LEU B CA 1
ATOM 2662 C C . LEU B 1 84 ? 3.555 5.645 14.977 1 98.81 84 LEU B C 1
ATOM 2664 O O . LEU B 1 84 ? 3.725 6.836 15.25 1 98.81 84 LEU B O 1
ATOM 2668 N N . SER B 1 85 ? 3.461 4.688 15.906 1 98.81 85 SER B N 1
ATOM 2669 C CA . SER B 1 85 ? 3.67 4.996 17.312 1 98.81 85 SER B CA 1
ATOM 2670 C C . SER B 1 85 ? 5.082 5.52 17.562 1 98.81 85 SER B C 1
ATOM 2672 O O . SER B 1 85 ? 5.262 6.539 18.234 1 98.81 85 SER B O 1
ATOM 2674 N N . ASP B 1 86 ? 6.031 4.832 16.984 1 98.75 86 ASP B N 1
ATOM 2675 C CA . ASP B 1 86 ? 7.414 5.285 17.125 1 98.75 86 ASP B CA 1
ATOM 2676 C C . ASP B 1 86 ? 7.613 6.652 16.484 1 98.75 86 ASP B C 1
ATOM 2678 O O . ASP B 1 86 ? 8.367 7.484 16.984 1 98.75 86 ASP B O 1
ATOM 2682 N N . ALA B 1 87 ? 6.977 6.883 15.352 1 98.62 87 ALA B N 1
ATOM 2683 C CA . ALA B 1 87 ? 7.062 8.18 14.68 1 98.62 87 ALA B CA 1
ATOM 2684 C C . ALA B 1 87 ? 6.445 9.281 15.539 1 98.62 87 ALA B C 1
ATOM 2686 O O . ALA B 1 87 ? 6.953 10.398 15.578 1 98.62 87 ALA B O 1
ATOM 2687 N N . LEU B 1 88 ? 5.348 8.953 16.234 1 98.75 88 LEU B N 1
ATOM 2688 C CA . LEU B 1 88 ? 4.719 9.883 17.156 1 98.75 88 LEU B CA 1
ATOM 2689 C C . LEU B 1 88 ? 5.668 10.234 18.297 1 98.75 88 LEU B C 1
ATOM 2691 O O . LEU B 1 88 ? 5.797 11.406 18.672 1 98.75 88 LEU B O 1
ATOM 2695 N N . GLU B 1 89 ? 6.297 9.25 18.812 1 98.81 89 GLU B N 1
ATOM 2696 C CA . GLU B 1 89 ? 7.262 9.477 19.891 1 98.81 89 GLU B CA 1
ATOM 2697 C C . GLU B 1 89 ? 8.422 10.352 19.422 1 98.81 89 GLU B C 1
ATOM 2699 O O . GLU B 1 89 ? 8.883 11.227 20.156 1 98.81 89 GLU B O 1
ATOM 2704 N N . THR B 1 90 ? 8.836 10.086 18.188 1 98.75 90 THR B N 1
ATOM 2705 C CA . THR B 1 90 ? 9.891 10.898 17.594 1 98.75 90 THR B CA 1
ATOM 2706 C C . THR B 1 90 ? 9.438 12.344 17.422 1 98.75 90 THR B C 1
ATOM 2708 O O . THR B 1 90 ? 10.188 13.273 17.734 1 98.75 90 THR B O 1
ATOM 2711 N N . ALA B 1 91 ? 8.234 12.523 16.953 1 98.75 91 ALA B N 1
ATOM 2712 C CA . ALA B 1 91 ? 7.66 13.859 16.797 1 98.75 91 ALA B CA 1
ATOM 2713 C C . ALA B 1 91 ? 7.621 14.594 18.125 1 98.75 91 ALA B C 1
ATOM 2715 O O . ALA B 1 91 ? 7.984 15.773 18.219 1 98.75 91 ALA B O 1
ATOM 2716 N N . ALA B 1 92 ? 7.211 13.914 19.172 1 98.81 92 ALA B N 1
ATOM 2717 C CA . ALA B 1 92 ? 7.164 14.484 20.516 1 98.81 92 ALA B CA 1
ATOM 2718 C C . ALA B 1 92 ? 8.555 14.906 20.984 1 98.81 92 ALA B C 1
ATOM 2720 O O . ALA B 1 92 ? 8.711 15.938 21.641 1 98.81 92 ALA B O 1
ATOM 2721 N N . ALA B 1 93 ? 9.516 14.125 20.641 1 98.69 93 ALA B N 1
ATOM 2722 C C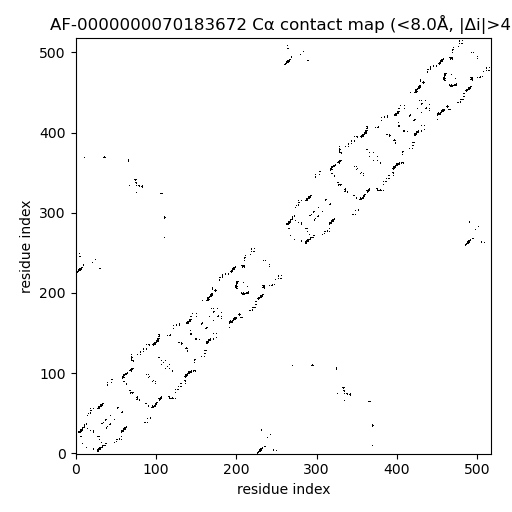A . ALA B 1 93 ? 10.891 14.344 21.078 1 98.69 93 ALA B CA 1
ATOM 2723 C C . ALA B 1 93 ? 11.438 15.664 20.547 1 98.69 93 ALA B C 1
ATOM 2725 O O . ALA B 1 93 ? 12.32 16.266 21.156 1 98.69 93 ALA B O 1
ATOM 2726 N N . PHE B 1 94 ? 10.945 16.156 19.391 1 98 94 PHE B N 1
ATOM 2727 C CA . PHE B 1 94 ? 11.414 17.453 18.906 1 98 94 PHE B CA 1
ATOM 2728 C C . PHE B 1 94 ? 10.328 18.5 19.031 1 98 94 PHE B C 1
ATOM 2730 O O . PHE B 1 94 ? 10.344 19.5 18.312 1 98 94 PHE B O 1
ATOM 2737 N N . ASP B 1 95 ? 9.312 18.219 19.859 1 98.56 95 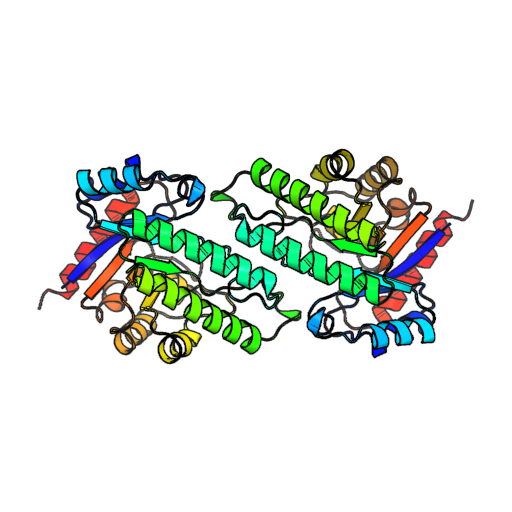ASP B N 1
ATOM 2738 C CA . ASP B 1 95 ? 8.328 19.172 20.359 1 98.56 95 ASP B CA 1
ATOM 2739 C C . ASP B 1 95 ? 7.301 19.531 19.297 1 98.56 95 ASP B C 1
ATOM 2741 O O . ASP B 1 95 ? 6.84 20.672 19.234 1 98.56 95 ASP B O 1
ATOM 2745 N N . ALA B 1 96 ? 7.027 18.594 18.391 1 98.81 96 ALA B N 1
ATOM 2746 C CA . ALA B 1 96 ? 5.898 18.797 17.5 1 98.81 96 ALA B CA 1
ATOM 2747 C C . ALA B 1 96 ? 4.582 18.828 18.266 1 98.81 96 ALA B C 1
ATOM 2749 O O . ALA B 1 96 ? 4.383 18.047 19.203 1 98.81 96 ALA B O 1
ATOM 2750 N N . GLU B 1 97 ? 3.713 19.719 17.859 1 98.69 97 GLU B N 1
ATOM 2751 C CA . GLU B 1 97 ? 2.449 19.891 18.578 1 98.69 97 GLU B CA 1
ATOM 2752 C C . GLU B 1 97 ? 1.343 19.047 17.938 1 98.69 97 GLU B C 1
ATOM 2754 O O . GLU B 1 97 ? 0.419 18.609 18.625 1 98.69 97 GLU B O 1
ATOM 2759 N N . LYS B 1 98 ? 1.396 18.812 16.656 1 98.88 98 LYS B N 1
ATOM 2760 C CA . LYS B 1 98 ? 0.397 18.078 15.891 1 98.88 98 LYS B CA 1
ATOM 2761 C C . LYS B 1 98 ? 1.054 17.031 14.992 1 98.88 98 LYS B C 1
ATOM 2763 O O . LYS B 1 98 ? 2.174 17.234 14.516 1 98.88 98 LYS B O 1
ATOM 2768 N N . ALA B 1 99 ? 0.403 15.945 14.836 1 98.94 99 ALA B N 1
ATOM 2769 C CA . ALA B 1 99 ? 0.813 14.898 13.898 1 98.94 99 ALA B CA 1
ATOM 2770 C C . ALA B 1 99 ? -0.344 14.492 12.992 1 98.94 99 ALA B C 1
ATOM 2772 O O . ALA B 1 99 ? -1.428 14.156 13.477 1 98.94 99 ALA B O 1
ATOM 2773 N N . VAL B 1 100 ? -0.085 14.562 11.703 1 98.94 100 VAL B N 1
ATOM 2774 C CA . VAL B 1 100 ? -1.096 14.242 10.695 1 98.94 100 VAL B CA 1
ATOM 2775 C C . VAL B 1 100 ? -0.969 12.773 10.297 1 98.94 100 VAL B C 1
ATOM 2777 O O . VAL B 1 100 ? 0.135 12.289 10.039 1 98.94 100 VAL B O 1
ATOM 2780 N N . VAL B 1 101 ? -2.088 12.102 10.273 1 98.69 101 VAL B N 1
ATOM 2781 C CA . VAL B 1 101 ? -2.094 10.688 9.898 1 98.69 101 VAL B CA 1
ATOM 2782 C C . VAL B 1 101 ? -3.146 10.445 8.82 1 98.69 101 VAL B C 1
ATOM 2784 O O . VAL B 1 101 ? -4.223 11.047 8.852 1 98.69 101 VAL B O 1
ATOM 2787 N N . HIS B 1 102 ? -2.84 9.555 7.848 1 97.75 102 HIS B N 1
ATOM 2788 C CA . HIS B 1 102 ? -3.803 9.125 6.84 1 97.75 102 HIS B CA 1
ATOM 2789 C C . HIS B 1 102 ? -4.625 7.938 7.332 1 97.75 102 HIS B C 1
ATOM 2791 O O . HIS B 1 102 ? -4.074 6.98 7.883 1 97.75 102 HIS B O 1
ATOM 2797 N N . ALA B 1 103 ? -5.895 7.996 7.125 1 94.69 103 ALA B N 1
ATOM 2798 C CA . ALA B 1 103 ? -6.785 6.863 7.34 1 94.69 103 ALA B CA 1
ATOM 2799 C C . ALA B 1 103 ? -6.914 6.02 6.074 1 94.69 103 ALA B C 1
ATOM 2801 O O . ALA B 1 103 ? -7.895 6.145 5.336 1 94.69 103 ALA B O 1
ATOM 2802 N N . SER B 1 104 ? -5.926 5.152 5.855 1 93.62 104 SER B N 1
ATOM 2803 C CA . SER B 1 104 ? -5.848 4.496 4.555 1 93.62 104 SER B CA 1
ATOM 2804 C C . SER B 1 104 ? -5.578 3.002 4.707 1 93.62 104 SER B C 1
ATOM 2806 O O . SER B 1 104 ? -5.23 2.535 5.793 1 93.62 104 SER B O 1
ATOM 2808 N N . SER B 1 105 ? -5.859 2.309 3.598 1 96.44 105 SER B N 1
ATOM 2809 C CA . SER B 1 105 ? -5.555 0.884 3.516 1 96.44 105 SER B CA 1
ATOM 2810 C C . SER B 1 105 ? -5.215 0.473 2.088 1 96.44 105 SER B C 1
ATOM 2812 O O . SER B 1 105 ? -5.781 1.005 1.131 1 96.44 105 SER B O 1
ATOM 2814 N N . ASP B 1 106 ? -4.305 -0.474 2.053 1 94.31 106 ASP B N 1
ATOM 2815 C CA . ASP B 1 106 ? -3.92 -1.033 0.76 1 94.31 106 ASP B CA 1
ATOM 2816 C C . ASP B 1 106 ? -4.668 -2.334 0.479 1 94.31 106 ASP B C 1
ATOM 2818 O O . ASP B 1 106 ? -4.348 -3.047 -0.475 1 94.31 106 ASP B O 1
ATOM 2822 N N . ALA B 1 107 ? -5.625 -2.643 1.314 1 95.25 107 ALA B N 1
ATOM 2823 C CA . ALA B 1 107 ? -6.398 -3.867 1.117 1 95.25 107 ALA B CA 1
ATOM 2824 C C . ALA B 1 107 ? -6.969 -3.934 -0.298 1 95.25 107 ALA B C 1
ATOM 2826 O O . ALA B 1 107 ? -7.422 -2.924 -0.84 1 95.25 107 ALA B O 1
ATOM 2827 N N . TRP B 1 108 ? -6.898 -5.172 -0.882 1 94.62 108 TRP B N 1
ATOM 2828 C CA . TRP B 1 108 ? -7.379 -5.391 -2.242 1 94.62 108 TRP B CA 1
ATOM 2829 C C . TRP B 1 108 ? -8.898 -5.301 -2.299 1 94.62 108 TRP B C 1
ATOM 2831 O O . TRP B 1 108 ? -9.602 -6.141 -1.731 1 94.62 108 TRP B O 1
ATOM 2841 N N . ARG B 1 109 ? -9.461 -4.332 -3.014 1 94 109 ARG B N 1
ATOM 2842 C CA . ARG B 1 109 ? -10.867 -3.957 -2.953 1 94 109 ARG B CA 1
ATOM 2843 C C . ARG B 1 109 ? -11.758 -5.125 -3.354 1 94 109 ARG B C 1
ATOM 2845 O O . ARG B 1 109 ? -12.82 -5.34 -2.756 1 94 109 ARG B O 1
ATOM 2852 N N . PRO B 1 110 ? -11.336 -5.988 -4.328 1 93.81 110 PRO B N 1
ATOM 2853 C CA . PRO B 1 110 ? -12.211 -7.105 -4.691 1 93.81 110 PRO B CA 1
ATOM 2854 C C . PRO B 1 110 ? -12.281 -8.172 -3.604 1 93.81 110 PRO B C 1
ATOM 2856 O O . PRO B 1 110 ? -13.219 -8.977 -3.588 1 93.81 110 PRO B O 1
ATOM 2859 N N . ALA B 1 111 ? -11.359 -8.117 -2.674 1 95.56 111 ALA B N 1
ATOM 2860 C CA . ALA B 1 111 ? -11.258 -9.211 -1.714 1 95.56 111 ALA B CA 1
ATOM 2861 C C . ALA B 1 111 ? -11.898 -8.836 -0.381 1 95.56 111 ALA B C 1
ATOM 2863 O O . ALA B 1 111 ? -12.156 -9.695 0.459 1 95.56 111 ALA B O 1
ATOM 2864 N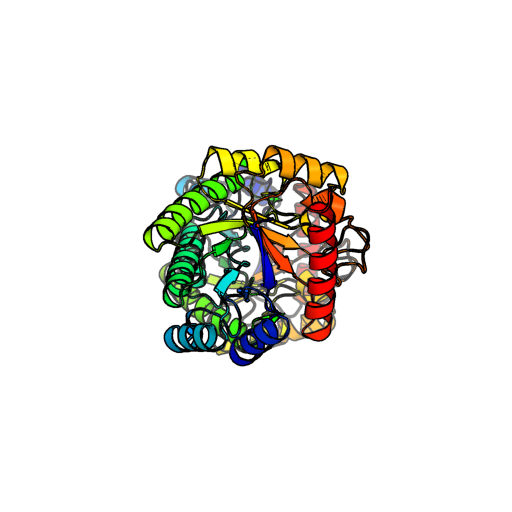 N . TRP B 1 112 ? -12.141 -7.574 -0.171 1 95.88 112 TRP B N 1
ATOM 2865 C CA . TRP B 1 112 ? -12.594 -7.125 1.142 1 95.88 112 TRP B CA 1
ATOM 2866 C C . TRP B 1 112 ? -13.727 -6.113 1.01 1 95.88 112 TRP B C 1
ATOM 2868 O O . TRP B 1 112 ? -13.789 -5.363 0.03 1 95.88 112 TRP B O 1
ATOM 2878 N N . ASP B 1 113 ? -14.547 -6.102 2.047 1 95.25 113 ASP B N 1
ATOM 2879 C CA . ASP B 1 113 ? -15.641 -5.137 2.033 1 95.25 113 ASP B CA 1
ATOM 2880 C C . ASP B 1 113 ? -15.258 -3.861 2.783 1 95.25 113 ASP B C 1
ATOM 2882 O O . ASP B 1 113 ? -14.414 -3.895 3.682 1 95.25 113 ASP B O 1
ATOM 2886 N N . ARG B 1 114 ? -15.953 -2.824 2.467 1 94.81 114 ARG B N 1
ATOM 2887 C CA . ARG B 1 114 ? -15.656 -1.486 2.969 1 94.81 114 ARG B CA 1
ATOM 2888 C C . ARG B 1 114 ? -15.797 -1.426 4.484 1 94.81 114 ARG B C 1
ATOM 2890 O O . ARG B 1 114 ? -14.969 -0.813 5.164 1 94.81 114 ARG B O 1
ATOM 2897 N N . GLU B 1 115 ? -16.766 -2 5.039 1 95.25 115 GLU B N 1
ATOM 2898 C CA . GLU B 1 115 ? -17.047 -1.91 6.469 1 95.25 115 GLU B CA 1
ATOM 2899 C C . GLU B 1 115 ? -15.953 -2.582 7.289 1 95.25 115 GLU B C 1
ATOM 2901 O O . GLU B 1 115 ? -15.523 -2.051 8.312 1 95.25 115 GLU B O 1
ATOM 2906 N N . THR B 1 116 ? -15.453 -3.723 6.777 1 96 116 THR B N 1
ATOM 2907 C CA . THR B 1 116 ? -14.367 -4.434 7.453 1 96 116 THR B CA 1
ATOM 2908 C C . THR B 1 116 ? -13.117 -3.562 7.531 1 96 116 THR B C 1
ATOM 2910 O O . THR B 1 116 ? -12.5 -3.445 8.594 1 96 116 THR B O 1
ATOM 2913 N N . ILE B 1 117 ? -12.812 -2.932 6.453 1 97.06 117 ILE B N 1
ATOM 2914 C CA . ILE B 1 117 ? -11.602 -2.121 6.375 1 97.06 117 ILE B CA 1
ATOM 2915 C C . ILE B 1 117 ? -11.789 -0.838 7.184 1 97.06 117 ILE B C 1
ATOM 2917 O O . ILE B 1 117 ? -10.875 -0.416 7.906 1 97.06 117 ILE B O 1
ATOM 2921 N N . ALA B 1 118 ? -12.992 -0.259 7.148 1 95.94 118 ALA B N 1
ATOM 2922 C CA . ALA B 1 118 ? -13.289 0.952 7.91 1 95.94 118 ALA B CA 1
ATOM 2923 C C . ALA B 1 118 ? -13.172 0.696 9.414 1 95.94 118 ALA B C 1
ATOM 2925 O O . ALA B 1 118 ? -12.602 1.507 10.148 1 95.94 118 ALA B O 1
ATOM 2926 N N . ASP B 1 119 ? -13.703 -0.414 9.836 1 96.56 119 ASP B N 1
ATOM 2927 C CA . ASP B 1 119 ? -13.625 -0.771 11.25 1 96.56 119 ASP B CA 1
ATOM 2928 C C . ASP B 1 119 ? -12.172 -0.931 11.695 1 96.56 119 ASP B C 1
ATOM 2930 O O . ASP B 1 119 ? -11.805 -0.493 12.789 1 96.56 119 ASP B O 1
ATOM 2934 N N . ALA B 1 120 ? -11.375 -1.543 10.836 1 97.69 120 ALA B N 1
ATOM 2935 C CA . ALA B 1 120 ? -9.953 -1.715 11.141 1 97.69 120 ALA B CA 1
ATOM 2936 C C . ALA B 1 120 ? -9.25 -0.367 11.242 1 97.69 120 ALA B C 1
ATOM 2938 O O . ALA B 1 120 ? -8.414 -0.159 12.125 1 97.69 120 ALA B O 1
ATOM 2939 N N . ILE B 1 121 ? -9.594 0.537 10.352 1 97.75 121 ILE B N 1
ATOM 2940 C CA . ILE B 1 121 ? -9.008 1.874 10.367 1 97.75 121 ILE B CA 1
ATOM 2941 C C . ILE B 1 121 ? -9.352 2.576 11.68 1 97.75 121 ILE B C 1
ATOM 2943 O O . ILE B 1 121 ? -8.477 3.133 12.336 1 97.75 121 ILE B O 1
ATOM 2947 N N . LEU B 1 122 ? -10.617 2.486 12.086 1 97.94 122 LEU B N 1
ATOM 2948 C CA . LEU B 1 122 ? -11.07 3.164 13.297 1 97.94 122 LEU B CA 1
ATOM 2949 C C . LEU B 1 122 ? -10.398 2.574 14.531 1 97.94 122 LEU B C 1
ATOM 2951 O O . LEU B 1 122 ? -9.992 3.309 15.438 1 97.94 122 LEU B O 1
ATOM 2955 N N . ASP B 1 123 ? -10.25 1.254 14.539 1 98.06 123 ASP B N 1
ATOM 2956 C CA . ASP B 1 123 ? -9.547 0.602 15.641 1 98.06 123 ASP B CA 1
ATOM 2957 C C . ASP B 1 123 ? -8.102 1.086 15.734 1 98.06 123 ASP B C 1
ATOM 2959 O O . ASP B 1 123 ? -7.617 1.399 16.828 1 98.06 123 ASP B O 1
ATOM 2963 N N . SER B 1 124 ? -7.449 1.167 14.625 1 98.62 124 SER B N 1
ATOM 2964 C CA . SER B 1 124 ? -6.059 1.611 14.562 1 98.62 124 SER B CA 1
ATOM 2965 C C . SER B 1 124 ? -5.926 3.068 15 1 98.62 124 SER B C 1
ATOM 2967 O O . SER B 1 124 ? -4.992 3.424 15.719 1 98.62 124 SER B O 1
ATOM 2969 N N . LEU B 1 125 ? -6.875 3.898 14.562 1 98.38 125 LEU B N 1
ATOM 2970 C CA . LEU B 1 125 ? -6.863 5.297 14.969 1 98.38 125 LEU B CA 1
ATOM 2971 C C . LEU B 1 125 ? -7.035 5.426 16.484 1 98.38 125 LEU B C 1
ATOM 2973 O O . LEU B 1 125 ? -6.406 6.277 17.109 1 98.38 125 LEU B O 1
ATOM 2977 N N . GLY B 1 126 ? -7.898 4.59 17.016 1 98.19 126 GLY B N 1
ATOM 2978 C CA . GLY B 1 126 ? -8.055 4.574 18.469 1 98.19 126 GLY B CA 1
ATOM 2979 C C . GLY B 1 126 ? -6.758 4.262 19.203 1 98.19 126 GLY B C 1
ATOM 2980 O O . GLY B 1 126 ? -6.41 4.93 20.172 1 98.19 126 GLY B O 1
ATOM 2981 N N . GLU B 1 127 ? -6.035 3.283 18.688 1 98.38 127 GLU B N 1
ATOM 2982 C CA . GLU B 1 127 ? -4.758 2.908 19.297 1 98.38 127 GLU B CA 1
ATOM 2983 C C . GLU B 1 127 ? -3.738 4.035 19.172 1 98.38 127 GLU B C 1
ATOM 2985 O O . GLU B 1 127 ? -3.018 4.332 20.125 1 98.38 127 GLU B O 1
ATOM 2990 N N . LEU B 1 128 ? -3.672 4.645 18.031 1 98.75 128 LEU B N 1
ATOM 2991 C CA . LEU B 1 128 ? -2.719 5.723 17.797 1 98.75 128 LEU B CA 1
ATOM 2992 C C . LEU B 1 128 ? -3.061 6.941 18.641 1 98.75 128 LEU B C 1
ATOM 2994 O O . LEU B 1 128 ? -2.166 7.668 19.078 1 98.75 128 LEU B O 1
ATOM 2998 N N . GLN B 1 129 ? -4.355 7.141 18.828 1 98.25 129 GLN B N 1
ATOM 2999 C CA . GLN B 1 129 ? -4.797 8.25 19.672 1 98.25 129 GLN B CA 1
ATOM 3000 C C . GLN B 1 129 ? -4.289 8.086 21.094 1 98.25 129 GLN B C 1
ATOM 3002 O O . GLN B 1 129 ? -3.891 9.07 21.734 1 98.25 129 GLN B O 1
ATOM 3007 N N . VAL B 1 130 ? -4.32 6.887 21.625 1 98.38 130 VAL B N 1
ATOM 3008 C CA . VAL B 1 130 ? -3.82 6.609 22.969 1 98.38 130 VAL B CA 1
ATOM 3009 C C . VAL B 1 130 ? -2.338 6.973 23.047 1 98.38 130 VAL B C 1
ATOM 3011 O O . VAL B 1 130 ? -1.907 7.648 23.984 1 98.38 130 VAL B O 1
ATOM 3014 N N . VAL B 1 131 ? -1.556 6.594 22.078 1 98.69 131 VAL B N 1
ATOM 3015 C CA . VAL B 1 131 ? -0.129 6.895 22.016 1 98.69 131 VAL B CA 1
ATOM 3016 C C . VAL B 1 131 ? 0.077 8.406 21.938 1 98.69 131 VAL B C 1
ATOM 3018 O O . VAL B 1 131 ? 0.915 8.969 22.656 1 98.69 131 VAL B O 1
ATOM 3021 N N . ALA B 1 132 ? -0.658 9.039 21.047 1 98.81 132 ALA B N 1
ATOM 3022 C CA . ALA B 1 132 ? -0.547 10.484 20.859 1 98.81 132 ALA B CA 1
ATOM 3023 C C . ALA B 1 132 ? -0.808 11.234 22.172 1 98.81 132 ALA B C 1
ATOM 3025 O O . ALA B 1 132 ? -0.095 12.18 22.5 1 98.81 132 ALA B O 1
ATOM 3026 N N . GLU B 1 133 ? -1.803 10.812 22.922 1 98.31 133 GLU B N 1
ATOM 3027 C CA . GLU B 1 133 ? -2.127 11.414 24.203 1 98.31 133 GLU B CA 1
ATOM 3028 C C . GLU B 1 133 ? -0.992 11.227 25.203 1 98.31 133 GLU B C 1
ATOM 3030 O O . GLU B 1 133 ? -0.646 12.148 25.953 1 98.31 133 GLU B O 1
ATOM 3035 N N . GLU B 1 134 ? -0.461 10.078 25.219 1 98.56 134 GLU B N 1
ATOM 3036 C CA . GLU B 1 134 ? 0.614 9.758 26.141 1 98.56 134 GLU B CA 1
ATOM 3037 C C . GLU B 1 134 ? 1.828 10.656 25.922 1 98.56 134 GLU B C 1
ATOM 3039 O O . GLU B 1 134 ? 2.52 11.023 26.875 1 98.56 134 GLU B O 1
ATOM 3044 N N . VAL B 1 135 ? 2.07 11.031 24.672 1 98.62 135 VAL B N 1
ATOM 3045 C CA . VAL B 1 135 ? 3.277 11.797 24.391 1 98.62 135 VAL B CA 1
ATOM 3046 C C . VAL B 1 135 ? 2.918 13.258 24.156 1 98.62 135 VAL B C 1
ATOM 3048 O O . VAL B 1 135 ? 3.764 14.055 23.734 1 98.62 135 VAL B O 1
ATOM 3051 N N . ASP B 1 136 ? 1.681 13.625 24.312 1 98.5 136 ASP B N 1
ATOM 3052 C CA . ASP B 1 136 ? 1.169 14.992 24.266 1 98.5 136 ASP B CA 1
ATOM 3053 C C . ASP B 1 136 ? 1.34 15.594 22.875 1 98.5 136 ASP B C 1
ATOM 3055 O O . ASP B 1 136 ? 1.877 16.688 22.719 1 98.5 136 ASP B O 1
ATOM 3059 N N . VAL B 1 137 ? 1.049 14.859 21.828 1 98.81 137 VAL B N 1
ATOM 3060 C CA . VAL B 1 137 ? 0.949 15.312 20.453 1 98.81 137 VAL B CA 1
ATOM 3061 C C . VAL B 1 137 ? -0.492 15.172 19.969 1 98.81 137 VAL B C 1
ATOM 3063 O O . VAL B 1 137 ? -1.131 14.141 20.188 1 98.81 137 VAL B O 1
ATOM 3066 N N . GLU B 1 138 ? -1.074 16.188 19.406 1 98.81 138 GLU B N 1
ATOM 3067 C CA . GLU B 1 138 ? -2.434 16.109 18.891 1 98.81 138 GLU B CA 1
ATOM 3068 C C . GLU B 1 138 ? -2.475 15.32 17.578 1 98.81 138 GLU B C 1
ATOM 3070 O O . GLU B 1 138 ? -1.808 15.68 16.609 1 98.81 138 GLU B O 1
ATOM 3075 N N . LEU B 1 139 ? -3.207 14.242 17.594 1 98.88 139 LEU B N 1
ATOM 3076 C CA . LEU B 1 139 ? -3.373 13.438 16.375 1 98.88 139 LEU B CA 1
ATOM 3077 C C . LEU B 1 139 ? -4.457 14.023 15.484 1 98.88 139 LEU B C 1
ATOM 3079 O O . LEU B 1 139 ? -5.586 14.25 15.93 1 98.88 139 LEU B O 1
ATOM 3083 N N . CYS B 1 140 ? -4.141 14.297 14.211 1 98.81 140 CYS B N 1
ATOM 3084 C CA . CYS B 1 140 ? -5.066 14.875 13.242 1 98.81 140 CYS B CA 1
ATOM 3085 C C . CYS B 1 140 ? -5.238 13.961 12.039 1 98.81 140 CYS B C 1
ATOM 3087 O O . CYS B 1 140 ? -4.297 13.75 11.266 1 98.81 140 CYS B O 1
ATOM 3089 N N . VAL B 1 141 ? -6.453 13.453 11.828 1 98.69 141 VAL B N 1
ATOM 3090 C CA . VAL B 1 141 ? -6.734 12.523 10.734 1 98.69 141 VAL B CA 1
ATOM 3091 C C . VAL B 1 141 ? -7.078 13.305 9.469 1 98.69 141 VAL B C 1
ATOM 3093 O O . VAL B 1 141 ? -7.973 14.148 9.477 1 98.69 141 VAL B O 1
ATOM 3096 N N . GLU B 1 142 ? -6.43 12.961 8.398 1 98.62 142 GLU B N 1
ATOM 3097 C CA . GLU B 1 142 ? -6.59 13.703 7.145 1 98.62 142 GLU B CA 1
ATOM 3098 C C . GLU B 1 142 ? -7.59 13.008 6.223 1 98.62 142 GLU B C 1
ATOM 3100 O O . GLU B 1 142 ? -7.578 11.781 6.094 1 98.62 142 GLU B O 1
ATOM 3105 N N . ASN B 1 143 ? -8.445 13.812 5.57 1 97.69 143 ASN B N 1
ATOM 3106 C CA . ASN B 1 143 ? -9.266 13.266 4.496 1 97.69 143 ASN B CA 1
ATOM 3107 C C . ASN B 1 143 ? -8.445 13.031 3.232 1 97.69 143 ASN B C 1
ATOM 3109 O O . ASN B 1 143 ? -7.82 13.953 2.711 1 97.69 143 ASN B O 1
ATOM 3113 N N . VAL B 1 144 ? -8.422 11.82 2.768 1 96.25 144 VAL B N 1
ATOM 3114 C CA . VAL B 1 144 ? -7.668 11.422 1.583 1 96.25 144 VAL B CA 1
ATOM 3115 C C . VAL B 1 144 ? -8.617 10.844 0.537 1 96.25 144 VAL B C 1
ATOM 3117 O O . VAL B 1 144 ? -9.367 9.906 0.82 1 96.25 144 VAL B O 1
ATOM 3120 N N . PRO B 1 145 ? -8.594 11.414 -0.668 1 94.62 145 PRO B N 1
ATOM 3121 C CA . PRO B 1 145 ? -9.516 10.922 -1.692 1 94.62 145 PRO B CA 1
ATOM 3122 C C . PRO B 1 145 ? -9.18 9.508 -2.16 1 94.62 145 PRO B C 1
ATOM 3124 O O . PRO B 1 145 ? -8.039 9.055 -2 1 94.62 145 PRO B O 1
ATOM 3127 N N . ASP B 1 146 ? -10.164 8.789 -2.707 1 89.5 146 ASP B N 1
ATOM 3128 C CA . ASP B 1 146 ? -10.047 7.477 -3.34 1 89.5 146 ASP B CA 1
ATOM 3129 C C . ASP B 1 146 ? -9.562 6.426 -2.346 1 89.5 146 ASP B C 1
ATOM 3131 O O . ASP B 1 146 ? -8.906 5.453 -2.732 1 89.5 146 ASP B O 1
ATOM 3135 N N . GLU B 1 147 ? -9.773 6.656 -1.11 1 89.06 147 GLU B N 1
ATOM 3136 C CA . GLU B 1 147 ? -9.445 5.715 -0.046 1 89.06 147 GLU B CA 1
ATOM 3137 C C . GLU B 1 147 ? -10.688 4.988 0.453 1 89.06 147 GLU B C 1
ATOM 3139 O O . GLU B 1 147 ? -11.805 5.336 0.072 1 89.06 147 GLU B O 1
ATOM 3144 N N . TRP B 1 148 ? -10.438 3.92 1.213 1 91.56 148 TRP B N 1
ATOM 3145 C CA . TRP B 1 148 ? -11.523 3.188 1.853 1 91.56 148 TRP B CA 1
ATOM 3146 C C . TRP B 1 148 ? -12.312 4.094 2.789 1 91.56 148 TRP B C 1
ATOM 3148 O O . TRP B 1 148 ? -13.5 3.859 3.037 1 91.56 148 TRP B O 1
ATOM 3158 N N . PHE B 1 149 ? -11.68 5.105 3.24 1 88.56 149 PHE B N 1
ATOM 3159 C CA . PHE B 1 149 ? -12.18 6.047 4.238 1 88.56 149 PHE B CA 1
ATOM 3160 C C . PHE B 1 149 ? -12.031 7.484 3.744 1 88.56 149 PHE B C 1
ATOM 3162 O O . PHE B 1 149 ? -10.93 8.039 3.754 1 88.56 149 PHE B O 1
ATOM 3169 N N . GLY B 1 150 ? -13.211 8.094 3.242 1 90.19 150 GLY B N 1
ATOM 3170 C CA . GLY B 1 150 ? -13.195 9.445 2.709 1 90.19 150 GLY B CA 1
ATOM 3171 C C . GLY B 1 150 ? -13.867 10.453 3.617 1 90.19 150 GLY B C 1
ATOM 3172 O O . GLY B 1 150 ? -14.102 10.18 4.797 1 90.19 150 GLY B O 1
ATOM 3173 N N . LEU B 1 151 ? -14.109 11.641 3.066 1 95.5 151 LEU B N 1
ATOM 3174 C CA . LEU B 1 151 ? -14.656 12.758 3.836 1 95.5 151 LEU B CA 1
ATOM 3175 C C . LEU B 1 151 ? -16.016 12.398 4.414 1 95.5 151 LEU B C 1
ATOM 3177 O O . LEU B 1 151 ? -16.328 12.766 5.551 1 95.5 151 LEU B O 1
ATOM 3181 N N . ASP B 1 152 ? -16.75 11.578 3.764 1 93.62 152 ASP B N 1
ATOM 3182 C CA . ASP B 1 152 ? -18.094 11.195 4.184 1 93.62 152 ASP B CA 1
ATOM 3183 C C . ASP B 1 152 ? -18.047 10.289 5.414 1 93.62 152 ASP B C 1
ATOM 3185 O O . ASP B 1 152 ? -19.062 10.094 6.082 1 93.62 152 ASP B O 1
ATOM 3189 N N . ASP B 1 153 ? -16.891 9.773 5.699 1 94.69 153 ASP B N 1
ATOM 3190 C CA . ASP B 1 153 ? -16.766 8.812 6.793 1 94.69 153 ASP B CA 1
ATOM 3191 C C . ASP B 1 153 ? -16.297 9.492 8.07 1 94.69 153 ASP B C 1
ATOM 3193 O O . ASP B 1 153 ? -16.219 8.859 9.125 1 94.69 153 ASP B O 1
ATOM 3197 N N . PHE B 1 154 ? -16.078 10.789 8.086 1 96.56 154 PHE B N 1
ATOM 3198 C CA . PHE B 1 154 ? -15.391 11.44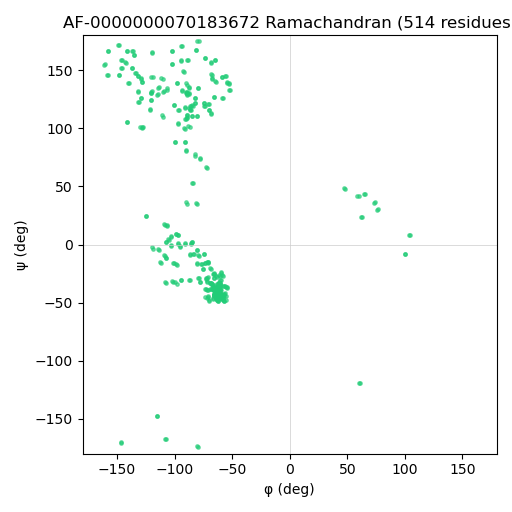5 9.195 1 96.56 154 PHE B CA 1
ATOM 3199 C C . PHE B 1 154 ? -16.312 11.562 10.406 1 96.56 154 PHE B C 1
ATOM 3201 O O . PHE B 1 154 ? -15.836 11.68 11.539 1 96.56 154 PHE B O 1
ATOM 3208 N N . ASP B 1 155 ? -17.641 11.5 10.227 1 96.19 155 ASP B N 1
ATOM 3209 C CA . ASP B 1 155 ? -18.531 11.438 11.391 1 96.19 155 ASP B CA 1
ATOM 3210 C C . ASP B 1 155 ? -18.203 10.234 12.266 1 96.19 155 ASP B C 1
ATOM 3212 O O . ASP B 1 155 ? -18.281 10.312 13.492 1 96.19 155 ASP B O 1
ATOM 3216 N N . ARG B 1 156 ? -17.812 9.133 11.625 1 95.94 156 ARG B N 1
ATOM 3217 C CA . ARG B 1 156 ? -17.453 7.941 12.383 1 95.94 156 ARG B CA 1
ATOM 3218 C C . ARG B 1 156 ? -16.156 8.164 13.156 1 95.94 156 ARG B C 1
ATOM 3220 O O . ARG B 1 156 ? -16.016 7.676 14.281 1 95.94 156 ARG B O 1
ATOM 3227 N N . VAL B 1 157 ? -15.219 8.867 12.547 1 95.38 157 VAL B N 1
ATOM 3228 C CA . VAL B 1 157 ? -13.969 9.195 13.227 1 95.38 157 VAL B CA 1
ATOM 3229 C C . VAL B 1 157 ? -14.266 9.992 14.492 1 95.38 157 VAL B C 1
ATOM 3231 O O . VAL B 1 157 ? -13.773 9.664 15.578 1 95.38 157 VAL B O 1
ATOM 3234 N N . PHE B 1 158 ? -15.164 11.031 14.352 1 96.88 158 PHE B N 1
ATOM 3235 C CA . PHE B 1 158 ? -15.477 11.938 15.445 1 96.88 158 PHE B CA 1
ATOM 3236 C C . PHE B 1 158 ? -16.25 11.211 16.547 1 96.88 158 PHE B C 1
ATOM 3238 O O . PHE B 1 158 ? -16.047 11.484 17.734 1 96.88 158 PHE B O 1
ATOM 3245 N N . ASP B 1 159 ? -17.078 10.227 16.156 1 96.56 159 ASP B N 1
ATOM 3246 C CA . ASP B 1 159 ? -17.906 9.5 17.109 1 96.56 159 ASP B CA 1
ATOM 3247 C C . ASP B 1 159 ? -17.078 8.453 17.859 1 96.56 159 ASP B C 1
ATOM 3249 O O . ASP B 1 159 ? -17.328 8.203 19.047 1 96.56 159 ASP B O 1
ATOM 3253 N N . GLU B 1 160 ? -16.094 7.914 17.172 1 95.88 160 GLU B N 1
ATOM 3254 C CA . GLU B 1 160 ? -15.477 6.711 17.719 1 95.88 160 GLU B CA 1
ATOM 3255 C C . GLU B 1 160 ? -14.078 7.012 18.266 1 95.88 160 GLU B C 1
ATOM 3257 O O . GLU B 1 160 ? -13.469 6.164 18.922 1 95.88 160 GLU B O 1
ATOM 3262 N N . THR B 1 161 ? -13.555 8.195 17.953 1 95.31 161 THR B N 1
ATOM 3263 C CA . THR B 1 161 ? -12.242 8.57 18.453 1 95.31 161 THR B CA 1
ATOM 3264 C C . THR B 1 161 ? -12.242 10.016 18.953 1 95.31 161 THR B C 1
ATOM 3266 O O . THR B 1 161 ? -13.172 10.766 18.672 1 95.31 161 THR B O 1
ATOM 3269 N N . ASP B 1 162 ? -11.211 10.375 19.672 1 95.81 162 ASP B N 1
ATOM 3270 C CA . ASP B 1 162 ? -11.031 11.758 20.109 1 95.81 162 ASP B CA 1
ATOM 3271 C C . ASP B 1 162 ? -10.055 12.5 19.203 1 95.81 162 ASP B C 1
ATOM 3273 O O . ASP B 1 162 ? -9.625 13.609 19.516 1 95.81 162 ASP B O 1
ATOM 3277 N N . ALA B 1 163 ? -9.688 11.859 18.078 1 97.25 163 ALA B N 1
ATOM 3278 C CA . ALA B 1 163 ? -8.734 12.477 17.156 1 97.25 163 ALA B CA 1
ATOM 3279 C C . ALA B 1 163 ? -9.336 13.711 16.484 1 97.25 163 ALA B C 1
ATOM 3281 O O . ALA B 1 163 ? -10.531 13.742 16.203 1 97.25 163 ALA B O 1
ATOM 3282 N N . SER B 1 164 ? -8.508 14.695 16.312 1 98.25 164 SER B N 1
ATOM 3283 C CA . SER B 1 164 ? -8.883 15.852 15.5 1 98.25 164 SER B CA 1
ATOM 3284 C C . SER B 1 164 ? -8.75 15.547 14.016 1 98.25 164 SER B C 1
ATOM 3286 O O . SER B 1 164 ? -8.391 14.43 13.633 1 98.25 164 SER B O 1
ATOM 3288 N N . MET B 1 165 ? -9.164 16.516 13.242 1 98.44 165 MET B N 1
ATOM 3289 C CA . MET B 1 165 ? -9.102 16.344 11.797 1 98.44 165 MET B CA 1
ATOM 3290 C C . MET B 1 165 ? -8.117 17.312 11.172 1 98.44 165 MET B C 1
ATOM 3292 O O . MET B 1 165 ? -8.031 18.469 11.594 1 98.44 165 MET B O 1
ATOM 3296 N N . THR B 1 166 ? -7.305 16.797 10.273 1 98.75 166 THR B N 1
ATOM 3297 C CA . THR B 1 166 ? -6.727 17.641 9.227 1 98.75 166 THR B CA 1
ATOM 3298 C C . THR B 1 166 ? -7.641 17.688 8.008 1 98.75 166 THR B C 1
ATOM 3300 O O . THR B 1 166 ? -7.805 16.672 7.305 1 98.75 166 THR B O 1
ATOM 3303 N N . PHE B 1 167 ? -8.234 18.812 7.809 1 98.75 167 PHE B N 1
ATOM 3304 C CA . PHE B 1 167 ? -9.047 19 6.613 1 98.75 167 PHE B CA 1
ATOM 3305 C C . PHE B 1 167 ? -8.195 19.453 5.438 1 98.75 167 PHE B C 1
ATOM 3307 O O . PHE B 1 167 ? -7.539 20.484 5.5 1 98.75 167 PHE B O 1
ATOM 3314 N N . ASP B 1 168 ? -8.156 18.688 4.406 1 98.75 168 ASP B N 1
ATOM 3315 C CA . ASP B 1 168 ? -7.422 19.031 3.191 1 98.75 168 ASP B CA 1
ATOM 3316 C C . ASP B 1 168 ? -8.359 19.562 2.115 1 98.75 168 ASP B C 1
ATOM 3318 O O . ASP B 1 168 ? -9.203 18.828 1.599 1 98.75 168 ASP B O 1
ATOM 3322 N N . THR B 1 169 ? -8.164 20.734 1.684 1 98.69 169 THR B N 1
ATOM 3323 C CA . THR B 1 169 ? -9.094 21.438 0.805 1 98.69 169 THR B CA 1
ATOM 3324 C C . THR B 1 169 ? -9.078 20.828 -0.594 1 98.69 169 THR B C 1
ATOM 3326 O O . THR B 1 169 ? -10.133 20.656 -1.211 1 98.69 169 THR B O 1
ATOM 3329 N N . GLY B 1 170 ? -7.91 20.562 -1.104 1 98.25 170 GLY B N 1
ATOM 3330 C CA . GLY B 1 170 ? -7.828 19.953 -2.418 1 98.25 170 GLY B CA 1
ATOM 3331 C C . GLY B 1 170 ? -8.43 18.562 -2.461 1 98.25 170 GLY B C 1
ATOM 3332 O O . GLY B 1 170 ? -9.125 18.203 -3.414 1 98.25 170 GLY B O 1
ATOM 3333 N N . HIS B 1 171 ? -8.141 17.797 -1.425 1 98.19 171 HIS B N 1
ATOM 3334 C CA . HIS B 1 171 ? -8.695 16.453 -1.336 1 98.19 171 HIS B CA 1
ATOM 3335 C C . HIS B 1 171 ? -10.219 16.484 -1.28 1 98.19 171 HIS B C 1
ATOM 3337 O O . HIS B 1 171 ? -10.891 15.672 -1.925 1 98.19 171 HIS B O 1
ATOM 3343 N N . ALA B 1 172 ? -10.734 17.391 -0.534 1 98.5 172 ALA B N 1
ATOM 3344 C CA . ALA B 1 172 ? -12.188 17.531 -0.464 1 98.5 172 ALA B CA 1
ATOM 3345 C C . ALA B 1 172 ? -12.773 17.859 -1.837 1 98.5 172 ALA B C 1
ATOM 3347 O O . ALA B 1 172 ? -13.812 17.312 -2.215 1 98.5 172 ALA B O 1
ATOM 3348 N N . TYR B 1 173 ? -12.078 18.703 -2.588 1 98.5 173 TYR B N 1
ATOM 3349 C CA . TYR B 1 173 ? -12.539 19.062 -3.922 1 98.5 173 TYR B CA 1
ATOM 3350 C C . TYR B 1 173 ? -12.539 17.859 -4.852 1 98.5 173 TYR B C 1
ATOM 3352 O O . TYR B 1 173 ? -13.469 17.672 -5.645 1 98.5 173 TYR B O 1
ATOM 3360 N N . ILE B 1 174 ? -11.562 17.031 -4.742 1 97.69 174 ILE B N 1
ATOM 3361 C CA . ILE B 1 174 ? -11.484 15.812 -5.527 1 97.69 174 ILE B CA 1
ATOM 3362 C C . ILE B 1 174 ? -12.688 14.922 -5.227 1 97.69 174 ILE B C 1
ATOM 3364 O O . ILE B 1 174 ? -13.219 14.266 -6.121 1 97.69 174 ILE B O 1
ATOM 3368 N N . GLU B 1 175 ? -13.156 14.977 -3.998 1 97.19 175 GLU B N 1
ATOM 3369 C CA . GLU B 1 175 ? -14.266 14.117 -3.566 1 97.19 175 GLU B CA 1
ATOM 3370 C C . GLU B 1 175 ? -15.609 14.758 -3.891 1 97.19 175 GLU B C 1
ATOM 3372 O O . GLU B 1 175 ? -16.656 14.219 -3.529 1 97.19 175 GLU B O 1
ATOM 3377 N N . GLY B 1 176 ? -15.609 15.922 -4.492 1 97.25 176 GLY B N 1
ATOM 3378 C CA . GLY B 1 176 ? -16.828 16.5 -5.016 1 97.25 176 GLY B CA 1
ATOM 3379 C C . GLY B 1 176 ? -17.375 17.625 -4.152 1 97.25 176 GLY B C 1
ATOM 3380 O O . GLY B 1 176 ? -18.469 18.125 -4.391 1 97.25 176 GLY B O 1
ATOM 3381 N N . TYR B 1 177 ? -16.641 18.062 -3.166 1 98.19 177 TYR B N 1
ATOM 3382 C CA . TYR B 1 177 ? -17.062 19.156 -2.301 1 98.19 177 TYR B CA 1
ATOM 3383 C C . TYR B 1 177 ? -16.609 20.5 -2.857 1 98.19 177 TYR B C 1
ATOM 3385 O O . TYR B 1 177 ? -15.422 20.812 -2.85 1 98.19 177 TYR B O 1
ATOM 3393 N N . ASP B 1 178 ? -17.516 21.281 -3.279 1 97.75 178 ASP B N 1
ATOM 3394 C CA . ASP B 1 178 ? -17.156 22.625 -3.721 1 97.75 178 ASP B CA 1
ATOM 3395 C C . ASP B 1 178 ? -16.984 23.562 -2.529 1 97.75 178 ASP B C 1
ATOM 3397 O O . ASP B 1 178 ? -17.031 23.141 -1.377 1 97.75 178 ASP B O 1
ATOM 3401 N N . ALA B 1 179 ? -16.781 24.859 -2.805 1 97.56 179 ALA B N 1
ATOM 3402 C CA . ALA B 1 179 ? -16.453 25.812 -1.741 1 97.56 179 ALA B CA 1
ATOM 3403 C C . ALA B 1 179 ? -17.594 25.891 -0.717 1 97.56 179 ALA B C 1
ATOM 3405 O O . ALA B 1 179 ? -17.344 25.953 0.489 1 97.56 179 ALA B O 1
ATOM 3406 N N . ALA B 1 180 ? -18.781 25.891 -1.193 1 98.19 180 ALA B N 1
ATOM 3407 C CA . ALA B 1 180 ? -19.938 25.953 -0.292 1 98.19 180 ALA B CA 1
ATOM 3408 C C . ALA B 1 180 ? -20.031 24.703 0.568 1 98.19 180 ALA B C 1
ATOM 3410 O O . ALA B 1 180 ? -20.312 24.781 1.764 1 98.19 180 ALA B O 1
ATOM 3411 N N . ASP B 1 181 ? -19.828 23.516 -0.066 1 98.62 181 ASP B N 1
ATOM 3412 C CA . ASP B 1 181 ? -19.859 22.25 0.655 1 98.62 181 ASP B CA 1
ATOM 3413 C C . ASP B 1 181 ? -18.766 22.203 1.726 1 98.62 181 ASP B C 1
ATOM 3415 O O . ASP B 1 181 ? -19 21.75 2.846 1 98.62 181 ASP B O 1
ATOM 3419 N N . GLN B 1 182 ? -17.578 22.656 1.377 1 98.69 182 GLN B N 1
ATOM 3420 C CA . GLN B 1 182 ? -16.469 22.641 2.316 1 98.69 182 GLN B CA 1
ATOM 3421 C C . GLN B 1 182 ? -16.734 23.594 3.488 1 98.69 182 GLN B C 1
ATOM 3423 O O . GLN B 1 182 ? -16.469 23.234 4.641 1 98.69 182 GLN B O 1
ATOM 3428 N N . ARG B 1 183 ? -17.25 24.781 3.156 1 98.44 183 ARG B N 1
ATOM 3429 C CA . ARG B 1 183 ? -17.625 25.719 4.207 1 98.44 183 ARG B CA 1
ATOM 3430 C C . ARG B 1 183 ? -18.609 25.094 5.188 1 98.44 183 ARG B C 1
ATOM 3432 O O . ARG B 1 183 ? -18.438 25.203 6.406 1 98.44 183 ARG B O 1
ATOM 3439 N N . GLU B 1 184 ? -19.609 24.484 4.66 1 98.56 184 GLU B N 1
ATOM 3440 C CA . GLU B 1 184 ? -20.641 23.859 5.488 1 98.56 184 GLU B CA 1
ATOM 3441 C C . GLU B 1 184 ? -20.047 22.766 6.367 1 98.56 184 GLU B C 1
ATOM 3443 O O . GLU B 1 184 ? -20.375 22.656 7.551 1 98.56 184 GLU B O 1
ATOM 3448 N N . PHE B 1 185 ? -19.219 21.906 5.832 1 98.56 185 PHE B N 1
ATOM 3449 C CA . PHE B 1 185 ? -18.562 20.859 6.59 1 98.56 185 PHE B CA 1
ATOM 3450 C C . PHE B 1 185 ? -17.766 21.438 7.75 1 98.56 185 PHE B C 1
ATOM 3452 O O . PHE B 1 185 ? -17.859 20.953 8.883 1 98.56 185 PHE B O 1
ATOM 3459 N N . LEU B 1 186 ? -16.953 22.5 7.406 1 98.25 186 LEU B N 1
ATOM 3460 C CA . LEU B 1 186 ? -16.109 23.141 8.43 1 98.25 186 LEU B CA 1
ATOM 3461 C C . LEU B 1 186 ? -16.969 23.812 9.492 1 98.25 186 LEU B C 1
ATOM 3463 O O . LEU B 1 186 ? -16.625 23.812 10.672 1 98.25 186 LEU B O 1
ATOM 3467 N N . GLU B 1 187 ? -18.062 24.422 9.047 1 97.81 187 GLU B N 1
ATOM 3468 C CA . GLU B 1 187 ? -18.984 25.031 10 1 97.81 187 GLU B CA 1
ATOM 3469 C C . GLU B 1 187 ? -19.531 24 10.977 1 97.81 187 GLU B C 1
ATOM 3471 O O . GLU B 1 187 ? -19.578 24.234 12.188 1 97.81 187 GLU B O 1
ATOM 3476 N N . GLU B 1 188 ? -19.906 22.875 10.477 1 97.5 188 GLU B N 1
ATOM 3477 C CA . GLU B 1 188 ? -20.531 21.812 11.266 1 97.5 188 GLU B CA 1
ATOM 3478 C C . GLU B 1 188 ? -19.516 21.156 12.211 1 97.5 188 GLU B C 1
ATOM 3480 O O . GLU B 1 188 ? -19.891 20.656 13.273 1 97.5 188 GLU B O 1
ATOM 3485 N N . HIS B 1 189 ? -18.234 21.156 11.852 1 97.31 189 HIS B N 1
ATOM 3486 C CA . HIS B 1 189 ? -17.25 20.375 12.602 1 97.31 189 HIS B CA 1
ATOM 3487 C C . HIS B 1 189 ? -16.094 21.234 13.078 1 97.31 189 HIS B C 1
ATOM 3489 O O . HIS B 1 189 ? -14.992 20.734 13.305 1 97.31 189 HIS B O 1
ATOM 3495 N N . SER B 1 190 ? -16.328 22.516 13.219 1 96.12 190 SER B N 1
ATOM 3496 C CA . SER B 1 190 ? -15.273 23.469 13.531 1 96.12 190 SER B CA 1
ATOM 3497 C C . SER B 1 190 ? -14.562 23.109 14.828 1 96.12 190 SER B C 1
ATOM 3499 O O . SER B 1 190 ? -13.375 23.391 14.992 1 96.12 190 SER B O 1
ATOM 3501 N N . ASP B 1 191 ? -15.227 22.438 15.742 1 96 191 ASP B N 1
ATOM 3502 C CA . ASP B 1 191 ? -14.664 22.094 17.047 1 96 191 ASP B CA 1
ATOM 3503 C C . ASP B 1 191 ? -13.68 20.922 16.922 1 96 191 ASP B C 1
ATOM 3505 O O . ASP B 1 191 ? -12.852 20.703 17.812 1 96 191 ASP B O 1
ATOM 3509 N N . ARG B 1 192 ? -13.742 20.172 15.766 1 97.69 192 ARG B N 1
ATOM 3510 C CA . ARG B 1 192 ? -12.914 19 15.586 1 97.69 192 ARG B CA 1
ATOM 3511 C C . ARG B 1 192 ? -11.867 19.219 14.492 1 97.69 192 ARG B C 1
ATOM 3513 O O . ARG B 1 192 ? -10.891 18.469 14.398 1 97.69 192 ARG B O 1
ATOM 3520 N N . VAL B 1 193 ? -12.055 20.219 13.695 1 98.25 193 VAL B N 1
ATOM 3521 C CA . VAL B 1 193 ? -11.078 20.562 12.664 1 98.25 193 VAL B CA 1
ATOM 3522 C C . VAL B 1 193 ? -10.07 21.562 13.219 1 98.25 193 VAL B C 1
ATOM 3524 O O . VAL B 1 193 ? -10.344 22.766 13.273 1 98.25 193 VAL B O 1
ATOM 3527 N N . THR B 1 194 ? -8.914 21.062 13.609 1 98.31 194 THR B N 1
ATOM 3528 C CA . THR B 1 194 ? -7.938 21.922 14.266 1 98.31 194 THR B CA 1
ATOM 3529 C C . THR B 1 194 ? -6.75 22.203 13.344 1 98.31 194 THR B C 1
ATOM 3531 O O . THR B 1 194 ? -5.887 23.016 13.664 1 98.31 194 THR B O 1
ATOM 3534 N N . HIS B 1 195 ? -6.664 21.516 12.227 1 98.81 195 HIS B N 1
ATOM 3535 C CA . HIS B 1 195 ? -5.59 21.625 11.25 1 98.81 195 HIS B CA 1
ATOM 3536 C C . HIS B 1 195 ? -6.133 21.578 9.828 1 98.81 195 HIS B C 1
ATOM 3538 O O . HIS B 1 195 ? -7.059 20.812 9.539 1 98.81 195 HIS B O 1
ATOM 3544 N N . VAL B 1 196 ? -5.609 22.406 8.922 1 98.81 196 VAL B N 1
ATOM 3545 C CA . VAL B 1 196 ? -6.059 22.422 7.535 1 98.81 196 VAL B CA 1
ATOM 3546 C C . VAL B 1 196 ? -4.852 22.375 6.598 1 98.81 196 VAL B C 1
ATOM 3548 O O . VAL B 1 196 ? -3.898 23.141 6.762 1 98.81 196 VAL B O 1
ATOM 3551 N N . HIS B 1 197 ? -4.816 21.391 5.746 1 98.88 197 HIS B N 1
ATOM 3552 C CA . HIS B 1 197 ? -3.938 21.453 4.582 1 98.88 197 HIS B CA 1
ATOM 3553 C C . HIS B 1 197 ? -4.555 22.297 3.473 1 98.88 197 HIS B C 1
ATOM 3555 O O . HIS B 1 197 ? -5.523 21.875 2.836 1 98.88 197 HIS B O 1
ATOM 3561 N N . VAL B 1 198 ? -3.936 23.453 3.258 1 98.56 198 VAL B N 1
ATOM 3562 C CA . VAL B 1 198 ? -4.453 24.375 2.254 1 98.56 198 VAL B CA 1
ATOM 3563 C C . VAL B 1 198 ? -3.686 24.203 0.944 1 98.56 198 VAL B C 1
ATOM 3565 O O . VAL B 1 198 ? -2.521 24.594 0.839 1 98.56 198 VAL B O 1
ATOM 3568 N N . ASN B 1 199 ? -4.32 23.562 0.04 1 97.31 199 ASN B N 1
ATOM 3569 C CA . ASN B 1 199 ? -3.789 23.484 -1.317 1 97.31 199 ASN B CA 1
ATOM 3570 C C . ASN B 1 199 ? -4.867 23.766 -2.359 1 97.31 199 ASN B C 1
ATOM 3572 O O . ASN B 1 199 ? -6.059 23.578 -2.092 1 97.31 199 ASN B O 1
ATOM 3576 N N . ASP B 1 200 ? -4.449 24.375 -3.494 1 97.94 200 ASP B N 1
ATOM 3577 C CA . ASP B 1 200 ? -5.344 24.75 -4.582 1 97.94 200 ASP B CA 1
ATOM 3578 C C . ASP B 1 200 ? -5.246 23.766 -5.746 1 97.94 200 ASP B C 1
ATOM 3580 O O . ASP B 1 200 ? -4.332 22.938 -5.793 1 97.94 200 ASP B O 1
ATOM 3584 N N . THR B 1 201 ? -6.234 23.703 -6.453 1 98.12 201 THR B N 1
ATOM 3585 C CA . THR B 1 201 ? -6.281 22.828 -7.613 1 98.12 201 THR B CA 1
ATOM 3586 C C . THR B 1 201 ? -7.113 23.453 -8.734 1 98.12 201 THR B C 1
ATOM 3588 O O . THR B 1 201 ? -7.98 24.281 -8.477 1 98.12 201 THR B O 1
ATOM 3591 N N . ARG B 1 202 ? -6.859 23.141 -10.039 1 96.25 202 ARG B N 1
ATOM 3592 C CA . ARG B 1 202 ? -7.559 23.688 -11.203 1 96.25 202 ARG B CA 1
ATOM 3593 C C . ARG B 1 202 ? -8.625 22.719 -11.695 1 96.25 202 ARG B C 1
ATOM 3595 O O . ARG B 1 202 ? -9.516 23.094 -12.461 1 96.25 202 ARG B O 1
ATOM 3602 N N . LYS B 1 203 ? -8.547 21.5 -11.289 1 96.56 203 LYS B N 1
ATOM 3603 C CA . LYS B 1 203 ? -9.484 20.422 -11.602 1 96.56 203 LYS B CA 1
ATOM 3604 C C . LYS B 1 203 ? -9.562 19.422 -10.453 1 96.56 203 LYS B C 1
ATOM 3606 O O . LYS B 1 203 ? -8.852 19.547 -9.453 1 96.56 203 LYS B O 1
ATOM 3611 N N . GLN B 1 204 ? -10.477 18.484 -10.516 1 95.69 204 GLN B N 1
ATOM 3612 C CA . GLN B 1 204 ? -10.609 17.438 -9.492 1 95.69 204 GLN B CA 1
ATOM 3613 C C . GLN B 1 204 ? -9.477 16.438 -9.594 1 95.69 204 GLN B C 1
ATOM 3615 O O . GLN B 1 204 ? -9.703 15.258 -9.906 1 95.69 204 GLN B O 1
ATOM 3620 N N . ALA B 1 205 ? -8.305 16.938 -9.297 1 96.38 205 ALA B N 1
ATOM 3621 C CA . ALA B 1 205 ? -7.062 16.172 -9.297 1 96.38 205 ALA B CA 1
ATOM 3622 C C . ALA B 1 205 ? -6.105 16.672 -8.219 1 96.38 205 ALA B C 1
ATOM 3624 O O . ALA B 1 205 ? -6.215 17.812 -7.762 1 96.38 205 ALA B O 1
ATOM 3625 N N . ASP B 1 206 ? -5.199 15.82 -7.863 1 96.62 206 ASP B N 1
ATOM 3626 C CA . ASP B 1 206 ? -4.273 16.125 -6.773 1 96.62 206 ASP B CA 1
ATOM 3627 C C . ASP B 1 206 ? -3.107 16.969 -7.262 1 96.62 206 ASP B C 1
ATOM 3629 O O . ASP B 1 206 ? -1.961 16.531 -7.273 1 96.62 206 ASP B O 1
ATOM 3633 N N . GLU B 1 207 ? -3.34 18.266 -7.449 1 96.88 207 GLU B N 1
ATOM 3634 C CA . GLU B 1 207 ? -2.371 19.125 -8.125 1 96.88 207 GLU B CA 1
ATOM 3635 C C . GLU B 1 207 ? -1.537 19.922 -7.121 1 96.88 207 GLU B C 1
ATOM 3637 O O . GLU B 1 207 ? -0.381 20.25 -7.391 1 96.88 207 GLU B O 1
ATOM 3642 N N . HIS B 1 208 ? -2.045 20.281 -6.043 1 98.06 208 HIS B N 1
ATOM 3643 C CA . HIS B 1 208 ? -1.379 21.078 -5.02 1 98.06 208 HIS B CA 1
ATOM 3644 C C . HIS B 1 208 ? -0.668 22.281 -5.637 1 98.06 208 HIS B C 1
ATOM 3646 O O . HIS B 1 208 ? 0.488 22.562 -5.309 1 98.06 208 HIS B O 1
ATOM 3652 N N . VAL B 1 209 ? -1.391 23.047 -6.527 1 97.62 209 VAL B N 1
ATOM 3653 C CA . VAL B 1 209 ? -0.818 24.266 -7.09 1 97.62 209 VAL B CA 1
ATOM 3654 C C . VAL B 1 209 ? -0.802 25.375 -6.031 1 97.62 209 VAL B C 1
ATOM 3656 O O . VAL B 1 209 ? -1.476 25.266 -5.004 1 97.62 209 VAL B O 1
ATOM 3659 N N . PRO B 1 210 ? -0.009 26.391 -6.199 1 97.38 210 PRO B N 1
ATOM 3660 C CA . PRO B 1 210 ? 0.054 27.469 -5.219 1 97.38 210 PRO B CA 1
ATOM 3661 C C . PRO B 1 210 ? -1.31 28.109 -4.949 1 97.38 210 PRO B C 1
ATOM 3663 O O . PRO B 1 210 ? -2.123 28.234 -5.867 1 97.38 210 PRO B O 1
ATOM 3666 N N . VAL B 1 211 ? -1.509 28.516 -3.693 1 97.19 211 VAL B N 1
ATOM 3667 C CA . VAL B 1 211 ? -2.764 29.109 -3.254 1 97.19 211 VAL B CA 1
ATOM 3668 C C . VAL B 1 211 ? -3.061 30.359 -4.086 1 97.19 211 VAL B C 1
ATOM 3670 O O . VAL B 1 211 ? -2.199 31.219 -4.246 1 97.19 211 VAL B O 1
ATOM 3673 N N . GLY B 1 212 ? -4.211 30.406 -4.66 1 95.75 212 GLY B N 1
ATOM 3674 C CA . GLY B 1 212 ? -4.617 31.547 -5.48 1 95.75 212 GLY B CA 1
ATOM 3675 C C . GLY B 1 212 ? -4.469 31.297 -6.969 1 95.75 212 GLY B C 1
ATOM 3676 O O . GLY B 1 212 ? -4.949 32.062 -7.789 1 95.75 212 GLY B O 1
ATOM 3677 N N . SER B 1 213 ? -3.85 30.188 -7.312 1 96.69 213 SER B N 1
ATOM 3678 C CA . SER B 1 213 ? -3.605 29.891 -8.719 1 96.69 213 SER B CA 1
ATOM 3679 C C . SER B 1 213 ? -4.582 28.844 -9.242 1 96.69 213 SER B C 1
ATOM 3681 O O . SER B 1 213 ? -4.457 28.391 -10.383 1 96.69 213 SER B O 1
ATOM 3683 N N . GLY B 1 214 ? -5.48 28.359 -8.398 1 97.5 214 GLY B N 1
ATOM 3684 C CA . GLY B 1 214 ? -6.496 27.406 -8.789 1 97.5 214 GLY B CA 1
ATOM 3685 C C . GLY B 1 214 ? -7.906 27.953 -8.68 1 97.5 214 GLY B C 1
ATOM 3686 O O . GLY B 1 214 ? -8.148 29.109 -8.984 1 97.5 214 GLY B O 1
ATOM 3687 N N . VAL B 1 215 ? -8.891 27.125 -8.359 1 97.56 215 VAL B N 1
ATOM 3688 C CA . VAL B 1 215 ? -10.289 27.531 -8.477 1 97.56 215 VAL B CA 1
ATOM 3689 C C . VAL B 1 215 ? -10.93 27.594 -7.094 1 97.56 215 VAL B C 1
ATOM 3691 O O . VAL B 1 215 ? -12.078 28.016 -6.953 1 97.56 215 VAL B O 1
ATOM 3694 N N . LEU B 1 216 ? -10.242 27.234 -6.031 1 97.75 216 LEU B N 1
ATOM 3695 C CA . LEU B 1 216 ? -10.859 27.141 -4.711 1 97.75 216 LEU B CA 1
ATOM 3696 C C . LEU B 1 216 ? -10.992 28.516 -4.074 1 97.75 216 LEU B C 1
ATOM 3698 O O . LEU B 1 216 ? -10.062 29.328 -4.129 1 97.75 216 LEU B O 1
ATOM 3702 N N . ASP B 1 217 ? -12.156 28.812 -3.494 1 97.12 217 ASP B N 1
ATOM 3703 C CA . ASP B 1 217 ? -12.445 30.047 -2.773 1 97.12 217 ASP B CA 1
ATOM 3704 C C . ASP B 1 217 ? -12.125 29.891 -1.286 1 97.12 217 ASP B C 1
ATOM 3706 O O . ASP B 1 217 ? -13.023 29.656 -0.478 1 97.12 217 ASP B O 1
ATOM 3710 N N . PHE B 1 218 ? -10.891 30.172 -0.938 1 97.62 218 PHE B N 1
ATOM 3711 C CA . PHE B 1 218 ? -10.414 29.922 0.418 1 97.62 218 PHE B CA 1
ATOM 3712 C C . PHE B 1 218 ? -11.078 30.875 1.405 1 97.62 218 PHE B C 1
ATOM 3714 O O . PHE B 1 218 ? -11.234 30.547 2.582 1 97.62 218 PHE B O 1
ATOM 3721 N N . GLY B 1 219 ? -11.391 32.156 0.98 1 95.94 219 GLY B N 1
ATOM 3722 C CA . GLY B 1 219 ? -12.125 33.031 1.852 1 95.94 219 GLY B CA 1
ATOM 3723 C C . GLY B 1 219 ? -13.445 32.469 2.328 1 95.94 219 GLY B C 1
ATOM 3724 O O . GLY B 1 219 ? -13.773 32.531 3.516 1 95.94 219 GLY B O 1
ATOM 3725 N N . ARG B 1 220 ? -14.133 31.859 1.422 1 96.44 220 ARG B N 1
ATOM 3726 C CA . ARG B 1 220 ? -15.406 31.234 1.751 1 96.44 220 ARG B CA 1
ATOM 3727 C C . ARG B 1 220 ? -15.188 29.953 2.559 1 96.44 220 ARG B C 1
ATOM 3729 O O . ARG B 1 220 ? -15.859 29.734 3.568 1 96.44 220 ARG B O 1
ATOM 3736 N N . ILE B 1 221 ? -14.281 29.094 2.188 1 98.12 221 ILE B N 1
ATOM 3737 C CA . ILE B 1 221 ? -14.047 27.781 2.779 1 98.12 221 ILE B CA 1
ATOM 3738 C C . ILE B 1 221 ? -13.641 27.938 4.242 1 98.12 221 ILE B C 1
ATOM 3740 O O . ILE B 1 221 ? -14.148 27.219 5.113 1 98.12 221 ILE B O 1
ATOM 3744 N N . LEU B 1 222 ? -12.797 28.906 4.527 1 97.31 222 LEU B N 1
ATOM 3745 C CA . LEU B 1 222 ? -12.148 28.969 5.832 1 97.31 222 LEU B CA 1
ATOM 3746 C C . LEU B 1 222 ? -12.922 29.891 6.773 1 97.31 222 LEU B C 1
ATOM 3748 O O . LEU B 1 222 ? -12.594 29.984 7.957 1 97.31 222 LEU B O 1
ATOM 3752 N N . GLU B 1 223 ? -13.969 30.5 6.293 1 95.5 223 GLU B N 1
ATOM 3753 C CA . GLU B 1 223 ? -14.734 31.516 7.016 1 95.5 223 GLU B CA 1
ATOM 3754 C C . GLU B 1 223 ? -15.188 31 8.375 1 95.5 223 GLU B C 1
ATOM 3756 O O . GLU B 1 223 ? -15.164 31.734 9.367 1 95.5 223 GLU B O 1
ATOM 3761 N N . PRO B 1 224 ? -15.562 29.734 8.469 1 95.75 224 PRO B N 1
ATOM 3762 C CA . PRO B 1 224 ? -16.125 29.266 9.734 1 95.75 224 PRO B CA 1
ATOM 3763 C C . PRO B 1 224 ? -15.055 28.984 10.789 1 95.75 224 PRO B C 1
ATOM 3765 O O . PRO B 1 224 ? -15.383 28.719 11.953 1 95.75 224 PRO B O 1
ATOM 3768 N N . LEU B 1 225 ? -13.812 28.984 10.445 1 94.88 225 LEU B N 1
ATOM 3769 C CA . LEU B 1 225 ? -12.758 28.578 11.367 1 94.88 225 LEU B CA 1
ATOM 3770 C C . LEU B 1 225 ? -12.25 29.781 12.18 1 94.88 225 LEU B C 1
ATOM 3772 O O . LEU B 1 225 ? -11.953 30.828 11.609 1 94.88 225 LEU B O 1
ATOM 3776 N N . ASP B 1 226 ? -12.188 29.609 13.516 1 90 226 ASP B N 1
ATOM 3777 C CA . ASP B 1 226 ? -11.711 30.672 14.391 1 90 226 ASP B CA 1
ATOM 3778 C C . ASP B 1 226 ? -10.328 30.359 14.945 1 90 226 ASP B C 1
ATOM 3780 O O . ASP B 1 226 ? -9.57 31.281 15.289 1 90 226 ASP B O 1
ATOM 3784 N N . ASP B 1 227 ? -10.094 29.125 15.148 1 93.25 227 ASP B N 1
ATOM 3785 C CA . ASP B 1 227 ? -8.828 28.672 15.727 1 93.25 227 ASP B CA 1
ATOM 3786 C C . ASP B 1 227 ? -8.359 27.375 15.07 1 93.25 227 ASP B C 1
ATOM 3788 O O . ASP B 1 227 ? -8.883 26.297 15.352 1 93.25 227 ASP B O 1
ATOM 3792 N N . ALA B 1 228 ? -7.355 27.453 14.219 1 97 228 ALA B N 1
ATOM 3793 C CA . ALA B 1 228 ? -6.789 26.312 13.516 1 97 228 ALA B CA 1
ATOM 3794 C C . ALA B 1 228 ? -5.391 26.625 12.984 1 97 228 ALA B C 1
ATOM 3796 O O . ALA B 1 228 ? -5.016 27.797 12.875 1 97 228 ALA B O 1
ATOM 3797 N N . THR B 1 229 ? -4.637 25.641 12.82 1 98.31 229 THR B N 1
ATOM 3798 C CA . THR B 1 229 ? -3.387 25.766 12.078 1 98.31 229 THR B CA 1
ATOM 3799 C C . THR B 1 229 ? -3.611 25.5 10.594 1 98.31 229 THR B C 1
ATOM 3801 O O . THR B 1 229 ? -4.324 24.578 10.219 1 98.31 229 THR B O 1
ATOM 3804 N N . LEU B 1 230 ? -3.109 26.391 9.727 1 98.38 230 LEU B N 1
ATOM 3805 C CA . LEU B 1 230 ? -3.221 26.297 8.273 1 98.38 230 LEU B CA 1
ATOM 3806 C C . LEU B 1 230 ? -1.863 26 7.645 1 98.38 230 LEU B C 1
ATOM 3808 O O . LEU B 1 230 ? -0.966 26.844 7.672 1 98.38 230 LEU B O 1
ATOM 3812 N N . SER B 1 231 ? -1.674 24.844 7.125 1 98.75 231 SER B N 1
ATOM 3813 C CA . SER B 1 231 ? -0.447 24.484 6.414 1 98.75 231 SER B CA 1
ATOM 3814 C C . SER B 1 231 ? -0.617 24.656 4.906 1 98.75 231 SER B C 1
ATOM 3816 O O . SER B 1 231 ? -1.392 23.922 4.281 1 98.75 231 SER B O 1
ATOM 3818 N N . VAL B 1 232 ? 0.137 25.562 4.398 1 98.31 232 VAL B N 1
ATOM 3819 C CA . VAL B 1 232 ? 0.246 25.641 2.945 1 98.31 232 VAL B CA 1
ATOM 3820 C C . VAL B 1 232 ? 0.938 24.391 2.414 1 98.31 232 VAL B C 1
ATOM 3822 O O . VAL B 1 232 ? 2.006 24 2.9 1 98.31 232 VAL B O 1
ATOM 3825 N N . GLU B 1 233 ? 0.302 23.719 1.44 1 98.19 233 GLU B N 1
ATOM 3826 C CA . GLU B 1 233 ? 0.878 22.531 0.836 1 98.19 233 GLU B CA 1
ATOM 3827 C C . GLU B 1 233 ? 0.926 22.641 -0.684 1 98.19 233 GLU B C 1
ATOM 3829 O O . GLU B 1 233 ? -0.085 22.438 -1.359 1 98.19 233 GLU B O 1
ATOM 3834 N N . VAL B 1 234 ? 2.094 22.953 -1.175 1 97.25 234 VAL B N 1
ATOM 3835 C CA . VAL B 1 234 ? 2.322 23.156 -2.602 1 97.25 234 VAL B CA 1
ATOM 3836 C C . VAL B 1 234 ? 3.361 22.172 -3.107 1 97.25 234 VAL B C 1
ATOM 3838 O O . VAL B 1 234 ? 4.418 22 -2.494 1 97.25 234 VAL B O 1
ATOM 3841 N N . PHE B 1 235 ? 3.035 21.5 -4.242 1 96.06 235 PHE B N 1
ATOM 3842 C CA . PHE B 1 235 ? 3.969 20.531 -4.801 1 96.06 235 PHE B CA 1
ATOM 3843 C C . PHE B 1 235 ? 5.098 21.234 -5.543 1 96.06 235 PHE B C 1
ATOM 3845 O O . PHE B 1 235 ? 5.145 21.203 -6.777 1 96.06 235 PHE B O 1
ATOM 3852 N N . THR B 1 236 ? 5.984 21.828 -4.84 1 94.62 236 THR B N 1
ATOM 3853 C CA . THR B 1 236 ? 7.18 22.5 -5.344 1 94.62 236 THR B CA 1
ATOM 3854 C C . THR B 1 236 ? 8.242 22.609 -4.25 1 94.62 236 THR B C 1
ATOM 3856 O O . THR B 1 236 ? 7.91 22.766 -3.074 1 94.62 236 THR B O 1
ATOM 3859 N N . PRO B 1 237 ? 9.461 22.516 -4.633 1 93.69 237 PRO B N 1
ATOM 3860 C CA . PRO B 1 237 ? 10.516 22.75 -3.645 1 93.69 237 PRO B CA 1
ATOM 3861 C C . PRO B 1 237 ? 10.852 24.219 -3.484 1 93.69 237 PRO B C 1
ATOM 3863 O O . PRO B 1 237 ? 11.719 24.578 -2.68 1 93.69 237 PRO B O 1
ATOM 3866 N N . SER B 1 238 ? 10.133 25.109 -4.199 1 96.75 238 SER B N 1
ATOM 3867 C CA . SER B 1 238 ? 10.453 26.531 -4.195 1 96.75 238 SER B CA 1
ATOM 3868 C C . SER B 1 238 ? 9.812 27.234 -3 1 96.75 238 SER B C 1
ATOM 3870 O O . SER B 1 238 ? 8.594 27.344 -2.92 1 96.75 238 SER B O 1
ATOM 3872 N N . TYR B 1 239 ? 10.664 27.812 -2.188 1 97.81 239 TYR B N 1
ATOM 3873 C CA . TYR B 1 239 ? 10.164 28.562 -1.048 1 97.81 239 TYR B CA 1
ATOM 3874 C C . TYR B 1 239 ? 9.469 29.844 -1.508 1 97.81 239 TYR B C 1
ATOM 3876 O O . TYR B 1 239 ? 8.641 30.406 -0.784 1 97.81 239 TYR B O 1
ATOM 3884 N N . GLU B 1 240 ? 9.758 30.281 -2.688 1 97.44 240 GLU B N 1
ATOM 3885 C CA . GLU B 1 240 ? 9.094 31.484 -3.217 1 97.44 240 GLU B CA 1
ATOM 3886 C C . GLU B 1 240 ? 7.602 31.234 -3.416 1 97.44 240 GLU B C 1
ATOM 3888 O O . GLU B 1 240 ? 6.781 32.094 -3.059 1 97.44 240 GLU B O 1
ATOM 3893 N N . TYR B 1 241 ? 7.316 30.109 -3.949 1 97.62 241 TYR B N 1
ATOM 3894 C CA . TYR B 1 241 ? 5.91 29.781 -4.172 1 97.62 241 TYR B CA 1
ATOM 3895 C C . TYR B 1 241 ? 5.203 29.484 -2.857 1 97.62 241 TYR B C 1
ATOM 3897 O O . TYR B 1 241 ? 4.016 29.766 -2.701 1 97.62 241 TYR B O 1
ATOM 3905 N N . VAL B 1 242 ? 5.941 28.922 -1.911 1 98.12 242 VAL B N 1
ATOM 3906 C CA . VAL B 1 242 ? 5.391 28.719 -0.577 1 98.12 242 VAL B CA 1
ATOM 3907 C C . VAL B 1 242 ? 5.066 30.062 0.068 1 98.12 242 VAL B C 1
ATOM 3909 O O . VAL B 1 242 ? 3.971 30.25 0.598 1 98.12 242 VAL B O 1
ATOM 3912 N N . GLY B 1 243 ? 6 30.969 -0.03 1 98.12 243 GLY B N 1
ATOM 3913 C CA . GLY B 1 243 ? 5.805 32.281 0.527 1 98.12 243 GLY B CA 1
ATOM 3914 C C . GLY B 1 243 ? 4.652 33.031 -0.114 1 98.12 243 GLY B C 1
ATOM 3915 O O . GLY B 1 243 ? 3.854 33.688 0.581 1 98.12 243 GLY B O 1
ATOM 3916 N N . LEU B 1 244 ? 4.582 32.969 -1.437 1 97.75 244 LEU B N 1
ATOM 3917 C CA . LEU B 1 244 ? 3.488 33.594 -2.162 1 97.75 244 LEU B CA 1
ATOM 3918 C C . LEU B 1 244 ? 2.143 33.031 -1.722 1 97.75 244 LEU B C 1
ATOM 3920 O O . LEU B 1 244 ? 1.179 33.781 -1.544 1 97.75 244 LEU B O 1
ATOM 3924 N N . SER B 1 245 ? 2.123 31.766 -1.584 1 98.31 245 SER B N 1
ATOM 3925 C CA . SER B 1 245 ? 0.902 31.094 -1.145 1 98.31 245 SER B CA 1
ATOM 3926 C C . SER B 1 245 ? 0.517 31.516 0.268 1 98.31 245 SER B C 1
ATOM 3928 O O . SER B 1 245 ? -0.65 31.812 0.539 1 98.31 245 SER B O 1
ATOM 3930 N N . ALA B 1 246 ? 1.467 31.578 1.149 1 97.69 246 ALA B N 1
ATOM 3931 C CA . ALA B 1 246 ? 1.23 31.984 2.533 1 97.69 246 ALA B CA 1
ATOM 3932 C C . ALA B 1 246 ? 0.722 33.406 2.604 1 97.69 246 ALA B C 1
ATOM 3934 O O . ALA B 1 246 ? -0.203 33.719 3.363 1 97.69 246 ALA B O 1
ATOM 3935 N N . ASN B 1 247 ? 1.311 34.281 1.812 1 96.81 247 ASN B N 1
ATOM 3936 C CA . ASN B 1 247 ? 0.892 35.688 1.79 1 96.81 247 ASN B CA 1
ATOM 3937 C C . ASN B 1 247 ? -0.531 35.812 1.259 1 96.81 247 ASN B C 1
ATOM 3939 O O . ASN B 1 247 ? -1.312 36.625 1.781 1 96.81 247 ASN B O 1
ATOM 3943 N N . THR B 1 248 ? -0.796 35.094 0.254 1 96.62 248 THR B N 1
ATOM 3944 C CA . THR B 1 248 ? -2.146 35.094 -0.299 1 96.62 248 THR B CA 1
ATOM 3945 C C . THR B 1 248 ? -3.158 34.625 0.74 1 96.62 248 THR B C 1
ATOM 3947 O O . THR B 1 248 ? -4.223 35.219 0.899 1 96.62 248 THR B O 1
ATOM 3950 N N . LEU B 1 249 ? -2.82 33.594 1.41 1 96.31 249 LEU B N 1
ATOM 3951 C CA . LEU B 1 249 ? -3.695 33.031 2.436 1 96.31 249 LEU B CA 1
ATOM 3952 C C . LEU B 1 249 ? -3.873 34 3.59 1 96.31 249 LEU B C 1
ATOM 3954 O O . LEU B 1 249 ? -4.977 34.156 4.121 1 96.31 249 LEU B O 1
ATOM 3958 N N . ARG B 1 250 ? -2.818 34.656 4.023 1 94.88 250 ARG B N 1
ATOM 3959 C CA . ARG B 1 250 ? -2.873 35.656 5.086 1 94.88 250 ARG B CA 1
ATOM 3960 C C . ARG B 1 250 ? -3.844 36.781 4.734 1 94.88 250 ARG B C 1
ATOM 3962 O O . ARG B 1 250 ? -4.664 37.188 5.562 1 94.88 250 ARG B O 1
ATOM 3969 N N . ARG B 1 251 ? -3.752 37.281 3.5 1 93.81 251 ARG B N 1
ATOM 3970 C CA . ARG B 1 251 ? -4.648 38.344 3.049 1 93.81 251 ARG B CA 1
ATOM 3971 C C . ARG B 1 251 ? -6.098 37.844 3.053 1 93.81 251 ARG B C 1
ATOM 3973 O O . ARG B 1 251 ? -7 38.625 3.412 1 93.81 251 ARG B O 1
ATOM 3980 N N . THR B 1 252 ? -6.223 36.656 2.639 1 91.5 252 THR B N 1
ATOM 3981 C CA . THR B 1 252 ? -7.559 36.062 2.586 1 91.5 252 THR B CA 1
ATOM 3982 C C . THR B 1 252 ? -8.156 35.969 3.984 1 91.5 252 THR B C 1
ATOM 3984 O O . THR B 1 252 ? -9.305 36.344 4.203 1 91.5 252 THR B O 1
ATOM 3987 N N . VAL B 1 253 ? -7.418 35.469 4.934 1 88.12 253 VAL B N 1
ATOM 3988 C CA . VAL B 1 253 ? -7.895 35.219 6.293 1 88.12 253 VAL B CA 1
ATOM 3989 C C . VAL B 1 253 ? -8.094 36.562 7.004 1 88.12 253 VAL B C 1
ATOM 3991 O O . VAL B 1 253 ? -9.031 36.719 7.793 1 88.12 253 VAL B O 1
ATOM 3994 N N . ASP B 1 254 ? -7.207 37.531 6.785 1 85.56 254 ASP B N 1
ATOM 3995 C CA . ASP B 1 254 ? -7.34 38.875 7.371 1 85.56 254 ASP B CA 1
ATOM 3996 C C . ASP B 1 254 ? -8.617 39.562 6.895 1 85.56 254 ASP B C 1
ATOM 3998 O O . ASP B 1 254 ? -9.25 40.312 7.652 1 85.56 254 ASP B O 1
ATOM 4002 N N . GLY B 1 255 ? -8.891 39.281 5.703 1 80.56 255 GLY B N 1
ATOM 4003 C CA . GLY B 1 255 ? -10.117 39.844 5.16 1 80.56 255 GLY B CA 1
ATOM 4004 C C . GLY B 1 255 ? -11.367 39.312 5.805 1 80.56 255 GLY B C 1
ATOM 4005 O O . GLY B 1 255 ? -12.422 39.938 5.785 1 80.56 255 GLY B O 1
ATOM 4006 N N . LEU B 1 256 ? -11.219 38.156 6.309 1 75.38 256 LEU B N 1
ATOM 4007 C CA . LEU B 1 256 ? -12.344 37.531 7.008 1 75.38 256 LEU B CA 1
ATOM 4008 C C . LEU B 1 256 ? -12.578 38.219 8.359 1 75.38 256 LEU B C 1
ATOM 4010 O O . LEU B 1 256 ? -13.688 38.156 8.891 1 75.38 256 LEU B O 1
ATOM 4014 N N . GLU B 1 257 ? -11.508 38.719 8.914 1 66.31 257 GLU B N 1
ATOM 4015 C CA . GLU B 1 257 ? -11.578 39.344 10.234 1 66.31 257 GLU B CA 1
ATOM 4016 C C . GLU B 1 257 ? -12.133 40.75 10.156 1 66.31 257 GLU B C 1
ATOM 4018 O O . GLU B 1 257 ? -12.656 41.281 11.141 1 66.31 257 GLU B O 1
ATOM 4023 N N . GLU B 1 258 ? -11.93 41.438 9.047 1 59.38 258 GLU B N 1
ATOM 4024 C CA . GLU B 1 258 ? -12.438 42.812 8.938 1 59.38 258 GLU B CA 1
ATOM 4025 C C . GLU B 1 258 ? -13.961 42.844 8.852 1 59.38 258 GLU B C 1
ATOM 4027 O O . GLU B 1 258 ? -14.555 42.094 8.078 1 59.38 258 GLU B O 1
ATOM 4032 N N . PRO B 1 259 ? -14.672 43.688 10.016 1 52 259 PRO B N 1
ATOM 4033 C CA . PRO B 1 259 ? -16.125 43.875 9.945 1 52 259 PRO B CA 1
ATOM 4034 C C . PRO B 1 259 ? -16.578 44.562 8.664 1 52 259 PRO B C 1
ATOM 4036 O O . PRO B 1 259 ? -15.797 45.312 8.07 1 52 259 PRO B O 1
#

Nearest PDB structures (foldseek):
  3wqo-assembly1_B  TM=8.846E-01  e=1.247E-15  Methanocaldococcus jannaschii DSM 2661
  4ovx-assembly1_A  TM=7.925E-01  e=8.560E-11  Planctopirus limnophila DSM 3776
  3ayv-assembly4_D  TM=7.534E-01  e=4.166E-10  Thermus thermophilus HB8
  5zhz-assembly1_A  TM=7.754E-01  e=8.927E-10  Mycobacterium tuberculosis H37Rv
  5tnv-assembly1_A  TM=6.918E-01  e=2.480E-07  Mycolicibacterium smegmatis MC2 155